Protein AF-A0A2R4XL67-F1 (afdb_monomer_lite)

Sequence (489 aa):
MNTRKYPLAGRILHWIVAILVLGLASTGLWMVSRAGADLWDDLTNSLYAWHKAMGFAVLLLMLIRVLVKLFCAQPGPVASLSPATRKIAASVHGLLYLLLLVIPLMGWAGVTAFPALGINANLSLPAMPGISTDQALAKQFFEIHSTLAFVLIGLTALHIAAALRHWLINKDEVLDRMLFCQASCSRQRHKGDIPMTATLTRLTFTPLHRSFMAEVSPVDLRTVTDEETLGTIRQAMNQYGVLVFHDQKFENQEQVEFAKRLDGKLHEKTSSRVLAKNRYGNEALTDISNVSAEGDILGTQDRRRMNGICNRIWHTDASFEEPAGRYSMLFARNIPPVRADTEFADMRAAYDALDEQTKEAIQDLHAYHSIVYSRHVMGFDFSPEEAAQLPGATHPLVRRFDDGRRALYLASHAERIIELDVPSGRLLLRDLIEHATRPEFLNSHEWAKGDLVIWDNRMTMHRARPFDDVKYKRELTRVTTLDLARNAA

pLDDT: mean 91.17, std 13.71, range [30.58, 98.88]

Organism: NCBI:txid2163011

Structure (mmCIF, N/CA/C/O backbone):
data_AF-A0A2R4XL67-F1
#
_entry.id   AF-A0A2R4XL67-F1
#
loop_
_atom_site.group_PDB
_atom_site.id
_atom_site.type_symbol
_atom_site.label_atom_id
_atom_site.label_alt_id
_atom_site.label_comp_id
_atom_site.label_asym_id
_atom_site.label_entity_id
_atom_site.label_seq_id
_atom_site.pdbx_PDB_ins_code
_atom_site.Cartn_x
_atom_site.Cartn_y
_atom_site.Cartn_z
_atom_site.occupancy
_atom_site.B_iso_or_equiv
_atom_site.auth_seq_id
_atom_site.auth_comp_id
_atom_site.auth_asym_id
_atom_site.auth_atom_id
_atom_site.pdbx_PDB_model_num
ATOM 1 N N . MET A 1 1 ? -0.738 -18.766 -7.258 1.00 30.73 1 MET A N 1
ATOM 2 C CA . MET A 1 1 ? 0.144 -17.834 -7.999 1.00 30.73 1 MET A CA 1
ATOM 3 C C . MET A 1 1 ? -0.685 -17.084 -9.040 1.00 30.73 1 MET A C 1
ATOM 5 O O . MET A 1 1 ? -0.905 -17.616 -10.115 1.00 30.73 1 MET A O 1
ATOM 9 N N . ASN A 1 2 ? -1.199 -15.891 -8.725 1.00 36.16 2 ASN A N 1
ATOM 10 C CA . ASN A 1 2 ? -1.970 -15.072 -9.674 1.00 36.16 2 ASN A CA 1
ATOM 11 C C . ASN A 1 2 ? -1.060 -13.958 -10.219 1.00 36.16 2 ASN A C 1
ATOM 13 O O . ASN A 1 2 ? -1.084 -12.818 -9.759 1.00 36.16 2 ASN A O 1
ATOM 17 N N . THR A 1 3 ? -0.157 -14.301 -11.139 1.00 46.81 3 THR A N 1
ATOM 18 C CA . THR A 1 3 ? 0.780 -13.333 -11.722 1.00 46.81 3 THR A CA 1
ATOM 19 C C . THR A 1 3 ? 0.034 -12.472 -12.739 1.00 46.81 3 THR A C 1
ATOM 21 O O . THR A 1 3 ? -0.177 -12.909 -13.864 1.00 46.81 3 THR A O 1
ATOM 24 N N . ARG A 1 4 ? -0.382 -11.252 -12.366 1.00 65.44 4 ARG A N 1
ATOM 25 C CA . ARG A 1 4 ? -0.932 -10.275 -13.332 1.00 65.44 4 ARG A CA 1
ATOM 26 C C . ARG A 1 4 ? 0.126 -9.780 -14.328 1.00 65.44 4 ARG A C 1
ATOM 28 O O . ARG A 1 4 ? -0.222 -9.398 -15.437 1.00 65.44 4 ARG A O 1
ATOM 35 N N . LYS A 1 5 ? 1.413 -9.805 -13.962 1.00 80.31 5 LYS A N 1
ATOM 36 C CA . LYS A 1 5 ? 2.530 -9.380 -14.823 1.00 80.31 5 LYS A CA 1
ATOM 37 C C . LYS A 1 5 ? 3.255 -10.564 -15.454 1.00 80.31 5 LYS A C 1
ATOM 39 O O . LYS A 1 5 ? 3.279 -11.658 -14.893 1.00 80.31 5 LYS A O 1
ATOM 44 N N . TYR A 1 6 ? 3.906 -10.307 -16.587 1.00 85.06 6 TYR A N 1
ATOM 45 C CA . TYR A 1 6 ? 4.871 -11.247 -17.152 1.00 85.06 6 TYR A CA 1
ATOM 46 C C . TYR A 1 6 ? 6.069 -11.434 -16.200 1.00 85.06 6 TYR A C 1
ATOM 48 O O . TYR A 1 6 ? 6.444 -10.478 -15.500 1.00 85.06 6 TYR A O 1
ATOM 56 N N . PRO A 1 7 ? 6.700 -12.628 -16.179 1.00 86.25 7 PRO A N 1
ATOM 57 C CA . PRO A 1 7 ? 7.927 -12.869 -15.423 1.00 86.25 7 PRO A CA 1
ATOM 58 C C . PRO A 1 7 ? 8.953 -11.756 -15.654 1.00 86.25 7 PRO A C 1
ATOM 60 O O . PRO A 1 7 ? 9.059 -11.238 -16.768 1.00 86.25 7 PRO A O 1
ATOM 63 N N . LEU A 1 8 ? 9.712 -11.378 -14.619 1.00 87.00 8 LEU A N 1
ATOM 64 C CA . LEU A 1 8 ? 10.678 -10.274 -14.710 1.00 87.00 8 LEU A CA 1
ATOM 65 C C . LEU A 1 8 ? 11.648 -10.466 -15.886 1.00 87.00 8 LEU A C 1
ATOM 67 O O . LEU A 1 8 ? 11.805 -9.552 -16.691 1.00 87.00 8 LEU A O 1
ATOM 71 N N . ALA A 1 9 ? 12.193 -11.676 -16.044 1.00 87.94 9 ALA A N 1
ATOM 72 C CA . ALA A 1 9 ? 13.041 -12.038 -17.180 1.00 87.94 9 ALA A CA 1
ATOM 73 C C . ALA A 1 9 ? 12.343 -11.799 -18.533 1.00 87.94 9 ALA A C 1
ATOM 75 O O . ALA A 1 9 ? 12.929 -11.221 -19.444 1.00 87.94 9 ALA A O 1
ATOM 76 N N . GLY A 1 10 ? 11.062 -12.166 -18.652 1.00 90.31 10 GLY A N 1
ATOM 77 C CA . GLY A 1 10 ? 10.269 -11.943 -19.863 1.00 90.31 10 GLY A CA 1
ATOM 78 C C . GLY A 1 10 ? 10.057 -10.461 -20.187 1.00 90.31 10 GLY A C 1
ATOM 79 O O . GLY A 1 10 ? 10.109 -10.084 -21.359 1.00 90.31 10 GLY A O 1
ATOM 80 N N . ARG A 1 11 ? 9.868 -9.614 -19.164 1.00 93.19 11 ARG A N 1
ATOM 81 C CA . ARG A 1 11 ? 9.741 -8.154 -19.320 1.00 93.19 11 ARG A CA 1
ATOM 82 C C . ARG A 1 11 ? 11.060 -7.505 -19.731 1.00 93.19 11 ARG A C 1
ATOM 84 O O . ARG A 1 11 ? 11.069 -6.727 -20.678 1.00 93.19 11 ARG A O 1
ATOM 91 N N . ILE A 1 12 ? 12.167 -7.857 -19.073 1.00 93.88 12 ILE A N 1
ATOM 92 C CA . ILE A 1 12 ? 13.510 -7.365 -19.428 1.00 93.88 12 ILE A CA 1
ATOM 93 C C . ILE A 1 12 ? 13.824 -7.705 -20.888 1.00 93.88 12 ILE A C 1
ATOM 95 O O . ILE A 1 12 ? 14.122 -6.813 -21.678 1.00 93.88 12 ILE A O 1
ATOM 99 N N . LEU A 1 13 ? 13.666 -8.977 -21.270 1.00 94.94 13 LEU A N 1
ATOM 100 C CA . LEU A 1 13 ? 13.908 -9.424 -22.643 1.00 94.94 13 LEU A CA 1
ATOM 101 C C . LEU A 1 13 ? 12.997 -8.720 -23.654 1.00 94.94 13 LEU A C 1
ATOM 103 O O . LEU A 1 13 ? 13.453 -8.373 -24.738 1.00 94.94 13 LEU A O 1
ATOM 107 N N . HIS A 1 14 ? 11.723 -8.492 -23.316 1.00 95.44 14 HIS A N 1
ATOM 108 C CA . HIS A 1 14 ? 10.806 -7.760 -24.189 1.00 95.44 14 HIS A CA 1
ATOM 109 C C . HIS A 1 14 ? 11.306 -6.342 -24.484 1.00 95.44 14 HIS A C 1
ATOM 111 O O . HIS A 1 14 ? 11.397 -5.978 -25.653 1.00 95.44 14 HIS A O 1
ATOM 117 N N . TRP A 1 15 ? 11.657 -5.564 -23.457 1.00 96.31 15 TRP A N 1
ATOM 118 C CA . TRP A 1 15 ? 12.072 -4.172 -23.645 1.00 96.31 15 TRP A CA 1
ATOM 119 C C . TRP A 1 15 ? 13.431 -4.041 -24.336 1.00 96.31 15 TRP A C 1
ATOM 121 O O . TRP A 1 15 ? 13.579 -3.176 -25.196 1.00 96.31 15 TRP A O 1
ATOM 131 N N . ILE A 1 16 ? 14.387 -4.931 -24.045 1.00 97.75 16 ILE A N 1
ATOM 132 C CA . ILE A 1 16 ? 15.669 -4.970 -24.767 1.00 97.75 16 ILE A CA 1
ATOM 133 C C . ILE A 1 16 ? 15.427 -5.235 -26.258 1.00 97.75 16 ILE A C 1
ATOM 135 O O . ILE A 1 16 ? 15.912 -4.486 -27.104 1.00 97.75 16 ILE A O 1
ATOM 139 N N . VAL A 1 17 ? 14.638 -6.264 -26.594 1.00 97.81 17 VAL A N 1
ATOM 140 C CA . VAL A 1 17 ? 14.325 -6.586 -27.995 1.00 97.81 17 VAL A CA 1
ATOM 141 C C . VAL A 1 17 ? 13.562 -5.443 -28.664 1.00 97.81 17 VAL A C 1
ATOM 143 O O . VAL A 1 17 ? 13.880 -5.100 -29.796 1.00 97.81 17 VAL A O 1
ATOM 146 N N . ALA A 1 18 ? 12.600 -4.815 -27.983 1.00 97.12 18 ALA A N 1
ATOM 147 C CA . ALA A 1 18 ? 11.841 -3.696 -28.539 1.00 97.12 18 ALA A CA 1
ATOM 148 C C . ALA A 1 18 ? 12.750 -2.519 -28.932 1.00 97.12 18 ALA A C 1
ATOM 150 O O . ALA A 1 18 ? 12.644 -2.012 -30.047 1.00 97.12 18 ALA A O 1
ATOM 151 N N . ILE A 1 19 ? 13.685 -2.130 -28.058 1.00 97.69 19 ILE A N 1
ATOM 152 C CA . ILE A 1 19 ? 14.658 -1.062 -28.338 1.00 97.69 19 ILE A CA 1
ATOM 153 C C . ILE A 1 19 ? 15.547 -1.440 -29.530 1.00 97.69 19 ILE A C 1
ATOM 155 O O . ILE A 1 19 ? 15.724 -0.637 -30.447 1.00 97.69 19 ILE A O 1
ATOM 159 N N . LEU A 1 20 ? 16.063 -2.673 -29.555 1.00 97.81 20 LEU A N 1
ATOM 160 C CA . LEU A 1 20 ? 16.903 -3.152 -30.655 1.00 97.81 20 LEU A CA 1
ATOM 161 C C . LEU A 1 20 ? 16.156 -3.180 -31.991 1.00 97.81 20 LEU A C 1
ATOM 163 O O . LEU A 1 20 ? 16.734 -2.805 -33.004 1.00 97.81 20 LEU A O 1
ATOM 167 N N . VAL A 1 21 ? 14.885 -3.585 -32.008 1.00 97.81 21 VAL A N 1
ATOM 168 C CA . VAL A 1 21 ? 14.060 -3.632 -33.227 1.00 97.81 21 VAL A CA 1
ATOM 169 C C . VAL A 1 21 ? 13.788 -2.229 -33.770 1.00 97.81 21 VAL A C 1
ATOM 171 O O . VAL A 1 21 ? 13.894 -2.022 -34.977 1.00 97.81 21 VAL A O 1
ATOM 174 N N . LEU A 1 22 ? 13.498 -1.251 -32.906 1.00 97.31 22 LEU A N 1
ATOM 175 C CA . LEU A 1 22 ? 13.336 0.147 -33.326 1.00 97.31 22 LEU A CA 1
ATOM 176 C C . LEU A 1 22 ? 14.642 0.725 -33.893 1.00 97.31 22 LEU A C 1
ATOM 178 O O . LEU A 1 22 ? 14.622 1.410 -34.920 1.00 97.31 22 LEU A O 1
ATOM 182 N N . GLY A 1 23 ? 15.778 0.397 -33.270 1.00 97.31 23 GLY A N 1
ATOM 183 C CA . GLY A 1 23 ? 17.101 0.735 -33.792 1.00 97.31 23 GLY A CA 1
ATOM 184 C C . GLY A 1 23 ? 17.371 0.077 -35.147 1.00 97.31 23 GLY A C 1
ATOM 185 O O . GLY A 1 23 ? 17.719 0.767 -36.098 1.00 97.31 23 GLY A O 1
ATOM 186 N N . LEU A 1 24 ? 17.117 -1.229 -35.276 1.00 97.88 24 LEU A N 1
ATOM 187 C CA . LEU A 1 24 ? 17.291 -1.991 -36.517 1.00 97.88 24 LEU A CA 1
ATOM 188 C C . LEU A 1 24 ? 16.458 -1.438 -37.669 1.00 97.88 24 LEU A C 1
ATOM 190 O O . LEU A 1 24 ? 16.985 -1.292 -38.769 1.00 97.88 24 LEU A O 1
ATOM 194 N N . ALA A 1 25 ? 15.186 -1.116 -37.426 1.00 96.44 25 ALA A N 1
ATOM 195 C CA . ALA A 1 25 ? 14.317 -0.519 -38.434 1.00 96.44 25 ALA A CA 1
ATOM 196 C C . ALA A 1 25 ? 14.873 0.830 -38.915 1.00 96.44 25 ALA A C 1
ATOM 198 O O . ALA A 1 25 ? 14.980 1.063 -40.117 1.00 96.44 25 ALA A O 1
ATOM 199 N N . SER A 1 26 ? 15.297 1.684 -37.981 1.00 96.38 26 SER A N 1
ATOM 200 C CA . SER A 1 26 ? 15.848 3.007 -38.295 1.00 96.38 26 SER A CA 1
ATOM 201 C C . SER A 1 26 ? 17.171 2.904 -39.063 1.00 96.38 26 SER A C 1
ATOM 203 O O . SER A 1 26 ? 17.316 3.489 -40.135 1.00 96.38 26 SER A O 1
ATOM 205 N N . THR A 1 27 ? 18.119 2.103 -38.566 1.00 97.44 27 THR A N 1
ATOM 206 C CA . THR A 1 27 ? 19.413 1.854 -39.218 1.00 97.44 27 THR A CA 1
ATOM 207 C C . THR A 1 27 ? 19.236 1.189 -40.582 1.00 97.44 27 THR A C 1
ATOM 209 O O . THR A 1 27 ? 19.918 1.565 -41.529 1.00 97.44 27 THR A O 1
ATOM 212 N N . GLY A 1 28 ? 18.310 0.233 -40.709 1.00 96.81 28 GLY A N 1
ATOM 213 C CA . GLY A 1 28 ? 18.029 -0.478 -41.957 1.00 96.81 28 GLY A CA 1
ATOM 214 C C . GLY A 1 28 ? 17.457 0.433 -43.044 1.00 96.81 28 GLY A C 1
ATOM 215 O O . GLY A 1 28 ? 17.930 0.416 -44.178 1.00 96.81 28 GLY A O 1
ATOM 216 N N . LEU A 1 29 ? 16.490 1.287 -42.698 1.00 96.62 29 LEU A N 1
ATOM 217 C CA . LEU A 1 29 ? 15.963 2.290 -43.628 1.00 96.62 29 LEU A CA 1
ATOM 218 C C . LEU A 1 29 ? 17.047 3.293 -44.041 1.00 96.62 29 LEU A C 1
ATOM 220 O O . LEU A 1 29 ? 17.158 3.637 -45.218 1.00 96.62 29 LEU A O 1
ATOM 224 N N . TRP A 1 30 ? 17.877 3.729 -43.091 1.00 97.62 30 TRP A N 1
ATOM 225 C CA . TRP A 1 30 ? 18.926 4.704 -43.366 1.00 97.62 30 TRP A CA 1
ATOM 226 C C . TRP A 1 30 ? 20.037 4.137 -44.255 1.00 97.62 30 TRP A C 1
ATOM 228 O O . TRP A 1 30 ? 20.418 4.779 -45.232 1.00 97.62 30 TRP A O 1
ATOM 238 N N . MET A 1 31 ? 20.522 2.923 -43.970 1.00 96.38 31 MET A N 1
ATOM 239 C CA . MET A 1 31 ? 21.582 2.296 -44.766 1.00 96.38 31 MET A CA 1
ATOM 240 C C . MET A 1 31 ? 21.121 2.036 -46.207 1.00 96.38 31 MET A C 1
ATOM 242 O O . MET A 1 31 ? 21.866 2.322 -47.139 1.00 96.38 31 MET A O 1
ATOM 246 N N . VAL A 1 32 ? 19.872 1.586 -46.401 1.00 94.69 32 VAL A N 1
ATOM 247 C CA . VAL A 1 32 ? 19.298 1.352 -47.737 1.00 94.69 32 VAL A CA 1
ATOM 248 C C . VAL A 1 32 ? 19.103 2.669 -48.483 1.00 94.69 32 VAL A C 1
ATOM 250 O O . VAL A 1 32 ? 19.432 2.754 -49.662 1.00 94.69 32 VAL A O 1
ATOM 253 N N . SER A 1 33 ? 18.629 3.719 -47.804 1.00 96.44 33 SER A N 1
ATOM 254 C CA . SER A 1 33 ? 18.501 5.049 -48.408 1.00 96.44 33 SER A CA 1
ATOM 255 C C . SER A 1 33 ? 19.847 5.607 -48.871 1.00 96.44 33 SER A C 1
ATOM 257 O O . SER A 1 33 ? 19.904 6.225 -49.930 1.00 96.44 33 SER A O 1
ATOM 259 N N . ARG A 1 34 ? 20.922 5.401 -48.099 1.00 97.44 34 ARG A N 1
ATOM 260 C CA . ARG A 1 34 ? 22.275 5.844 -48.469 1.00 97.44 34 ARG A CA 1
ATOM 261 C C . ARG A 1 34 ? 22.854 5.022 -49.615 1.00 97.44 34 ARG A C 1
ATOM 263 O O . ARG A 1 34 ? 23.380 5.608 -50.553 1.00 97.44 34 ARG A O 1
ATOM 270 N N . ALA A 1 35 ? 22.702 3.699 -49.571 1.00 92.81 35 ALA A N 1
ATOM 271 C CA . ALA A 1 35 ? 23.128 2.813 -50.652 1.00 92.81 35 ALA A CA 1
ATOM 272 C C . ALA A 1 35 ? 22.399 3.131 -51.970 1.00 92.81 35 ALA A C 1
ATOM 274 O O . ALA A 1 35 ? 23.023 3.164 -53.024 1.00 92.81 35 ALA A O 1
ATOM 275 N N . GLY A 1 36 ? 21.099 3.444 -51.915 1.00 93.94 36 GLY A N 1
ATOM 276 C CA . GLY A 1 36 ? 20.326 3.880 -53.084 1.00 93.94 36 GLY A CA 1
ATOM 277 C C . GLY A 1 36 ? 20.740 5.250 -53.637 1.00 93.94 36 GLY A C 1
ATOM 278 O O . GLY A 1 36 ? 20.498 5.527 -54.807 1.00 93.94 36 GLY A O 1
ATOM 279 N N . ALA A 1 37 ? 21.380 6.087 -52.817 1.00 95.56 37 ALA A N 1
ATOM 280 C CA . ALA A 1 37 ? 21.988 7.355 -53.218 1.00 95.56 37 ALA A CA 1
ATOM 281 C C . ALA A 1 37 ? 23.481 7.220 -53.586 1.00 95.56 37 ALA A C 1
ATOM 283 O O . ALA A 1 37 ? 24.153 8.233 -53.759 1.00 95.56 37 ALA A O 1
ATOM 284 N N . ASP A 1 38 ? 23.992 5.987 -53.671 1.00 95.75 38 ASP A N 1
ATOM 285 C CA . ASP A 1 38 ? 25.385 5.650 -53.986 1.00 95.75 38 ASP A CA 1
ATOM 286 C C . ASP A 1 38 ? 26.433 6.249 -53.022 1.00 95.75 38 ASP A C 1
ATOM 288 O O . ASP A 1 38 ? 27.562 6.571 -53.388 1.00 95.75 38 ASP A O 1
ATOM 292 N N . LEU A 1 39 ? 26.066 6.405 -51.745 1.00 95.81 39 LEU A N 1
ATOM 293 C CA . LEU A 1 39 ? 26.951 6.928 -50.700 1.00 95.81 39 LEU A CA 1
ATOM 294 C C . LEU A 1 39 ? 27.660 5.786 -49.957 1.00 95.81 39 LEU A C 1
ATOM 296 O O . LEU A 1 39 ? 27.121 5.255 -48.984 1.00 95.81 39 LEU A O 1
ATOM 300 N N . TRP A 1 40 ? 28.881 5.438 -50.369 1.00 94.75 40 TRP A N 1
ATOM 301 C CA . TRP A 1 40 ? 29.681 4.334 -49.805 1.00 94.75 40 TRP A CA 1
ATOM 302 C C . TRP A 1 40 ? 30.889 4.808 -48.982 1.00 94.75 40 TRP A C 1
ATOM 304 O O . TRP A 1 40 ? 32.037 4.494 -49.285 1.00 94.75 40 TRP A O 1
ATOM 314 N N . ASP A 1 41 ? 30.623 5.572 -47.926 1.00 94.81 41 ASP A N 1
ATOM 315 C CA . ASP A 1 41 ? 31.626 6.044 -46.965 1.00 94.81 41 ASP A CA 1
ATOM 316 C C . ASP A 1 41 ? 31.682 5.175 -45.688 1.00 94.81 41 ASP A C 1
ATOM 318 O O . ASP A 1 41 ? 30.922 4.215 -45.510 1.00 94.81 41 ASP A O 1
ATOM 322 N N . ASP A 1 42 ? 32.584 5.525 -44.765 1.00 94.19 42 ASP A N 1
ATOM 323 C CA . ASP A 1 42 ? 32.763 4.829 -43.481 1.00 94.19 42 ASP A CA 1
ATOM 324 C C . ASP A 1 42 ? 31.478 4.764 -42.652 1.00 94.19 42 ASP A C 1
ATOM 326 O O . ASP A 1 42 ? 31.237 3.784 -41.938 1.00 94.19 42 ASP A O 1
ATOM 330 N N . LEU A 1 43 ? 30.623 5.784 -42.763 1.00 95.00 43 LEU A N 1
ATOM 331 C CA . LEU A 1 43 ? 29.330 5.804 -42.095 1.00 95.00 43 LEU A CA 1
ATOM 332 C C . LEU A 1 43 ? 28.409 4.723 -42.664 1.00 95.00 43 LEU A C 1
ATOM 334 O O . LEU A 1 43 ? 27.846 3.953 -41.888 1.00 95.00 43 LEU A O 1
ATOM 338 N N . THR A 1 44 ? 28.270 4.619 -43.989 1.00 95.38 44 THR A N 1
ATOM 339 C CA . THR A 1 44 ? 27.457 3.561 -44.610 1.00 95.38 44 THR A CA 1
ATOM 340 C C . THR A 1 44 ? 27.975 2.178 -44.222 1.00 95.38 44 THR A C 1
ATOM 342 O O . THR A 1 44 ? 27.196 1.351 -43.743 1.00 95.38 44 THR A O 1
ATOM 345 N N . ASN A 1 45 ? 29.286 1.945 -44.309 1.00 92.25 45 ASN A N 1
ATOM 346 C CA . ASN A 1 45 ? 29.895 0.678 -43.888 1.00 92.25 45 ASN A CA 1
ATOM 347 C C . ASN A 1 45 ? 29.610 0.359 -42.410 1.00 92.25 45 ASN A C 1
ATOM 349 O O . ASN A 1 45 ? 29.238 -0.769 -42.071 1.00 92.25 45 ASN A O 1
ATOM 353 N N . SER A 1 46 ? 29.697 1.366 -41.538 1.00 94.25 46 SER A N 1
ATOM 354 C CA . SER A 1 46 ? 29.374 1.232 -40.115 1.00 94.25 46 SER A CA 1
ATOM 355 C C . SER A 1 46 ? 27.901 0.900 -39.885 1.00 94.25 46 SER A C 1
ATOM 357 O O . SER A 1 46 ? 27.593 0.041 -39.062 1.00 94.25 46 SER A O 1
ATOM 359 N N . LEU A 1 47 ? 26.974 1.528 -40.616 1.00 96.25 47 LEU A N 1
ATOM 360 C CA . LEU A 1 47 ? 25.541 1.241 -40.499 1.00 96.25 47 LEU A CA 1
ATOM 361 C C . LEU A 1 47 ? 25.235 -0.218 -40.861 1.00 96.25 47 LEU A C 1
ATOM 363 O O . LEU A 1 47 ? 24.528 -0.888 -40.108 1.00 96.25 47 LEU A O 1
ATOM 367 N N . TYR A 1 48 ? 25.819 -0.742 -41.944 1.00 96.00 48 TYR A N 1
ATOM 368 C CA . TYR A 1 48 ? 25.686 -2.157 -42.309 1.00 96.00 48 TYR A CA 1
ATOM 369 C C . TYR A 1 48 ? 26.301 -3.089 -41.254 1.00 96.00 48 TYR A C 1
ATOM 371 O O . TYR A 1 48 ? 25.708 -4.114 -40.911 1.00 96.00 48 TYR A O 1
ATOM 379 N N . ALA A 1 49 ? 27.470 -2.748 -40.705 1.00 94.62 49 ALA A N 1
ATOM 380 C CA . ALA A 1 49 ? 28.098 -3.516 -39.630 1.00 94.62 49 ALA A CA 1
ATOM 381 C C . ALA A 1 49 ? 27.221 -3.582 -38.367 1.00 94.62 49 ALA A C 1
ATOM 383 O O . ALA A 1 49 ? 26.946 -4.675 -37.861 1.00 94.62 49 ALA A O 1
ATOM 384 N N . TRP A 1 50 ? 26.729 -2.433 -37.896 1.00 94.12 50 TRP A N 1
ATOM 385 C CA . TRP A 1 50 ? 25.845 -2.348 -36.733 1.00 94.12 50 TRP A CA 1
ATOM 386 C C . TRP A 1 50 ? 24.515 -3.062 -36.967 1.00 94.12 50 TRP A C 1
ATOM 388 O O . TRP A 1 50 ? 24.059 -3.791 -36.086 1.00 94.12 50 TRP A O 1
ATOM 398 N N . HIS A 1 51 ? 23.927 -2.933 -38.159 1.00 97.31 51 HIS A N 1
ATOM 399 C CA . HIS A 1 51 ? 22.686 -3.621 -38.509 1.00 97.31 51 HIS A CA 1
ATOM 400 C C . HIS A 1 51 ? 22.842 -5.148 -38.431 1.00 97.31 51 HIS A C 1
ATOM 402 O O . HIS A 1 51 ? 22.014 -5.824 -37.817 1.00 97.31 51 HIS A O 1
ATOM 408 N N . LYS A 1 52 ? 23.942 -5.699 -38.967 1.00 95.56 52 LYS A N 1
ATOM 409 C CA . LYS A 1 52 ? 24.259 -7.136 -38.868 1.00 95.56 52 LYS A CA 1
ATOM 410 C C . LYS A 1 52 ? 24.434 -7.584 -37.417 1.00 95.56 52 LYS A C 1
ATOM 412 O O . LYS A 1 52 ? 23.833 -8.576 -37.004 1.00 95.56 52 LYS A O 1
ATOM 417 N N . ALA A 1 53 ? 25.224 -6.846 -36.637 1.00 94.44 53 ALA A N 1
ATOM 418 C CA . ALA A 1 53 ? 25.502 -7.177 -35.242 1.00 94.44 53 ALA A CA 1
ATOM 419 C C . ALA A 1 53 ? 24.226 -7.162 -34.380 1.00 94.44 53 ALA A C 1
ATOM 421 O O . ALA A 1 53 ? 23.940 -8.125 -33.666 1.00 94.44 53 ALA A O 1
ATOM 422 N N . MET A 1 54 ? 23.422 -6.100 -34.487 1.00 96.06 54 MET A N 1
ATOM 423 C CA . MET A 1 54 ? 22.154 -5.971 -33.764 1.00 96.06 54 MET A CA 1
ATOM 424 C C . MET A 1 54 ? 21.138 -7.029 -34.205 1.00 96.06 54 MET A C 1
ATOM 426 O O . MET A 1 54 ? 20.446 -7.596 -33.361 1.00 96.06 54 MET A O 1
ATOM 430 N N . GLY A 1 55 ? 21.064 -7.332 -35.506 1.00 97.12 55 GLY A N 1
ATOM 431 C CA . GLY A 1 55 ? 20.158 -8.346 -36.047 1.00 97.12 55 GLY A CA 1
ATOM 432 C C . GLY A 1 55 ? 20.473 -9.734 -35.496 1.00 97.12 55 GLY A C 1
ATOM 433 O O . GLY A 1 55 ? 19.576 -10.444 -35.038 1.00 97.12 55 GLY A O 1
ATOM 434 N N . PHE A 1 56 ? 21.759 -10.088 -35.447 1.00 95.19 56 PHE A N 1
ATOM 435 C CA . PHE A 1 56 ? 22.214 -11.345 -34.858 1.00 95.19 56 PHE A CA 1
ATOM 436 C C . PHE A 1 56 ? 21.972 -11.398 -33.340 1.00 95.19 56 PHE A C 1
ATOM 438 O O . PHE A 1 56 ? 21.536 -12.420 -32.814 1.00 95.19 56 PHE A O 1
ATOM 445 N N . ALA A 1 57 ? 22.167 -10.284 -32.626 1.00 96.06 57 ALA A N 1
ATOM 446 C CA . ALA A 1 57 ? 21.843 -10.200 -31.202 1.00 96.06 57 ALA A CA 1
ATOM 447 C C . ALA A 1 57 ? 20.340 -10.408 -30.935 1.00 96.06 57 ALA A C 1
ATOM 449 O O . ALA A 1 57 ? 19.976 -11.151 -30.021 1.00 96.06 57 ALA A O 1
ATOM 450 N N . VAL A 1 58 ? 19.460 -9.812 -31.750 1.00 98.06 58 VAL A N 1
ATOM 451 C CA . VAL A 1 58 ? 18.006 -10.029 -31.657 1.00 98.06 58 VAL A CA 1
ATOM 452 C C . VAL A 1 58 ? 17.653 -11.499 -31.866 1.00 98.06 58 VAL A C 1
ATOM 454 O O . VAL A 1 58 ? 16.841 -12.017 -31.102 1.00 98.06 58 VAL A O 1
ATOM 457 N N . LEU A 1 59 ? 18.286 -12.193 -32.819 1.00 97.50 59 LEU A N 1
ATOM 458 C CA . LEU A 1 59 ? 18.076 -13.631 -33.026 1.00 97.50 59 LEU A CA 1
ATOM 459 C C . LEU A 1 59 ? 18.356 -14.430 -31.743 1.00 97.50 59 LEU A C 1
ATOM 461 O O . LEU A 1 59 ? 17.490 -15.173 -31.279 1.00 97.50 59 LEU A O 1
ATOM 465 N N . LEU A 1 60 ? 19.525 -14.232 -31.125 1.00 97.19 60 LEU A N 1
ATOM 466 C CA . LEU A 1 60 ? 19.908 -14.934 -29.894 1.00 97.19 60 LEU A CA 1
ATOM 467 C C . LEU A 1 60 ? 18.975 -14.599 -28.720 1.00 97.19 60 LEU A C 1
ATOM 469 O O . LEU A 1 60 ? 18.501 -15.495 -28.018 1.00 97.19 60 LEU A O 1
ATOM 473 N N . LEU A 1 61 ? 18.654 -13.317 -28.529 1.00 98.00 61 LEU A N 1
ATOM 474 C CA . LEU A 1 61 ? 17.735 -12.872 -27.478 1.00 98.00 61 LEU A CA 1
ATOM 475 C C . LEU A 1 61 ? 16.322 -13.424 -27.679 1.00 98.00 61 LEU A C 1
ATOM 477 O O . LEU A 1 61 ? 15.647 -13.752 -26.703 1.00 98.00 61 LEU A O 1
ATOM 481 N N . MET A 1 62 ? 15.870 -13.565 -28.926 1.00 98.00 62 MET A N 1
ATOM 482 C CA . MET A 1 62 ? 14.575 -14.158 -29.238 1.00 98.00 62 MET A CA 1
ATOM 483 C C . MET A 1 62 ? 14.534 -15.652 -28.935 1.00 98.00 62 MET A C 1
ATOM 485 O O . MET A 1 62 ? 13.526 -16.108 -28.396 1.00 98.00 62 MET A O 1
ATOM 489 N N . LEU A 1 63 ? 15.616 -16.399 -29.178 1.00 97.25 63 LEU A N 1
ATOM 490 C CA . LEU A 1 63 ? 15.715 -17.802 -28.754 1.00 97.25 63 LEU A CA 1
ATOM 491 C C . LEU A 1 63 ? 15.581 -17.925 -27.229 1.00 97.25 63 LEU A C 1
ATOM 493 O O . LEU A 1 63 ? 14.743 -18.686 -26.743 1.00 97.25 63 LEU A O 1
ATOM 497 N N . ILE A 1 64 ? 16.308 -17.101 -26.467 1.00 96.94 64 ILE A N 1
ATOM 498 C CA . ILE A 1 64 ? 16.193 -17.056 -24.998 1.00 96.94 64 ILE A CA 1
ATOM 499 C C . ILE A 1 64 ? 14.766 -16.678 -24.579 1.00 96.94 64 ILE A C 1
ATOM 501 O O . ILE A 1 64 ? 14.178 -17.297 -23.692 1.00 96.94 64 ILE A O 1
ATOM 505 N N . ARG A 1 65 ? 14.165 -15.683 -25.235 1.00 95.12 65 ARG A N 1
ATOM 506 C CA . ARG A 1 65 ? 12.808 -15.217 -24.930 1.00 95.12 65 ARG A CA 1
ATOM 507 C C . ARG A 1 65 ? 11.739 -16.269 -25.237 1.00 95.12 65 ARG A C 1
ATOM 509 O O . ARG A 1 65 ? 10.728 -16.314 -24.533 1.00 95.12 65 ARG A O 1
ATOM 516 N N . VAL A 1 66 ? 11.944 -17.117 -26.246 1.00 95.44 66 VAL A N 1
ATOM 517 C CA . VAL A 1 66 ? 11.097 -18.291 -26.509 1.00 95.44 66 VAL A CA 1
ATOM 518 C C . VAL A 1 66 ? 11.239 -19.311 -25.382 1.00 95.44 66 VAL A C 1
ATOM 520 O O . VAL A 1 66 ? 10.219 -19.740 -24.851 1.00 95.44 66 VAL A O 1
ATOM 523 N N . LEU A 1 67 ? 12.461 -19.627 -24.943 1.00 93.81 67 LEU A N 1
ATOM 524 C CA . LEU A 1 67 ? 12.686 -20.540 -23.815 1.00 93.81 67 LEU A CA 1
ATOM 525 C C . LEU A 1 67 ? 12.010 -20.027 -22.533 1.00 93.81 67 LEU A C 1
ATOM 527 O O . LEU A 1 67 ? 11.243 -20.756 -21.911 1.00 93.81 67 LEU A O 1
ATOM 531 N N . VAL A 1 68 ? 12.182 -18.748 -22.184 1.00 90.44 68 VAL A N 1
ATOM 532 C CA . VAL A 1 68 ? 11.497 -18.133 -21.029 1.00 90.44 68 VAL A CA 1
ATOM 533 C C . VAL A 1 68 ? 9.975 -18.240 -21.158 1.00 90.44 68 VAL A C 1
ATOM 535 O O . VAL A 1 68 ? 9.287 -18.497 -20.175 1.00 90.44 68 VAL A O 1
ATOM 538 N N . LYS A 1 69 ? 9.424 -18.074 -22.364 1.00 89.56 69 LYS A N 1
ATOM 539 C CA . LYS A 1 69 ? 7.981 -18.216 -22.595 1.00 89.56 69 LYS A CA 1
ATOM 540 C C . LYS A 1 69 ? 7.489 -19.655 -22.402 1.00 89.56 69 LYS A C 1
ATOM 542 O O . LYS A 1 69 ? 6.368 -19.830 -21.934 1.00 89.56 69 LYS A O 1
ATOM 547 N N . LEU A 1 70 ? 8.294 -20.652 -22.774 1.00 89.38 70 LEU A N 1
ATOM 548 C CA . LEU A 1 70 ? 7.952 -22.074 -22.658 1.00 89.38 70 LEU A CA 1
ATOM 549 C C . LEU A 1 70 ? 8.091 -22.599 -21.225 1.00 89.38 70 LEU A C 1
ATOM 551 O O . LEU A 1 70 ? 7.272 -23.406 -20.796 1.00 89.38 70 LEU A O 1
ATOM 555 N N . PHE A 1 71 ? 9.103 -22.138 -20.488 1.00 88.38 71 PHE A N 1
ATOM 556 C CA . PHE A 1 71 ? 9.446 -22.685 -19.171 1.00 88.38 71 PHE A CA 1
ATOM 557 C C . PHE A 1 71 ? 8.954 -21.847 -17.989 1.00 88.38 71 PHE A C 1
ATOM 559 O O . PHE A 1 71 ? 8.879 -22.356 -16.873 1.00 88.38 71 PHE A O 1
ATOM 566 N N . CYS A 1 72 ? 8.601 -20.575 -18.189 1.00 84.75 72 CYS A N 1
ATOM 567 C CA . CYS A 1 72 ? 8.060 -19.737 -17.119 1.00 84.75 72 CYS A CA 1
ATOM 568 C C . CYS A 1 72 ? 6.545 -19.570 -17.251 1.00 84.75 72 CYS A C 1
ATOM 570 O O . CYS A 1 72 ? 6.026 -19.322 -18.341 1.00 84.75 72 CYS A O 1
ATOM 572 N N . ALA A 1 73 ? 5.843 -19.613 -16.114 1.00 77.31 73 ALA A N 1
ATOM 573 C CA . ALA A 1 73 ? 4.409 -19.354 -16.049 1.00 77.31 73 ALA A CA 1
ATOM 574 C C . ALA A 1 73 ? 4.065 -17.978 -16.646 1.00 77.31 73 ALA A C 1
ATOM 576 O O . ALA A 1 73 ? 4.658 -16.957 -16.287 1.00 77.31 73 ALA A O 1
ATOM 577 N N . GLN A 1 74 ? 3.105 -17.962 -17.570 1.00 82.25 74 GLN A N 1
ATOM 578 C CA . GLN A 1 74 ? 2.630 -16.747 -18.225 1.00 82.25 74 GLN A CA 1
ATOM 579 C C . GLN A 1 74 ? 1.328 -16.267 -17.564 1.00 82.25 74 GLN A C 1
ATOM 581 O O . GLN A 1 74 ? 0.511 -17.097 -17.160 1.00 82.25 74 GLN A O 1
ATOM 586 N N . PRO A 1 75 ? 1.102 -14.946 -17.461 1.00 78.25 75 PRO A N 1
ATOM 587 C CA . PRO A 1 75 ? -0.155 -14.405 -16.954 1.00 78.25 75 PRO A CA 1
ATOM 588 C C . PRO A 1 75 ? -1.340 -14.881 -17.811 1.00 78.25 75 PRO A C 1
ATOM 590 O O . PRO A 1 75 ? -1.255 -14.903 -19.041 1.00 78.25 75 PRO A O 1
ATOM 593 N N . GLY A 1 76 ? -2.463 -15.219 -17.169 1.00 78.94 76 GLY A N 1
ATOM 594 C CA . GLY A 1 76 ? -3.714 -15.546 -17.865 1.00 78.94 76 GLY A CA 1
ATOM 595 C C . GLY A 1 76 ? -4.274 -14.351 -18.656 1.00 78.94 76 GLY A C 1
ATOM 596 O O . GLY A 1 76 ? -3.804 -13.229 -18.474 1.00 78.94 76 GLY A O 1
ATOM 597 N N . PRO A 1 77 ? -5.273 -14.532 -19.537 1.00 77.38 77 PRO A N 1
ATOM 598 C CA . PRO A 1 77 ? -5.811 -13.449 -20.370 1.00 77.38 77 PRO A CA 1
ATOM 599 C C . PRO A 1 77 ? -6.310 -12.236 -19.563 1.00 77.38 77 PRO A C 1
ATOM 601 O O . PRO A 1 77 ? -6.776 -12.380 -18.435 1.00 77.38 77 PRO A O 1
ATOM 604 N N . VAL A 1 78 ? -6.241 -11.031 -20.139 1.00 78.06 78 VAL A N 1
ATOM 605 C CA . VAL A 1 78 ? -6.837 -9.821 -19.537 1.00 78.06 78 VAL A CA 1
ATOM 606 C C . VAL A 1 78 ? -8.364 -9.939 -19.562 1.00 78.06 78 VAL A C 1
ATOM 608 O O . VAL A 1 78 ? -8.948 -10.202 -20.618 1.00 78.06 78 VAL A O 1
ATOM 611 N N . ALA A 1 79 ? -9.008 -9.742 -18.408 1.00 72.25 79 ALA A N 1
ATOM 612 C CA . ALA A 1 79 ? -10.447 -9.948 -18.244 1.00 72.25 79 ALA A CA 1
ATOM 613 C C . ALA A 1 79 ? -11.290 -9.001 -19.116 1.00 72.25 79 ALA A C 1
ATOM 615 O O . ALA A 1 79 ? -12.281 -9.444 -19.694 1.00 72.25 79 ALA A O 1
ATOM 616 N N . SER A 1 80 ? -10.847 -7.750 -19.295 1.00 74.00 80 SER A N 1
ATOM 617 C CA . SER A 1 80 ? -11.535 -6.726 -20.099 1.00 74.00 80 SER A CA 1
ATOM 618 C C . SER A 1 80 ? -11.563 -7.014 -21.607 1.00 74.00 80 SER A C 1
ATOM 620 O O . SER A 1 80 ? -12.341 -6.402 -22.336 1.00 74.00 80 SER A O 1
ATOM 622 N N . LEU A 1 81 ? -10.731 -7.936 -22.110 1.00 80.00 81 LEU A N 1
ATOM 623 C CA . LEU A 1 81 ? -10.653 -8.219 -23.544 1.00 80.00 81 LEU A CA 1
ATOM 624 C C . LEU A 1 81 ? -11.726 -9.215 -23.982 1.00 80.00 81 LEU A C 1
ATOM 626 O O . LEU A 1 81 ? -11.842 -10.297 -23.402 1.00 80.00 81 LEU A O 1
ATOM 630 N N . SER A 1 82 ? -12.421 -8.909 -25.081 1.00 86.81 82 SER A N 1
ATOM 631 C CA . SER A 1 82 ? -13.339 -9.852 -25.732 1.00 86.81 82 SER A CA 1
ATOM 632 C C . SER A 1 82 ? -12.597 -11.095 -26.267 1.00 86.81 82 SER A C 1
ATOM 634 O O . SER A 1 82 ? -11.410 -11.004 -26.609 1.00 86.81 82 SER A O 1
ATOM 636 N N . PRO A 1 83 ? -13.263 -12.257 -26.421 1.00 85.38 83 PRO A N 1
ATOM 637 C CA . PRO A 1 83 ? -12.643 -13.455 -26.995 1.00 85.38 83 PRO A CA 1
ATOM 638 C C . PRO A 1 83 ? -12.035 -13.236 -28.390 1.00 85.38 83 PRO A C 1
ATOM 640 O O . PRO A 1 83 ? -10.967 -13.775 -28.686 1.00 85.38 83 PRO A O 1
ATOM 643 N N . ALA A 1 84 ? -12.672 -12.415 -29.232 1.00 86.81 84 ALA A N 1
ATOM 644 C CA . ALA A 1 84 ? -12.164 -12.073 -30.561 1.00 86.81 84 ALA A CA 1
ATOM 645 C C . ALA A 1 84 ? -10.869 -11.249 -30.474 1.00 86.81 84 ALA A C 1
ATOM 647 O O . ALA A 1 84 ? -9.870 -11.590 -31.106 1.00 86.81 84 ALA A O 1
ATOM 648 N N . THR A 1 85 ? -10.847 -10.223 -29.617 1.00 86.31 85 THR A N 1
ATOM 649 C CA . THR A 1 85 ? -9.656 -9.393 -29.378 1.00 86.31 85 THR A CA 1
ATOM 650 C C . THR A 1 85 ? -8.496 -10.222 -28.828 1.00 86.31 85 THR A C 1
ATOM 652 O O . THR A 1 85 ? -7.359 -10.036 -29.253 1.00 86.31 85 THR A O 1
ATOM 655 N N . ARG A 1 86 ? -8.768 -11.188 -27.938 1.00 86.25 86 ARG A N 1
ATOM 656 C CA . ARG A 1 86 ? -7.746 -12.108 -27.407 1.00 86.25 86 ARG A CA 1
ATOM 657 C C . ARG A 1 86 ? -7.113 -12.960 -28.506 1.00 86.25 86 ARG A C 1
ATOM 659 O O . ARG A 1 86 ? -5.892 -13.094 -28.527 1.00 86.25 86 ARG A O 1
ATOM 666 N N . LYS A 1 87 ? -7.920 -13.507 -29.424 1.00 88.19 87 LYS A N 1
ATOM 667 C CA . LYS A 1 87 ? -7.414 -14.285 -30.567 1.00 88.19 87 LYS A CA 1
ATOM 668 C C . LYS A 1 87 ? -6.543 -13.424 -31.479 1.00 88.19 87 LYS A C 1
ATOM 670 O O . LYS A 1 87 ? -5.421 -13.817 -31.770 1.00 88.19 87 LYS A O 1
ATOM 675 N N . ILE A 1 88 ? -7.010 -12.228 -31.842 1.00 89.69 88 ILE A N 1
ATOM 676 C CA . ILE A 1 88 ? -6.246 -11.286 -32.677 1.00 89.69 88 ILE A CA 1
ATOM 677 C C . ILE A 1 88 ? -4.915 -10.928 -32.007 1.00 89.69 88 ILE A C 1
ATOM 679 O O . ILE A 1 88 ? -3.863 -11.024 -32.636 1.00 89.69 88 ILE A O 1
ATOM 683 N N . ALA A 1 89 ? -4.939 -10.571 -30.721 1.00 88.62 89 ALA A N 1
ATOM 684 C CA . ALA A 1 89 ? -3.730 -10.244 -29.976 1.00 88.62 89 ALA A CA 1
ATOM 685 C C . ALA A 1 89 ? -2.754 -11.429 -29.938 1.00 88.62 89 ALA A C 1
ATOM 687 O O . ALA A 1 89 ? -1.561 -11.237 -30.164 1.00 88.62 89 ALA A O 1
ATOM 688 N N . ALA A 1 90 ? -3.233 -12.651 -29.693 1.00 88.75 90 ALA A N 1
ATOM 689 C CA . ALA A 1 90 ? -2.394 -13.847 -29.707 1.00 88.75 90 ALA A CA 1
ATOM 690 C C . ALA A 1 90 ? -1.767 -14.099 -31.089 1.00 88.75 90 ALA A C 1
ATOM 692 O O . ALA A 1 90 ? -0.570 -14.379 -31.164 1.00 88.75 90 ALA A O 1
ATOM 693 N N . SER A 1 91 ? -2.535 -13.934 -32.171 1.00 91.75 91 SER A N 1
ATOM 694 C CA . SER A 1 91 ? -2.049 -14.067 -33.549 1.00 91.75 91 SER A CA 1
ATOM 695 C C . SER A 1 91 ? -0.984 -13.025 -33.890 1.00 91.75 91 SER A C 1
ATOM 697 O O . SER A 1 91 ? 0.073 -13.391 -34.397 1.00 91.75 91 SER A O 1
ATOM 699 N N . VAL A 1 92 ? -1.209 -11.749 -33.554 1.00 93.56 92 VAL A N 1
ATOM 700 C CA . VAL A 1 92 ? -0.231 -10.668 -33.777 1.00 93.56 92 VAL A CA 1
ATOM 701 C C . VAL A 1 92 ? 1.062 -10.936 -33.010 1.00 93.56 92 VAL A C 1
ATOM 703 O O . VAL A 1 92 ? 2.144 -10.849 -33.584 1.00 93.56 92 VAL A O 1
ATOM 706 N N . HIS A 1 93 ? 0.977 -11.329 -31.735 1.00 92.06 93 HIS A N 1
ATOM 707 C CA . HIS A 1 93 ? 2.169 -11.690 -30.965 1.00 92.06 93 HIS A CA 1
ATOM 708 C C . HIS A 1 93 ? 2.883 -12.913 -31.552 1.00 92.06 93 HIS A C 1
ATOM 710 O O . HIS A 1 93 ? 4.109 -12.919 -31.612 1.00 92.06 93 HIS A O 1
ATOM 716 N N . GLY A 1 94 ? 2.149 -13.940 -31.989 1.00 94.00 94 GLY A N 1
ATOM 717 C CA . GLY A 1 94 ? 2.729 -15.110 -32.651 1.00 94.00 94 GLY A CA 1
ATOM 718 C C . GLY A 1 94 ? 3.486 -14.735 -33.926 1.00 94.00 94 GLY A C 1
ATOM 719 O O . GLY A 1 94 ? 4.630 -15.149 -34.104 1.00 94.00 94 GLY A O 1
ATOM 720 N N . LEU A 1 95 ? 2.886 -13.883 -34.758 1.00 96.56 95 LEU A N 1
ATOM 721 C CA . LEU A 1 95 ? 3.495 -13.400 -35.993 1.00 96.56 95 LEU A CA 1
ATOM 722 C C . LEU A 1 95 ? 4.742 -12.545 -35.725 1.00 96.56 95 LEU A C 1
ATOM 724 O O . LEU A 1 95 ? 5.761 -12.753 -36.374 1.00 96.56 95 LEU A O 1
ATOM 728 N N . LEU A 1 96 ? 4.709 -11.653 -34.729 1.00 97.19 96 LEU A N 1
ATOM 729 C CA . LEU A 1 96 ? 5.891 -10.887 -34.311 1.00 97.19 96 LEU A CA 1
ATOM 730 C C . LEU A 1 96 ? 7.037 -11.807 -33.867 1.00 97.19 96 LEU A C 1
ATOM 732 O O . LEU A 1 96 ? 8.178 -11.587 -34.258 1.00 97.19 96 LEU A O 1
ATOM 736 N N . TYR A 1 97 ? 6.753 -12.856 -33.088 1.00 96.88 97 TYR A N 1
ATOM 737 C CA . TYR A 1 97 ? 7.774 -13.833 -32.687 1.00 96.88 97 TYR A CA 1
ATOM 738 C C . TYR A 1 97 ? 8.379 -14.561 -33.891 1.00 96.88 97 TYR A C 1
ATOM 740 O O . TYR A 1 97 ? 9.597 -14.702 -33.957 1.00 96.88 97 TYR A O 1
ATOM 748 N N . LEU A 1 98 ? 7.541 -15.007 -34.831 1.00 97.62 98 LEU A N 1
ATOM 749 C CA . LEU A 1 98 ? 7.991 -15.686 -36.044 1.00 97.62 98 LEU A CA 1
ATOM 750 C C . LEU A 1 98 ? 8.884 -14.771 -36.890 1.00 97.62 98 LEU A C 1
ATOM 752 O O . LEU A 1 98 ? 9.996 -15.153 -37.247 1.00 97.62 98 LEU A O 1
ATOM 756 N N . LEU A 1 99 ? 8.426 -13.549 -37.168 1.00 98.31 99 LEU A N 1
ATOM 757 C CA . LEU A 1 99 ? 9.163 -12.581 -37.980 1.00 98.31 99 LEU A CA 1
ATOM 758 C C . LEU A 1 99 ? 10.506 -12.205 -37.344 1.00 98.31 99 LEU A C 1
ATOM 760 O O . LEU A 1 99 ? 11.516 -12.167 -38.041 1.00 98.31 99 LEU A O 1
ATOM 764 N N . LEU A 1 100 ? 10.547 -12.006 -36.023 1.00 98.19 100 LEU A N 1
ATOM 765 C CA . LEU A 1 100 ? 11.778 -11.677 -35.292 1.00 98.19 100 LEU A CA 1
ATOM 766 C C . LEU A 1 100 ? 12.798 -12.828 -35.223 1.00 98.19 100 LEU A C 1
ATOM 768 O O . LEU A 1 100 ? 13.929 -12.598 -34.803 1.00 98.19 100 LEU A O 1
ATOM 772 N N . LEU A 1 101 ? 12.431 -14.040 -35.644 1.00 98.06 101 LEU A N 1
ATOM 773 C CA . LEU A 1 101 ? 13.364 -15.152 -35.853 1.00 98.06 101 LEU A CA 1
ATOM 774 C C . LEU A 1 101 ? 13.737 -15.289 -37.333 1.00 98.06 101 LEU A C 1
ATOM 776 O O . LEU A 1 101 ? 14.915 -15.374 -37.670 1.00 98.06 101 LEU A O 1
ATOM 780 N N . VAL A 1 102 ? 12.744 -15.273 -38.225 1.00 98.31 102 VAL A N 1
ATOM 781 C CA . VAL A 1 102 ? 12.946 -15.510 -39.662 1.00 98.31 102 VAL A CA 1
ATOM 782 C C . VAL A 1 102 ? 13.736 -14.380 -40.321 1.00 98.31 102 VAL A C 1
ATOM 784 O O . VAL A 1 102 ? 14.645 -14.654 -41.097 1.00 98.31 102 VAL A O 1
ATOM 787 N N . ILE A 1 103 ? 13.447 -13.114 -40.006 1.00 98.44 103 ILE A N 1
ATOM 788 C CA . ILE A 1 103 ? 14.105 -11.968 -40.653 1.00 98.44 103 ILE A CA 1
ATOM 789 C C . ILE A 1 103 ? 15.620 -11.966 -40.389 1.00 98.44 103 ILE A C 1
ATOM 791 O O . ILE A 1 103 ? 16.376 -11.915 -41.365 1.00 98.44 103 ILE A O 1
ATOM 795 N N . PRO A 1 104 ? 16.109 -12.076 -39.133 1.00 97.81 104 PRO A N 1
ATOM 796 C CA . PRO A 1 104 ? 17.543 -12.196 -38.881 1.00 97.81 104 PRO A CA 1
ATOM 797 C C . PRO A 1 104 ? 18.183 -13.424 -39.529 1.00 97.81 104 PRO A C 1
ATOM 799 O O . PRO A 1 104 ? 19.313 -13.324 -39.995 1.00 97.81 104 PRO A O 1
ATOM 802 N N . LEU A 1 105 ? 17.474 -14.558 -39.609 1.00 98.12 105 LEU A N 1
ATOM 803 C CA . LEU A 1 105 ? 17.972 -15.749 -40.306 1.00 98.12 105 LEU A CA 1
ATOM 804 C C . LEU A 1 105 ? 18.165 -15.486 -41.804 1.00 98.12 105 LEU A C 1
ATOM 806 O O . LEU A 1 105 ? 19.210 -15.837 -42.342 1.00 98.12 105 LEU A O 1
ATOM 810 N N . MET A 1 106 ? 17.214 -14.819 -42.465 1.00 98.31 106 MET A N 1
ATOM 811 C CA . MET A 1 106 ? 17.357 -14.433 -43.877 1.00 98.31 106 MET A CA 1
ATOM 812 C C . MET A 1 106 ? 18.493 -13.427 -44.076 1.00 98.31 106 MET A C 1
ATOM 814 O O . MET A 1 106 ? 19.268 -13.552 -45.019 1.00 98.31 106 MET A O 1
ATOM 818 N N . GLY A 1 107 ? 18.650 -12.470 -43.156 1.00 97.31 107 GLY A N 1
ATOM 819 C CA . GLY A 1 107 ? 19.770 -11.527 -43.185 1.00 97.31 107 GLY A CA 1
ATOM 820 C C . GLY A 1 107 ? 21.119 -12.232 -43.023 1.00 97.31 107 GLY A C 1
ATOM 821 O O . GLY A 1 107 ? 22.050 -11.960 -43.778 1.00 97.31 107 GLY A O 1
ATOM 822 N N . TRP A 1 108 ? 21.208 -13.181 -42.086 1.00 97.88 108 TRP A N 1
ATOM 823 C CA . TRP A 1 108 ? 22.403 -13.985 -41.834 1.00 97.88 108 TRP A CA 1
ATOM 824 C C . TRP A 1 108 ? 22.756 -14.899 -43.019 1.00 97.88 108 TRP A C 1
ATOM 826 O O . TRP A 1 108 ? 23.919 -14.959 -43.426 1.00 97.88 108 TRP A O 1
ATOM 836 N N . ALA A 1 109 ? 21.758 -15.546 -43.625 1.00 97.94 109 ALA A N 1
ATOM 837 C CA . ALA A 1 109 ? 21.925 -16.326 -44.849 1.00 97.94 109 ALA A CA 1
ATOM 838 C C . ALA A 1 109 ? 22.418 -15.449 -46.012 1.00 97.94 109 ALA A C 1
ATOM 840 O O . ALA A 1 109 ? 23.379 -15.810 -46.688 1.00 97.94 109 ALA A O 1
ATOM 841 N N . GLY A 1 110 ? 21.836 -14.257 -46.189 1.00 97.75 110 GLY A N 1
ATOM 842 C CA . GLY A 1 110 ? 22.238 -13.301 -47.222 1.00 97.75 110 GLY A CA 1
ATOM 843 C C . GLY A 1 110 ? 23.693 -12.851 -47.086 1.00 97.75 110 GLY A C 1
ATOM 844 O O . GLY A 1 110 ? 24.451 -12.925 -48.051 1.00 97.75 110 GLY A O 1
ATOM 845 N N . VAL A 1 111 ? 24.132 -12.455 -45.884 1.00 96.94 111 VAL A N 1
ATOM 846 C CA . VAL A 1 111 ? 25.536 -12.047 -45.666 1.00 96.94 111 VAL A CA 1
ATOM 847 C C . VAL A 1 111 ? 26.514 -13.220 -45.715 1.00 96.94 111 VAL A C 1
ATOM 849 O O . VAL A 1 111 ? 27.689 -12.999 -45.991 1.00 96.94 111 VAL A O 1
ATOM 852 N N . THR A 1 112 ? 26.047 -14.452 -45.488 1.00 97.44 112 THR A N 1
ATOM 853 C CA . THR A 1 112 ? 26.847 -15.668 -45.699 1.00 97.44 112 THR A CA 1
ATOM 854 C C . THR A 1 112 ? 27.049 -15.932 -47.191 1.00 97.44 112 THR A C 1
ATOM 856 O O . THR A 1 112 ? 28.174 -16.166 -47.618 1.00 97.44 112 THR A O 1
ATOM 859 N N . ALA A 1 113 ? 25.981 -15.840 -47.988 1.00 97.75 113 ALA A N 1
ATOM 860 C CA . ALA A 1 113 ? 26.033 -16.041 -49.434 1.00 97.75 113 ALA A CA 1
ATOM 861 C C . ALA A 1 113 ? 26.757 -14.898 -50.181 1.00 97.75 113 ALA A C 1
ATOM 863 O O . ALA A 1 113 ? 27.343 -15.149 -51.234 1.00 97.75 113 ALA A O 1
ATOM 864 N N . PHE A 1 114 ? 26.750 -13.670 -49.634 1.00 95.56 114 PHE A N 1
ATOM 865 C CA . PHE A 1 114 ? 27.476 -12.477 -50.124 1.00 95.56 114 PHE A CA 1
ATOM 866 C C . PHE A 1 114 ? 28.874 -12.269 -49.482 1.00 95.56 114 PHE A C 1
ATOM 868 O O . PHE A 1 114 ? 29.455 -11.192 -49.553 1.00 95.56 114 PHE A O 1
ATOM 875 N N . PRO A 1 115 ? 29.476 -13.325 -48.926 1.00 93.31 115 PRO A N 1
ATOM 876 C CA . PRO A 1 115 ? 30.563 -13.318 -47.919 1.00 93.31 115 PRO A CA 1
ATOM 877 C C . PRO A 1 115 ? 30.852 -12.022 -47.119 1.00 93.31 115 PRO A C 1
ATOM 879 O O . PRO A 1 115 ? 32.005 -11.682 -46.861 1.00 93.31 115 PRO A O 1
ATOM 882 N N . ALA A 1 116 ? 29.832 -11.306 -46.641 1.00 92.25 116 ALA A N 1
ATOM 883 C CA . ALA A 1 116 ? 29.973 -10.035 -45.920 1.00 92.25 116 ALA A CA 1
ATOM 884 C C . ALA A 1 116 ? 29.820 -10.195 -44.398 1.00 92.25 116 ALA A C 1
ATOM 886 O O . ALA A 1 116 ? 29.013 -9.518 -43.752 1.00 92.25 116 ALA A O 1
ATOM 887 N N . LEU A 1 117 ? 30.605 -11.093 -43.803 1.00 93.25 117 LEU A N 1
ATOM 888 C CA . LEU A 1 117 ? 30.469 -11.490 -42.394 1.00 93.25 117 LEU A CA 1
ATOM 889 C C . LEU A 1 117 ? 31.152 -10.546 -41.389 1.00 93.25 117 LEU A C 1
ATOM 891 O O . LEU A 1 117 ? 30.802 -10.564 -40.209 1.00 93.25 117 LEU A O 1
ATOM 895 N N . GLY A 1 118 ? 32.085 -9.700 -41.831 1.00 92.06 118 GLY A N 1
ATOM 896 C CA . GLY A 1 118 ? 32.821 -8.783 -40.951 1.00 92.06 118 GLY A CA 1
ATOM 897 C C . GLY A 1 118 ? 31.928 -7.727 -40.293 1.00 92.06 118 GLY A C 1
ATOM 898 O O . GLY A 1 118 ? 31.130 -7.077 -40.972 1.00 92.06 118 GLY A O 1
ATOM 899 N N . ILE A 1 119 ? 32.059 -7.547 -38.977 1.00 89.88 119 ILE A N 1
ATOM 900 C CA . ILE A 1 119 ? 31.434 -6.455 -38.209 1.00 89.88 119 ILE A CA 1
ATOM 901 C C . ILE A 1 119 ? 32.460 -5.342 -37.980 1.00 89.88 119 ILE A C 1
ATOM 903 O O . ILE A 1 119 ? 32.179 -4.176 -38.223 1.00 89.88 119 ILE A O 1
ATOM 907 N N . ASN A 1 120 ? 33.658 -5.694 -37.521 1.00 87.00 120 ASN A N 1
ATOM 908 C CA . ASN A 1 120 ? 34.788 -4.776 -37.391 1.00 87.00 120 ASN A CA 1
ATOM 909 C C . ASN A 1 120 ? 36.101 -5.544 -37.606 1.00 87.00 120 ASN A C 1
ATOM 911 O O . ASN A 1 120 ? 36.075 -6.734 -37.917 1.00 87.00 120 ASN A O 1
ATOM 915 N N . ALA A 1 121 ? 37.244 -4.880 -37.418 1.00 83.25 121 ALA A N 1
ATOM 916 C CA . ALA A 1 121 ? 38.565 -5.473 -37.641 1.00 83.25 121 ALA A CA 1
ATOM 917 C C . ALA A 1 121 ? 38.821 -6.781 -36.863 1.00 83.25 121 ALA A C 1
ATOM 919 O O . ALA A 1 121 ? 39.599 -7.612 -37.317 1.00 83.25 121 ALA A O 1
ATOM 920 N N . ASN A 1 122 ? 38.156 -6.981 -35.720 1.00 87.81 122 ASN A N 1
ATOM 921 C CA . ASN A 1 122 ? 38.412 -8.095 -34.802 1.00 87.81 122 ASN A CA 1
ATOM 922 C C . ASN A 1 122 ? 37.213 -9.039 -34.632 1.00 87.81 122 ASN A C 1
ATOM 924 O O . ASN A 1 122 ? 37.314 -10.037 -33.921 1.00 87.81 122 ASN A O 1
ATOM 928 N N . LEU A 1 123 ? 36.064 -8.725 -35.236 1.00 89.25 123 LEU A N 1
ATOM 929 C CA . LEU A 1 123 ? 34.817 -9.449 -35.020 1.00 89.25 123 LEU A CA 1
ATOM 930 C C . LEU A 1 123 ? 34.100 -9.694 -36.345 1.00 89.25 123 LEU A C 1
ATOM 932 O O . LEU A 1 123 ? 33.776 -8.758 -37.076 1.00 89.25 123 LEU A O 1
ATOM 936 N N . SER A 1 124 ? 33.795 -10.960 -36.611 1.00 93.19 124 SER A N 1
ATOM 937 C CA . SER A 1 124 ? 32.979 -11.402 -37.742 1.00 93.19 124 SER A CA 1
ATOM 938 C C . SER A 1 124 ? 31.874 -12.328 -37.253 1.00 93.19 124 SER A C 1
ATOM 940 O O . SER A 1 124 ? 32.039 -13.038 -36.260 1.00 93.19 124 SER A O 1
ATOM 942 N N . LEU A 1 125 ? 30.745 -12.326 -37.955 1.00 93.25 125 LEU A N 1
ATOM 943 C CA . LEU A 1 125 ? 29.703 -13.324 -37.750 1.00 93.25 125 LEU A CA 1
ATOM 944 C C . LEU A 1 125 ? 30.182 -14.698 -38.244 1.00 93.25 125 LEU A C 1
ATOM 946 O O . LEU A 1 125 ? 30.916 -14.766 -39.234 1.00 93.25 125 LEU A O 1
ATOM 950 N N . PRO A 1 126 ? 29.756 -15.803 -37.610 1.00 94.56 126 PRO A N 1
ATOM 951 C CA . PRO A 1 126 ? 29.966 -17.128 -38.182 1.00 94.56 126 PRO A CA 1
ATOM 952 C C . PRO A 1 126 ? 29.216 -17.246 -39.513 1.00 94.56 126 PRO A C 1
ATOM 954 O O . PRO A 1 126 ? 28.162 -16.639 -39.679 1.00 94.56 126 PRO A O 1
ATOM 957 N N . ALA A 1 127 ? 29.718 -18.042 -40.456 1.00 95.38 127 ALA A N 1
ATOM 958 C CA . ALA A 1 127 ? 28.949 -18.394 -41.648 1.00 95.38 127 ALA A CA 1
ATOM 959 C C . ALA A 1 127 ? 27.750 -19.275 -41.260 1.00 95.38 127 ALA A C 1
ATOM 961 O O . ALA A 1 127 ? 27.879 -20.151 -40.399 1.00 95.38 127 ALA A O 1
ATOM 962 N N . MET A 1 128 ? 26.590 -19.063 -41.886 1.00 96.31 128 MET A N 1
ATOM 963 C CA . MET A 1 128 ? 25.442 -19.949 -41.694 1.00 96.31 128 MET A CA 1
ATOM 964 C C . MET A 1 128 ? 25.747 -21.340 -42.280 1.00 96.31 128 MET A C 1
ATOM 966 O O . MET A 1 128 ? 26.067 -21.441 -43.468 1.00 96.31 128 MET A O 1
ATOM 970 N N . PRO A 1 129 ? 25.627 -22.425 -41.492 1.00 95.62 129 PRO A N 1
ATOM 971 C CA . PRO A 1 129 ? 25.851 -23.774 -41.996 1.00 95.62 129 PRO A CA 1
ATOM 972 C C . PRO A 1 129 ? 24.911 -24.117 -43.157 1.00 95.62 129 PRO A C 1
ATOM 974 O O . PRO A 1 129 ? 23.709 -23.869 -43.083 1.00 95.62 129 PRO A O 1
ATOM 977 N N . GLY A 1 130 ? 25.458 -24.721 -44.213 1.00 94.00 130 GLY A N 1
ATOM 978 C CA . GLY A 1 130 ? 24.681 -25.188 -45.366 1.00 94.00 130 GLY A CA 1
ATOM 979 C C . GLY A 1 130 ? 24.355 -24.124 -46.419 1.00 94.00 130 GLY A C 1
ATOM 980 O O . GLY A 1 130 ? 23.681 -24.449 -47.391 1.00 94.00 130 GLY A O 1
ATOM 981 N N . ILE A 1 131 ? 24.842 -22.888 -46.269 1.00 96.62 131 ILE A N 1
ATOM 982 C CA . ILE A 1 131 ? 24.697 -21.833 -47.280 1.00 96.62 131 ILE A CA 1
ATOM 983 C C . ILE A 1 131 ? 26.016 -21.656 -48.035 1.00 96.62 131 ILE A C 1
ATOM 985 O O . ILE A 1 131 ? 27.050 -21.364 -47.435 1.00 96.62 131 ILE A O 1
ATOM 989 N N . SER A 1 132 ? 25.979 -21.831 -49.356 1.00 93.38 132 SER A N 1
ATOM 990 C CA . SER A 1 132 ? 27.118 -21.586 -50.242 1.00 93.38 132 SER A CA 1
ATOM 991 C C . SER A 1 132 ? 27.241 -20.110 -50.621 1.00 93.38 132 SER A C 1
ATOM 993 O O . SER A 1 132 ? 26.247 -19.387 -50.694 1.00 93.38 132 SER A O 1
ATOM 995 N N . THR A 1 133 ? 28.464 -19.682 -50.931 1.00 96.56 133 THR A N 1
ATOM 996 C CA . THR A 1 133 ? 28.735 -18.379 -51.547 1.00 96.56 133 THR A CA 1
ATOM 997 C C . THR A 1 133 ? 28.130 -18.326 -52.949 1.00 96.56 133 THR A C 1
ATOM 999 O O . THR A 1 133 ? 28.600 -19.019 -53.848 1.00 96.56 133 THR A O 1
ATOM 1002 N N . ASP A 1 134 ? 27.096 -17.506 -53.132 1.00 96.50 134 ASP A N 1
ATOM 1003 C CA . ASP A 1 134 ? 26.371 -17.333 -54.393 1.00 96.50 134 ASP A CA 1
ATOM 1004 C C . ASP A 1 134 ? 25.647 -15.974 -54.379 1.00 96.50 134 ASP A C 1
ATOM 1006 O O . ASP A 1 134 ? 24.804 -15.702 -53.521 1.00 96.50 134 ASP A O 1
ATOM 1010 N N . GLN A 1 135 ? 25.972 -15.106 -55.341 1.00 94.50 135 GLN A N 1
ATOM 1011 C CA . GLN A 1 135 ? 25.400 -13.759 -55.428 1.00 94.50 135 GLN A CA 1
ATOM 1012 C C . GLN A 1 135 ? 23.907 -13.755 -55.781 1.00 94.50 135 GLN A C 1
ATOM 1014 O O . GLN A 1 135 ? 23.166 -12.905 -55.283 1.00 94.50 135 GLN A O 1
ATOM 1019 N N . ALA A 1 136 ? 23.451 -14.684 -56.625 1.00 95.56 136 ALA A N 1
ATOM 1020 C CA . ALA A 1 136 ? 22.041 -14.788 -56.986 1.00 95.56 136 ALA A CA 1
ATOM 1021 C C . ALA A 1 136 ? 21.221 -15.252 -55.777 1.00 95.56 136 ALA A C 1
ATOM 1023 O O . ALA A 1 136 ? 20.160 -14.692 -55.494 1.00 95.56 136 ALA A O 1
ATOM 1024 N N . LEU A 1 137 ? 21.756 -16.212 -55.021 1.00 94.62 137 LEU A N 1
ATOM 1025 C CA . LEU A 1 137 ? 21.156 -16.678 -53.776 1.00 94.62 137 LEU A CA 1
ATOM 1026 C C . LEU A 1 137 ? 21.142 -15.578 -52.702 1.00 94.62 137 LEU A C 1
ATOM 1028 O O . LEU A 1 137 ? 20.123 -15.359 -52.047 1.00 94.62 137 LEU A O 1
ATOM 1032 N N . ALA A 1 138 ? 22.240 -14.831 -52.558 1.00 97.38 138 ALA A N 1
ATOM 1033 C CA . ALA A 1 138 ? 22.315 -13.699 -51.639 1.00 97.38 138 ALA A CA 1
ATOM 1034 C C . ALA A 1 138 ? 21.251 -12.637 -51.944 1.00 97.38 138 ALA A C 1
ATOM 1036 O O . ALA A 1 138 ? 20.573 -12.162 -51.032 1.00 97.38 138 ALA A O 1
ATOM 1037 N N . LYS A 1 139 ? 21.070 -12.299 -53.228 1.00 96.44 139 LYS A N 1
ATOM 1038 C CA . LYS A 1 139 ? 20.044 -11.350 -53.671 1.00 96.44 139 LYS A CA 1
ATOM 1039 C C . LYS A 1 139 ? 18.645 -11.803 -53.245 1.00 96.44 139 LYS A C 1
ATOM 1041 O O . LYS A 1 139 ? 17.916 -11.007 -52.661 1.00 96.44 139 LYS A O 1
ATOM 1046 N N . GLN A 1 140 ? 18.307 -13.078 -53.452 1.00 97.81 140 GLN A N 1
ATOM 1047 C CA . GLN A 1 140 ? 17.016 -13.634 -53.028 1.00 97.81 140 GLN A CA 1
ATOM 1048 C C . GLN A 1 140 ? 16.815 -13.523 -51.510 1.00 97.81 140 GLN A C 1
ATOM 1050 O O . GLN A 1 140 ? 15.763 -13.074 -51.053 1.00 97.81 140 GLN A O 1
ATOM 1055 N N . PHE A 1 141 ? 17.827 -13.872 -50.708 1.00 98.31 141 PHE A N 1
ATOM 1056 C CA . PHE A 1 141 ? 17.736 -13.745 -49.252 1.00 98.31 141 PHE A CA 1
ATOM 1057 C C . PHE A 1 141 ? 17.539 -12.298 -48.795 1.00 98.31 141 PHE A C 1
ATOM 1059 O O . PHE A 1 141 ? 16.717 -12.049 -47.911 1.00 98.31 141 PHE A O 1
ATOM 1066 N N . PHE A 1 142 ? 18.243 -11.336 -49.398 1.00 97.44 142 PHE A N 1
ATOM 1067 C CA . PHE A 1 142 ? 18.077 -9.921 -49.064 1.00 97.44 142 PHE A CA 1
ATOM 1068 C C . PHE A 1 142 ? 16.722 -9.355 -49.510 1.00 97.44 142 PHE A C 1
ATOM 1070 O O . PHE A 1 142 ? 16.140 -8.557 -48.774 1.00 97.44 142 PHE A O 1
ATOM 1077 N N . GLU A 1 143 ? 16.178 -9.797 -50.646 1.00 97.62 143 GLU A N 1
ATOM 1078 C CA . GLU A 1 143 ? 14.824 -9.431 -51.091 1.00 97.62 143 GLU A CA 1
ATOM 1079 C C . GLU A 1 143 ? 13.754 -9.934 -50.112 1.00 97.62 143 GLU A C 1
ATOM 1081 O O . GLU A 1 143 ? 12.887 -9.164 -49.683 1.00 97.62 143 GLU A O 1
ATOM 1086 N N . ILE A 1 144 ? 13.848 -11.199 -49.686 1.00 98.06 144 ILE A N 1
ATOM 1087 C CA . ILE A 1 144 ? 12.950 -11.775 -48.674 1.00 98.06 144 ILE A CA 1
ATOM 1088 C C . ILE A 1 144 ? 13.109 -11.031 -47.344 1.00 98.06 144 ILE A C 1
ATOM 1090 O O . ILE A 1 144 ? 12.115 -10.623 -46.741 1.00 98.06 144 ILE A O 1
ATOM 1094 N N . HIS A 1 145 ? 14.348 -10.819 -46.893 1.00 98.25 145 HIS A N 1
ATOM 1095 C CA . HIS A 1 145 ? 14.650 -10.097 -45.658 1.00 98.25 145 HIS A CA 1
ATOM 1096 C C . HIS A 1 145 ? 14.032 -8.694 -45.661 1.00 98.25 145 HIS A C 1
ATOM 1098 O O . HIS A 1 145 ? 13.329 -8.339 -44.716 1.00 98.25 145 HIS A O 1
ATOM 1104 N N . SER A 1 146 ? 14.249 -7.918 -46.727 1.00 96.56 146 SER A N 1
ATOM 1105 C CA . SER A 1 146 ? 13.727 -6.555 -46.856 1.00 96.56 146 SER A CA 1
ATOM 1106 C C . SER A 1 146 ? 12.198 -6.536 -46.869 1.00 96.56 146 SER A C 1
ATOM 1108 O O . SER A 1 146 ? 11.579 -5.792 -46.107 1.00 96.56 146 SER A O 1
ATOM 1110 N N . THR A 1 147 ? 11.576 -7.424 -47.649 1.00 97.69 147 THR A N 1
ATOM 1111 C CA . THR A 1 147 ? 10.112 -7.539 -47.727 1.00 97.69 147 THR A CA 1
ATOM 1112 C C . THR A 1 147 ? 9.505 -7.840 -46.356 1.00 97.69 147 THR A C 1
ATOM 1114 O O . THR A 1 147 ? 8.589 -7.150 -45.902 1.00 97.69 147 THR A O 1
ATOM 1117 N N . LEU A 1 148 ? 10.044 -8.838 -45.653 1.00 98.25 148 LEU A N 1
ATOM 1118 C CA . LEU A 1 148 ? 9.580 -9.201 -44.317 1.00 98.25 148 LEU A CA 1
ATOM 1119 C C . LEU A 1 148 ? 9.877 -8.107 -43.279 1.00 98.25 148 LEU A C 1
ATOM 1121 O O . LEU A 1 148 ? 9.080 -7.918 -42.359 1.00 98.25 148 LEU A O 1
ATOM 1125 N N . ALA A 1 149 ? 10.970 -7.352 -43.427 1.00 97.62 149 ALA A N 1
ATOM 1126 C CA . ALA A 1 149 ? 11.285 -6.222 -42.557 1.00 97.62 149 ALA A CA 1
ATOM 1127 C C . ALA A 1 149 ? 10.223 -5.114 -42.648 1.00 97.62 149 ALA A C 1
ATOM 1129 O O . ALA A 1 149 ? 9.780 -4.622 -41.611 1.00 97.62 149 ALA A O 1
ATOM 1130 N N . PHE A 1 150 ? 9.731 -4.775 -43.845 1.00 97.38 150 PHE A N 1
ATOM 1131 C CA . PHE A 1 150 ? 8.623 -3.820 -43.988 1.00 97.38 150 PHE A CA 1
ATOM 1132 C C . PHE A 1 150 ? 7.326 -4.324 -43.339 1.00 97.38 150 PHE A C 1
ATOM 1134 O O . PHE A 1 150 ? 6.642 -3.558 -42.655 1.00 97.38 150 PHE A O 1
ATOM 1141 N N . VAL A 1 151 ? 7.019 -5.621 -43.473 1.00 97.88 151 VAL A N 1
ATOM 1142 C CA . VAL A 1 151 ? 5.881 -6.246 -42.772 1.00 97.88 151 VAL A CA 1
ATOM 1143 C C . VAL A 1 151 ? 6.049 -6.136 -41.253 1.00 97.88 151 VAL A C 1
ATOM 1145 O O . VAL A 1 151 ? 5.109 -5.753 -40.554 1.00 97.88 151 VAL A O 1
ATOM 1148 N N . LEU A 1 152 ? 7.247 -6.420 -40.730 1.00 97.94 152 LEU A N 1
ATOM 1149 C CA . LEU A 1 152 ? 7.555 -6.296 -39.306 1.00 97.94 152 LEU A CA 1
ATOM 1150 C C . LEU A 1 152 ? 7.411 -4.851 -38.811 1.00 97.94 152 LEU A C 1
ATOM 1152 O O . LEU A 1 152 ? 6.849 -4.648 -37.735 1.00 97.94 152 LEU A O 1
ATOM 1156 N N . ILE A 1 153 ? 7.878 -3.856 -39.572 1.00 97.62 153 ILE A N 1
ATOM 1157 C CA . ILE A 1 153 ? 7.742 -2.433 -39.222 1.00 97.62 153 ILE A CA 1
ATOM 1158 C C . ILE A 1 153 ? 6.262 -2.062 -39.095 1.00 97.62 153 ILE A C 1
ATOM 1160 O O . ILE A 1 153 ? 5.854 -1.527 -38.062 1.00 97.62 153 ILE A O 1
ATOM 1164 N N . GLY A 1 154 ? 5.441 -2.409 -40.093 1.00 97.12 154 GLY A N 1
ATOM 1165 C CA . GLY A 1 154 ? 4.001 -2.147 -40.060 1.00 97.12 154 GLY A CA 1
ATOM 1166 C C . GLY A 1 154 ? 3.304 -2.828 -38.878 1.00 97.12 154 GLY A C 1
ATOM 1167 O O . GLY A 1 154 ? 2.532 -2.199 -38.152 1.00 97.12 154 GLY A O 1
ATOM 1168 N N . LEU A 1 155 ? 3.624 -4.101 -38.625 1.00 96.81 155 LEU A N 1
ATOM 1169 C CA . LEU A 1 155 ? 3.042 -4.861 -37.519 1.00 96.81 155 LEU A CA 1
ATOM 1170 C C . LEU A 1 155 ? 3.483 -4.331 -36.147 1.00 96.81 155 LEU A C 1
ATOM 1172 O O . LEU A 1 155 ? 2.681 -4.294 -35.213 1.00 96.81 155 LEU A O 1
ATOM 1176 N N . THR A 1 156 ? 4.735 -3.889 -36.025 1.00 96.81 156 THR A N 1
ATOM 1177 C CA . THR A 1 156 ? 5.275 -3.283 -34.800 1.00 96.81 156 THR A CA 1
ATOM 1178 C C . THR A 1 156 ? 4.603 -1.942 -34.521 1.00 96.81 156 THR A C 1
ATOM 1180 O O . THR A 1 156 ? 4.183 -1.698 -33.391 1.00 96.81 156 THR A O 1
ATOM 1183 N N . ALA A 1 157 ? 4.415 -1.105 -35.545 1.00 95.69 157 ALA A N 1
ATOM 1184 C CA . ALA A 1 157 ? 3.679 0.149 -35.415 1.00 95.69 157 ALA A CA 1
ATOM 1185 C C . ALA A 1 157 ? 2.231 -0.093 -34.958 1.00 95.69 157 ALA A C 1
ATOM 1187 O O . ALA A 1 157 ? 1.767 0.553 -34.018 1.00 95.69 157 ALA A O 1
ATOM 1188 N N . LEU A 1 158 ? 1.541 -1.078 -35.547 1.00 94.00 158 LEU A N 1
ATOM 1189 C CA . LEU A 1 158 ? 0.189 -1.460 -35.131 1.00 94.00 158 LEU A CA 1
ATOM 1190 C C . LEU A 1 158 ? 0.154 -1.987 -33.689 1.00 94.00 158 LEU A C 1
ATOM 1192 O O . LEU A 1 158 ? -0.752 -1.648 -32.931 1.00 94.00 158 LEU A O 1
ATOM 1196 N N . HIS A 1 159 ? 1.137 -2.796 -33.295 1.00 94.69 159 HIS A N 1
ATOM 1197 C CA . HIS A 1 159 ? 1.263 -3.309 -31.933 1.00 94.69 159 HIS A CA 1
ATOM 1198 C C . HIS A 1 159 ? 1.445 -2.179 -30.909 1.00 94.69 159 HIS A C 1
ATOM 1200 O O . HIS A 1 159 ? 0.743 -2.155 -29.896 1.00 94.69 159 HIS A O 1
ATOM 1206 N N . ILE A 1 160 ? 2.324 -1.213 -31.197 1.00 94.25 160 ILE A N 1
ATOM 1207 C CA . ILE A 1 160 ? 2.537 -0.028 -30.354 1.00 94.25 160 ILE A CA 1
ATOM 1208 C C . ILE A 1 160 ? 1.259 0.814 -30.290 1.00 94.25 160 ILE A C 1
ATOM 1210 O O . ILE A 1 160 ? 0.824 1.179 -29.201 1.00 94.25 160 ILE A O 1
ATOM 1214 N N . ALA A 1 161 ? 0.614 1.079 -31.430 1.00 93.06 161 ALA A N 1
ATOM 1215 C CA . ALA A 1 161 ? -0.633 1.839 -31.480 1.00 93.06 161 ALA A CA 1
ATOM 1216 C C . ALA A 1 161 ? -1.752 1.161 -30.675 1.00 93.06 161 ALA A C 1
ATOM 1218 O O . ALA A 1 161 ? -2.485 1.831 -29.948 1.00 93.06 161 ALA A O 1
ATOM 1219 N N . ALA A 1 162 ? -1.862 -0.168 -30.750 1.00 90.25 162 ALA A N 1
ATOM 1220 C CA . ALA A 1 162 ? -2.803 -0.932 -29.941 1.00 90.25 162 ALA A CA 1
ATOM 1221 C C . ALA A 1 162 ? -2.482 -0.806 -28.444 1.00 90.25 162 ALA A C 1
ATOM 1223 O O . ALA A 1 162 ? -3.377 -0.494 -27.663 1.00 90.25 162 ALA A O 1
ATOM 1224 N N . ALA A 1 163 ? -1.219 -0.975 -28.040 1.00 89.81 163 ALA A N 1
ATOM 1225 C CA . ALA A 1 163 ? -0.802 -0.819 -26.647 1.00 89.81 163 ALA A CA 1
ATOM 1226 C C . ALA A 1 163 ? -1.081 0.599 -26.110 1.00 89.81 163 ALA A C 1
ATOM 1228 O O . ALA A 1 163 ? -1.616 0.751 -25.012 1.00 89.81 163 ALA A O 1
ATOM 1229 N N . LEU A 1 164 ? -0.801 1.635 -26.908 1.00 90.75 164 LEU A N 1
ATOM 1230 C CA . LEU A 1 164 ? -1.097 3.028 -26.570 1.00 90.75 164 LEU A CA 1
ATOM 1231 C C . LEU A 1 164 ? -2.597 3.301 -26.494 1.00 90.75 164 LEU A C 1
ATOM 1233 O O . LEU A 1 164 ? -3.036 3.979 -25.574 1.00 90.75 164 LEU A O 1
ATOM 1237 N N . ARG A 1 165 ? -3.405 2.756 -27.411 1.00 89.25 165 ARG A N 1
ATOM 1238 C CA . ARG A 1 165 ? -4.870 2.840 -27.329 1.00 89.25 165 ARG A CA 1
ATOM 1239 C C . ARG A 1 165 ? -5.377 2.200 -26.039 1.00 89.25 165 ARG A C 1
ATOM 1241 O O . ARG A 1 165 ? -6.212 2.793 -25.360 1.00 89.25 165 ARG A O 1
ATOM 1248 N N . HIS A 1 166 ? -4.862 1.023 -25.695 1.00 85.75 166 HIS A N 1
ATOM 1249 C CA . HIS A 1 166 ? -5.228 0.334 -24.463 1.00 85.75 166 HIS A CA 1
ATOM 1250 C C . HIS A 1 166 ? -4.887 1.160 -23.217 1.00 85.75 166 HIS A C 1
ATOM 1252 O O . HIS A 1 166 ? -5.698 1.256 -22.302 1.00 85.75 166 HIS A O 1
ATOM 1258 N N . TRP A 1 167 ? -3.748 1.849 -23.227 1.00 83.75 167 TRP A N 1
ATOM 1259 C CA . TRP A 1 167 ? -3.321 2.710 -22.128 1.00 83.75 167 TRP A CA 1
ATOM 1260 C C . TRP A 1 167 ? -4.074 4.053 -22.056 1.00 83.75 167 TRP A C 1
ATOM 1262 O O . TRP A 1 167 ? -4.583 4.425 -21.002 1.00 83.75 167 TRP A O 1
ATOM 1272 N N . LEU A 1 168 ? -4.190 4.778 -23.173 1.00 84.50 168 LEU A N 1
ATOM 1273 C CA . LEU A 1 168 ? -4.737 6.140 -23.222 1.00 84.50 168 LEU A CA 1
ATOM 1274 C C . LEU A 1 168 ? -6.267 6.177 -23.267 1.00 84.50 168 LEU A C 1
ATOM 1276 O O . LEU A 1 168 ? -6.889 7.029 -22.629 1.00 84.50 168 LEU A O 1
ATOM 1280 N N . ILE A 1 169 ? -6.871 5.282 -24.053 1.00 84.12 169 ILE A N 1
ATOM 1281 C CA . ILE A 1 169 ? -8.308 5.293 -24.346 1.00 84.12 169 ILE A CA 1
ATOM 1282 C C . ILE A 1 169 ? -9.015 4.265 -23.477 1.00 84.12 169 ILE A C 1
ATOM 1284 O O . ILE A 1 169 ? -9.925 4.621 -22.729 1.00 84.12 169 ILE A O 1
ATOM 1288 N N . ASN A 1 170 ? -8.600 2.999 -23.561 1.00 79.12 170 ASN A N 1
ATOM 1289 C CA . ASN A 1 170 ? -9.278 1.940 -22.823 1.00 79.12 170 ASN A CA 1
ATOM 1290 C C . ASN A 1 170 ? -8.943 2.002 -21.331 1.00 79.12 170 ASN A C 1
ATOM 1292 O O . ASN A 1 170 ? -9.807 1.666 -20.539 1.00 79.12 170 ASN A O 1
ATOM 1296 N N . LYS A 1 171 ? -7.757 2.483 -20.939 1.00 76.88 171 LYS A N 1
ATOM 1297 C CA . LYS A 1 171 ? -7.294 2.534 -19.541 1.00 76.88 171 LYS A CA 1
ATOM 1298 C C . LYS A 1 171 ? -7.388 1.172 -18.849 1.00 76.88 171 LYS A C 1
ATOM 1300 O O . LYS A 1 171 ? -7.858 1.076 -17.718 1.00 76.88 171 LYS A O 1
ATOM 1305 N N . ASP A 1 172 ? -6.997 0.118 -19.561 1.00 78.56 172 ASP A N 1
ATOM 1306 C CA . ASP A 1 172 ? -6.954 -1.238 -19.022 1.00 78.56 172 ASP A CA 1
ATOM 1307 C C . ASP A 1 172 ? -5.522 -1.687 -18.702 1.00 78.56 172 ASP A C 1
ATOM 1309 O O . ASP A 1 172 ? -4.532 -1.044 -19.046 1.00 78.56 172 ASP A O 1
ATOM 1313 N N . GLU A 1 173 ? -5.418 -2.828 -18.025 1.00 78.56 173 GLU A N 1
ATOM 1314 C CA . GLU A 1 173 ? -4.156 -3.342 -17.494 1.00 78.56 173 GLU A CA 1
ATOM 1315 C C . GLU A 1 173 ? -3.223 -3.942 -18.568 1.00 78.56 173 GLU A C 1
ATOM 1317 O O . GLU A 1 173 ? -2.210 -4.530 -18.207 1.00 78.56 173 GLU A O 1
ATOM 1322 N N . VAL A 1 174 ? -3.510 -3.830 -19.877 1.00 84.75 174 VAL A N 1
ATOM 1323 C CA . VAL A 1 174 ? -2.715 -4.474 -20.950 1.00 84.75 174 VAL A CA 1
ATOM 1324 C C . VAL A 1 174 ? -1.249 -4.026 -20.932 1.00 84.75 174 VAL A C 1
ATOM 1326 O O . VAL A 1 174 ? -0.354 -4.875 -20.963 1.00 84.75 174 VAL A O 1
ATOM 1329 N N . LEU A 1 175 ? -0.989 -2.715 -20.855 1.00 85.25 175 LEU A N 1
ATOM 1330 C CA . LEU A 1 175 ? 0.377 -2.175 -20.844 1.00 85.25 175 LEU A CA 1
ATOM 1331 C C . LEU A 1 175 ? 1.076 -2.416 -19.494 1.00 85.25 175 LEU A C 1
ATOM 1333 O O . LEU A 1 175 ? 2.270 -2.730 -19.455 1.00 85.25 175 LEU A O 1
ATOM 1337 N N . ASP A 1 176 ? 0.326 -2.372 -18.390 1.00 81.25 176 ASP A N 1
ATOM 1338 C CA . ASP A 1 176 ? 0.844 -2.535 -17.024 1.00 81.25 176 ASP A CA 1
ATOM 1339 C C . ASP A 1 176 ? 1.521 -3.890 -16.791 1.00 81.25 176 ASP A C 1
ATOM 1341 O O . ASP A 1 176 ? 2.416 -4.021 -15.945 1.00 81.25 176 ASP A O 1
ATOM 1345 N N . ARG A 1 177 ? 1.148 -4.907 -17.578 1.00 85.19 177 ARG A N 1
ATOM 1346 C CA . ARG A 1 177 ? 1.765 -6.241 -17.522 1.00 85.19 177 ARG A CA 1
ATOM 1347 C C . ARG A 1 177 ? 3.207 -6.268 -18.010 1.00 85.19 177 ARG A C 1
ATOM 1349 O O . ARG A 1 177 ? 3.924 -7.200 -17.641 1.00 85.19 177 ARG A O 1
ATOM 1356 N N . MET A 1 178 ? 3.623 -5.281 -18.807 1.00 89.00 178 MET A N 1
ATOM 1357 C CA . MET A 1 178 ? 4.986 -5.151 -19.332 1.00 89.00 178 MET A CA 1
ATOM 1358 C C . MET A 1 178 ? 5.833 -4.129 -18.564 1.00 89.00 178 MET A C 1
ATOM 1360 O O . MET A 1 178 ? 7.059 -4.212 -18.615 1.00 89.00 178 MET A O 1
ATOM 1364 N N . LEU A 1 179 ? 5.228 -3.210 -17.806 1.00 85.25 179 LEU A N 1
ATOM 1365 C CA . LEU A 1 179 ? 5.956 -2.176 -17.063 1.00 85.25 179 LEU A CA 1
ATOM 1366 C C . LEU A 1 179 ? 6.680 -2.728 -15.823 1.00 85.25 179 LEU A C 1
ATOM 1368 O O . LEU A 1 179 ? 6.181 -3.616 -15.116 1.00 85.25 179 LEU A O 1
ATOM 1372 N N . PHE A 1 180 ? 7.866 -2.179 -15.538 1.00 77.75 180 PHE A N 1
ATOM 1373 C CA . PHE A 1 180 ? 8.678 -2.536 -14.368 1.00 77.75 180 PHE A CA 1
ATOM 1374 C C . PHE A 1 180 ? 8.071 -2.002 -13.070 1.00 77.75 180 PHE A C 1
ATOM 1376 O O . PHE A 1 180 ? 7.903 -2.771 -12.125 1.00 77.75 180 PHE A O 1
ATOM 1383 N N . CYS A 1 181 ? 7.630 -0.743 -13.077 1.00 53.44 181 CYS A N 1
ATOM 1384 C CA . CYS A 1 181 ? 6.907 -0.120 -11.973 1.00 53.44 181 CYS A CA 1
ATOM 1385 C C . CYS A 1 181 ? 5.400 -0.430 -12.054 1.00 53.44 181 CYS A C 1
ATOM 1387 O O . CYS A 1 181 ? 4.880 -0.767 -13.123 1.00 53.44 181 CYS A O 1
ATOM 1389 N N . GLN A 1 182 ? 4.676 -0.373 -10.937 1.00 47.44 182 GLN A N 1
ATOM 1390 C CA . GLN A 1 182 ? 3.219 -0.236 -10.997 1.00 47.44 182 GLN A CA 1
ATOM 1391 C C . GLN A 1 182 ? 2.931 1.214 -11.392 1.00 47.44 182 GLN A C 1
ATOM 1393 O O . GLN A 1 182 ? 3.192 2.124 -10.612 1.00 47.44 182 GLN A O 1
ATOM 1398 N N . ALA A 1 183 ? 2.418 1.443 -12.603 1.00 40.81 183 ALA A N 1
ATOM 1399 C CA . ALA A 1 183 ? 1.652 2.655 -12.833 1.00 40.81 183 ALA A CA 1
ATOM 1400 C C . ALA A 1 183 ? 0.363 2.474 -12.026 1.00 40.81 183 ALA A C 1
ATOM 1402 O O . ALA A 1 183 ? -0.533 1.731 -12.411 1.00 40.81 183 ALA A O 1
ATOM 1403 N N . SER A 1 184 ? 0.314 3.060 -10.836 1.00 36.25 184 SER A N 1
ATOM 1404 C CA . SER A 1 184 ? -0.904 3.173 -10.045 1.00 36.25 184 SER A CA 1
ATOM 1405 C C . SER A 1 184 ? -1.881 4.065 -10.815 1.00 36.25 184 SER A C 1
ATOM 1407 O O . SER A 1 184 ? -1.880 5.283 -10.663 1.00 36.25 184 SER A O 1
ATOM 1409 N N . CYS A 1 185 ? -2.661 3.475 -11.720 1.00 33.91 185 CYS A N 1
ATOM 1410 C CA . CYS A 1 185 ? -3.753 4.150 -12.410 1.00 33.91 185 CYS A CA 1
ATOM 1411 C C . CYS A 1 185 ? -4.992 3.249 -12.383 1.00 33.91 185 CYS A C 1
ATOM 1413 O O . CYS A 1 185 ? -5.424 2.697 -13.390 1.00 33.91 185 CYS A O 1
ATOM 1415 N N . SER A 1 186 ? -5.563 3.078 -11.190 1.00 34.75 186 SER A N 1
ATOM 1416 C CA . SER A 1 186 ? -6.924 2.566 -11.043 1.00 34.75 186 SER A CA 1
ATOM 1417 C C . SER A 1 186 ? -7.889 3.672 -11.464 1.00 34.75 186 SER A C 1
ATOM 1419 O O . SER A 1 186 ? -8.048 4.661 -10.752 1.00 34.75 186 SER A O 1
ATOM 1421 N N . ARG A 1 187 ? -8.490 3.555 -12.654 1.00 46.34 187 ARG A N 1
ATOM 1422 C CA . ARG A 1 187 ? -9.700 4.305 -13.033 1.00 46.34 187 ARG A CA 1
ATOM 1423 C C . ARG A 1 187 ? -10.356 3.682 -14.266 1.00 46.34 187 ARG A C 1
ATOM 1425 O O . ARG A 1 187 ? -10.129 4.123 -15.391 1.00 46.34 187 ARG A O 1
ATOM 1432 N N . GLN A 1 188 ? -11.274 2.747 -14.044 1.00 37.62 188 GLN A N 1
ATOM 1433 C CA . GLN A 1 188 ? -12.381 2.528 -14.973 1.00 37.62 188 GLN A CA 1
ATOM 1434 C C . GLN A 1 188 ? -13.712 2.587 -14.225 1.00 37.62 188 GLN A C 1
ATOM 1436 O O . GLN A 1 188 ? -14.094 1.691 -13.485 1.00 37.62 188 GLN A O 1
ATOM 1441 N N . ARG A 1 189 ? -14.406 3.706 -14.457 1.00 37.47 189 ARG A N 1
ATOM 1442 C CA . ARG A 1 189 ? -15.830 3.903 -14.196 1.00 37.47 189 ARG A CA 1
ATOM 1443 C C . ARG A 1 189 ? -16.618 3.031 -15.172 1.00 37.47 189 ARG A C 1
ATOM 1445 O O . ARG A 1 189 ? -16.402 3.166 -16.375 1.00 37.47 189 ARG A O 1
ATOM 1452 N N . HIS A 1 190 ? -17.582 2.257 -14.686 1.00 33.84 190 HIS A N 1
ATOM 1453 C CA . HIS A 1 190 ? -18.677 1.767 -15.522 1.00 33.84 190 HIS A CA 1
ATOM 1454 C C . HIS A 1 190 ? -19.958 2.530 -15.163 1.00 33.84 190 HIS A C 1
ATOM 1456 O O . HIS A 1 190 ? -20.354 2.597 -14.003 1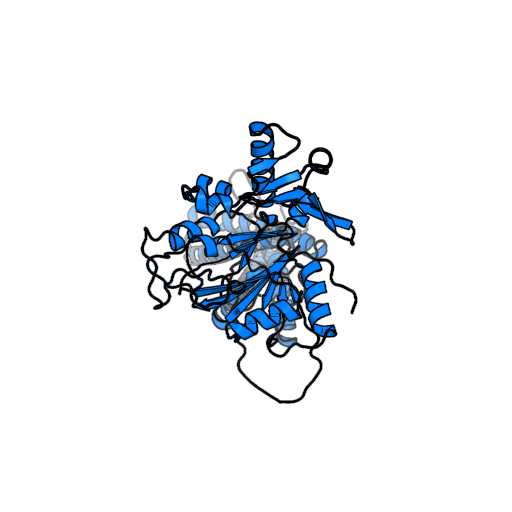.00 33.84 190 HIS A O 1
ATOM 1462 N N . LYS A 1 191 ? -20.557 3.170 -16.171 1.00 31.98 191 LYS A N 1
ATOM 1463 C CA . LYS A 1 191 ? -21.900 3.769 -16.141 1.00 31.98 191 LYS A CA 1
ATOM 1464 C C . LYS A 1 191 ? -22.928 2.722 -16.603 1.00 31.98 191 LYS A C 1
ATOM 1466 O O . LYS A 1 191 ? -22.643 2.057 -17.597 1.00 31.98 191 LYS A O 1
ATOM 1471 N N . GLY A 1 192 ? -24.097 2.718 -15.947 1.00 31.30 192 GLY A N 1
ATOM 1472 C CA . GLY A 1 192 ? -25.380 2.094 -16.352 1.00 31.30 192 GLY A CA 1
ATOM 1473 C C . GLY A 1 192 ? -25.450 0.575 -16.138 1.00 31.30 192 GLY A C 1
ATOM 1474 O O . GLY A 1 192 ? -24.476 -0.104 -16.430 1.00 31.30 192 GLY A O 1
ATOM 1475 N N . ASP A 1 193 ? -26.510 -0.051 -15.617 1.00 30.58 193 ASP A N 1
ATOM 1476 C CA . ASP A 1 193 ? -27.892 0.360 -15.321 1.00 30.58 193 ASP A CA 1
ATOM 1477 C C . ASP A 1 193 ? -28.453 -0.476 -14.146 1.00 30.58 193 ASP A C 1
ATOM 1479 O O . ASP A 1 193 ? -27.967 -1.571 -13.861 1.00 30.58 193 ASP A O 1
ATOM 1483 N N . ILE A 1 194 ? -29.481 0.043 -13.463 1.00 44.41 194 ILE A N 1
ATOM 1484 C CA . ILE A 1 194 ? -30.212 -0.640 -12.378 1.00 44.41 194 ILE A CA 1
ATOM 1485 C C . ILE A 1 194 ? -31.193 -1.660 -12.978 1.00 44.41 194 ILE A C 1
ATOM 1487 O O . ILE A 1 194 ? -31.955 -1.309 -13.881 1.00 44.41 194 ILE A O 1
ATOM 1491 N N . PRO A 1 195 ? -31.295 -2.859 -12.379 1.00 36.56 195 PRO A N 1
ATOM 1492 C CA . PRO A 1 195 ? -32.617 -3.351 -12.006 1.00 36.56 195 PRO A CA 1
ATOM 1493 C C . PRO A 1 195 ? -32.686 -3.829 -10.548 1.00 36.56 195 PRO A C 1
ATOM 1495 O O . PRO A 1 195 ? -31.787 -4.482 -10.021 1.00 36.56 195 PRO A O 1
ATOM 1498 N N . MET A 1 196 ? -33.816 -3.511 -9.912 1.00 41.66 196 MET A N 1
ATOM 1499 C CA . MET A 1 196 ? -34.273 -4.109 -8.660 1.00 41.66 196 MET A CA 1
ATOM 1500 C C . MET A 1 196 ? -34.546 -5.603 -8.853 1.00 41.66 196 MET A C 1
ATOM 1502 O O . MET A 1 196 ? -35.460 -5.951 -9.595 1.00 41.66 196 MET A O 1
ATOM 1506 N N . THR A 1 197 ? -33.847 -6.473 -8.124 1.00 30.98 197 THR A N 1
ATOM 1507 C CA . THR A 1 197 ? -34.444 -7.566 -7.325 1.00 30.98 197 THR A CA 1
ATOM 1508 C C . THR A 1 197 ? -33.362 -8.237 -6.480 1.00 30.98 197 THR A C 1
ATOM 1510 O O . THR A 1 197 ? -32.260 -8.510 -6.951 1.00 30.98 197 THR A O 1
ATOM 1513 N N . ALA A 1 198 ? -33.677 -8.454 -5.202 1.00 41.34 198 ALA A N 1
ATOM 1514 C CA . ALA A 1 198 ? -32.788 -9.017 -4.196 1.00 41.34 198 ALA A CA 1
ATOM 1515 C C . ALA A 1 198 ? -32.245 -10.386 -4.630 1.00 41.34 198 ALA A C 1
ATOM 1517 O O . ALA A 1 198 ? -32.969 -11.377 -4.669 1.00 41.34 198 ALA A O 1
ATOM 1518 N N . THR A 1 199 ? -30.951 -10.427 -4.932 1.00 35.34 199 THR A N 1
ATOM 1519 C CA . THR A 1 199 ? -30.164 -11.658 -4.984 1.00 35.34 199 THR A CA 1
ATOM 1520 C C . THR A 1 199 ? -29.135 -11.519 -3.871 1.00 35.34 199 THR A C 1
ATOM 1522 O O . THR A 1 199 ? -28.519 -10.463 -3.766 1.00 35.34 199 THR A O 1
ATOM 1525 N N . LEU A 1 200 ? -28.985 -12.530 -3.013 1.00 42.41 200 LEU A N 1
ATOM 1526 C CA . LEU A 1 200 ? -27.928 -12.599 -1.999 1.00 42.41 200 LEU A CA 1
ATOM 1527 C C . LEU A 1 200 ? -26.565 -12.469 -2.698 1.00 42.41 200 LEU A C 1
ATOM 1529 O O . LEU A 1 200 ? -26.024 -13.443 -3.225 1.00 42.41 200 LEU A O 1
ATOM 1533 N N . THR A 1 201 ? -26.042 -11.247 -2.791 1.00 51.62 201 THR A N 1
ATOM 1534 C CA . THR A 1 201 ? -24.777 -10.977 -3.469 1.00 51.62 201 THR A CA 1
ATOM 1535 C C . THR A 1 201 ? -23.654 -11.447 -2.560 1.00 51.62 201 THR A C 1
ATOM 1537 O O . THR A 1 201 ? -23.297 -10.780 -1.593 1.00 51.62 201 THR A O 1
ATOM 1540 N N . ARG A 1 202 ? -23.088 -12.617 -2.861 1.00 79.06 202 ARG A N 1
ATOM 1541 C CA . ARG A 1 202 ? -21.878 -13.104 -2.195 1.00 79.06 202 ARG A CA 1
ATOM 1542 C C . ARG A 1 202 ? -20.773 -12.056 -2.361 1.00 79.06 202 ARG A C 1
ATOM 1544 O O . ARG A 1 202 ? -20.391 -11.756 -3.492 1.00 79.06 202 ARG A O 1
ATOM 1551 N N . LEU A 1 203 ? -20.275 -11.501 -1.253 1.00 92.81 203 LEU A N 1
ATOM 1552 C CA . LEU A 1 203 ? -19.159 -10.553 -1.284 1.00 92.81 203 LEU A CA 1
ATOM 1553 C C . LEU A 1 203 ? -17.945 -11.197 -1.964 1.00 92.81 203 LEU A C 1
ATOM 1555 O O . LEU A 1 203 ? -17.590 -12.343 -1.676 1.00 92.81 203 LEU A O 1
ATOM 1559 N N . THR A 1 204 ? -17.291 -10.451 -2.852 1.00 94.12 204 THR A N 1
ATOM 1560 C CA . THR A 1 204 ? -16.013 -10.850 -3.453 1.00 94.12 204 THR A CA 1
ATOM 1561 C C . THR A 1 204 ? -14.908 -9.903 -3.013 1.00 94.12 204 THR A C 1
ATOM 1563 O O . THR A 1 204 ? -15.150 -8.710 -2.840 1.00 94.12 204 THR A O 1
ATOM 1566 N N . PHE A 1 205 ? -13.694 -10.430 -2.875 1.00 95.38 205 PHE A N 1
ATOM 1567 C CA . PHE A 1 205 ? -12.532 -9.696 -2.384 1.00 95.38 205 PHE A CA 1
ATOM 1568 C C . PHE A 1 205 ? -11.447 -9.692 -3.458 1.00 95.38 205 PHE A C 1
ATOM 1570 O O . PHE A 1 205 ? -10.940 -10.750 -3.836 1.00 95.38 205 PHE A O 1
ATOM 1577 N N . THR A 1 206 ? -11.088 -8.512 -3.957 1.00 96.56 206 THR A N 1
ATOM 1578 C CA . THR A 1 206 ? -9.996 -8.332 -4.916 1.00 96.56 206 THR A CA 1
ATOM 1579 C C . THR A 1 206 ? -8.721 -7.983 -4.150 1.00 96.56 206 THR A C 1
ATOM 1581 O O . THR A 1 206 ? -8.637 -6.884 -3.605 1.00 96.56 206 THR A O 1
ATOM 1584 N N . PRO A 1 207 ? -7.709 -8.870 -4.087 1.00 94.00 207 PRO A N 1
ATOM 1585 C CA . PRO A 1 207 ? -6.480 -8.580 -3.354 1.00 94.00 207 PRO A CA 1
ATOM 1586 C C . PRO A 1 207 ? -5.749 -7.368 -3.938 1.00 94.00 207 PRO A C 1
ATOM 1588 O O . PRO A 1 207 ? -5.519 -7.302 -5.150 1.00 94.00 207 PRO A O 1
ATOM 1591 N N . LEU A 1 208 ? -5.353 -6.445 -3.064 1.00 91.44 208 LEU A N 1
ATOM 1592 C CA . LEU A 1 208 ? -4.577 -5.246 -3.383 1.00 91.44 208 LEU A CA 1
ATOM 1593 C C . LEU A 1 208 ? -3.087 -5.426 -3.065 1.00 91.44 208 LEU A C 1
ATOM 1595 O O . LEU A 1 208 ? -2.250 -4.756 -3.666 1.00 91.44 208 LEU A O 1
ATOM 1599 N N . HIS A 1 209 ? -2.740 -6.366 -2.182 1.00 92.06 209 HIS A N 1
ATOM 1600 C CA . HIS A 1 209 ? -1.364 -6.787 -1.931 1.00 92.06 209 HIS A CA 1
ATOM 1601 C C . HIS A 1 209 ? -1.248 -8.324 -1.889 1.00 92.06 209 HIS A C 1
ATOM 1603 O O . HIS A 1 209 ? -2.236 -9.054 -1.820 1.00 92.06 209 HIS A O 1
ATOM 1609 N N . ARG A 1 210 ? -0.017 -8.846 -1.998 1.00 87.06 210 ARG A N 1
ATOM 1610 C CA . ARG A 1 210 ? 0.260 -10.295 -2.097 1.00 87.06 210 ARG A CA 1
ATOM 1611 C C . ARG A 1 210 ? -0.131 -11.090 -0.845 1.00 87.06 210 ARG A C 1
ATOM 1613 O O . ARG A 1 210 ? -0.421 -12.275 -0.963 1.00 87.06 210 ARG A O 1
ATOM 1620 N N . SER A 1 211 ? -0.084 -10.457 0.327 1.00 86.12 211 SER A N 1
ATOM 1621 C CA . SER A 1 211 ? -0.272 -11.100 1.638 1.00 86.12 211 SER A CA 1
ATOM 1622 C C . SER A 1 211 ? -1.434 -10.529 2.456 1.00 86.12 211 SER A C 1
ATOM 1624 O O . SER A 1 211 ? -1.925 -11.190 3.367 1.00 86.12 211 SER A O 1
ATOM 1626 N N . PHE A 1 212 ? -1.877 -9.313 2.142 1.00 97.12 212 PHE A N 1
ATOM 1627 C CA . PHE A 1 212 ? -2.866 -8.561 2.910 1.00 97.12 212 PHE A CA 1
ATOM 1628 C C . PHE A 1 212 ? -3.593 -7.583 1.980 1.00 97.12 212 PHE A C 1
ATOM 1630 O O . PHE A 1 212 ? -3.272 -7.519 0.797 1.00 97.12 212 PHE A O 1
ATOM 1637 N N . MET A 1 213 ? -4.546 -6.833 2.521 1.00 98.19 213 MET A N 1
ATOM 1638 C CA . MET A 1 213 ? -5.339 -5.794 1.877 1.00 98.19 213 MET A CA 1
ATOM 1639 C C . MET A 1 213 ? -6.183 -6.267 0.685 1.00 98.19 213 MET A C 1
ATOM 1641 O O . MET A 1 213 ? -5.664 -6.769 -0.311 1.00 98.19 213 MET A O 1
ATOM 1645 N N . ALA A 1 214 ? -7.494 -6.053 0.742 1.00 97.62 214 ALA A N 1
ATOM 1646 C CA . ALA A 1 214 ? -8.383 -6.328 -0.383 1.00 97.62 214 ALA A CA 1
ATOM 1647 C C . ALA A 1 214 ? -9.451 -5.249 -0.558 1.00 97.62 214 ALA A C 1
ATOM 1649 O O . ALA A 1 214 ? -9.918 -4.647 0.404 1.00 97.62 214 ALA A O 1
ATOM 1650 N N . GLU A 1 215 ? -9.847 -5.035 -1.806 1.00 98.25 215 GLU A N 1
ATOM 1651 C CA . GLU A 1 215 ? -11.031 -4.267 -2.170 1.00 98.25 215 GLU A CA 1
ATOM 1652 C C . GLU A 1 215 ? -12.252 -5.186 -2.134 1.00 98.25 215 GLU A C 1
ATOM 1654 O O . GLU A 1 215 ? -12.220 -6.294 -2.680 1.00 98.25 215 GLU A O 1
ATOM 1659 N N . VAL A 1 216 ? -13.319 -4.741 -1.479 1.00 97.88 216 VAL A N 1
ATOM 1660 C CA . VAL A 1 216 ? -14.575 -5.487 -1.380 1.00 97.88 216 VAL A CA 1
ATOM 1661 C C . VAL A 1 216 ? -15.504 -5.066 -2.514 1.00 97.88 216 VAL A C 1
ATOM 1663 O O . VAL A 1 216 ? -15.609 -3.882 -2.831 1.00 97.88 216 VAL A O 1
ATOM 1666 N N . SER A 1 217 ? -16.198 -6.031 -3.125 1.00 94.75 217 SER A N 1
ATOM 1667 C CA . SER A 1 217 ? -17.242 -5.753 -4.120 1.00 94.75 217 SER A CA 1
ATOM 1668 C C . SER A 1 217 ? -18.278 -4.747 -3.604 1.00 94.75 217 SER A C 1
ATOM 1670 O O . SER A 1 217 ? -18.534 -4.733 -2.397 1.00 94.75 217 SER A O 1
ATOM 1672 N N . PRO A 1 218 ? -18.938 -3.979 -4.494 1.00 95.44 218 PRO A N 1
ATOM 1673 C CA . PRO A 1 218 ? -19.928 -2.981 -4.097 1.00 95.44 218 PRO A CA 1
ATOM 1674 C C . PRO A 1 218 ? -20.972 -3.523 -3.111 1.00 95.44 218 PRO A C 1
ATOM 1676 O O . PRO A 1 218 ? -21.657 -4.507 -3.394 1.00 95.44 218 PRO A O 1
ATOM 1679 N N . VAL A 1 219 ? -21.087 -2.864 -1.958 1.00 95.00 219 VAL A N 1
ATOM 1680 C CA . VAL A 1 219 ? -22.034 -3.182 -0.881 1.00 95.00 219 VAL A CA 1
ATOM 1681 C C . VAL A 1 219 ? -22.366 -1.906 -0.109 1.00 95.00 219 VAL A C 1
ATOM 1683 O O . VAL A 1 219 ? -21.491 -1.069 0.095 1.00 95.00 219 VAL A O 1
ATOM 1686 N N . ASP A 1 220 ? -23.615 -1.744 0.327 1.00 96.19 220 ASP A N 1
ATOM 1687 C CA . ASP A 1 220 ? -24.004 -0.663 1.239 1.00 96.19 220 ASP A CA 1
ATOM 1688 C C . ASP A 1 220 ? -23.999 -1.176 2.683 1.00 96.19 220 ASP A C 1
ATOM 1690 O O . ASP A 1 220 ? -24.948 -1.827 3.133 1.00 96.19 220 ASP A O 1
ATOM 1694 N N . LEU A 1 221 ? -22.931 -0.871 3.423 1.00 97.00 221 LEU A N 1
ATOM 1695 C CA . LEU A 1 221 ? -22.718 -1.360 4.789 1.00 97.00 221 LEU A CA 1
ATOM 1696 C C . LEU A 1 221 ? -23.765 -0.856 5.796 1.00 97.00 221 LEU A C 1
ATOM 1698 O O . LEU A 1 221 ? -23.933 -1.444 6.869 1.00 97.00 221 LEU A O 1
ATOM 1702 N N . ARG A 1 222 ? -24.520 0.195 5.452 1.00 95.69 222 ARG A N 1
ATOM 1703 C CA . ARG A 1 222 ? -25.644 0.675 6.271 1.00 95.69 222 ARG A CA 1
ATOM 1704 C C . ARG A 1 222 ? -26.773 -0.350 6.328 1.00 95.69 222 ARG A C 1
ATOM 1706 O O . ARG A 1 222 ? -27.444 -0.452 7.349 1.00 95.69 222 ARG A O 1
ATOM 1713 N N . THR A 1 223 ? -26.934 -1.124 5.256 1.00 94.38 223 THR A N 1
ATOM 1714 C CA . THR A 1 223 ? -28.009 -2.113 5.088 1.00 94.38 223 THR A CA 1
ATOM 1715 C C . THR A 1 223 ? -27.611 -3.531 5.499 1.00 94.38 223 THR A C 1
ATOM 1717 O O . THR A 1 223 ? -28.476 -4.390 5.626 1.00 94.38 223 THR A O 1
ATOM 1720 N N . VAL A 1 224 ? -26.320 -3.783 5.740 1.00 94.62 224 VAL A N 1
ATOM 1721 C CA . VAL A 1 224 ? -25.827 -5.097 6.169 1.00 94.62 224 VAL A CA 1
ATOM 1722 C C . VAL A 1 224 ? -26.174 -5.325 7.641 1.00 94.62 224 VAL A C 1
ATOM 1724 O O . VAL A 1 224 ? -25.606 -4.690 8.541 1.00 94.62 224 VAL A O 1
ATOM 1727 N N . THR A 1 225 ? -27.113 -6.240 7.877 1.00 94.12 225 THR A N 1
ATOM 1728 C CA . THR A 1 225 ? -27.594 -6.621 9.215 1.00 94.12 225 THR A CA 1
ATOM 1729 C C . THR A 1 225 ? -27.565 -8.125 9.471 1.00 94.12 225 THR A C 1
ATOM 1731 O O . THR A 1 225 ? -27.728 -8.535 10.615 1.00 94.12 225 THR A O 1
ATOM 1734 N N . ASP A 1 226 ? -27.385 -8.954 8.443 1.00 93.06 226 ASP A N 1
ATOM 1735 C CA . ASP A 1 226 ? -27.327 -10.408 8.577 1.00 93.06 226 ASP A CA 1
ATOM 1736 C C . ASP A 1 226 ? -25.936 -10.890 9.030 1.00 93.06 226 ASP A C 1
ATOM 1738 O O . ASP A 1 226 ? -24.893 -10.406 8.579 1.00 93.06 226 ASP A O 1
ATOM 1742 N N . GLU A 1 227 ? -25.907 -11.877 9.929 1.00 92.75 227 GLU A N 1
ATOM 1743 C CA . GLU A 1 227 ? -24.654 -12.423 10.470 1.00 92.75 227 GLU A CA 1
ATOM 1744 C C . GLU A 1 227 ? -23.831 -13.202 9.436 1.00 92.75 227 GLU A C 1
ATOM 1746 O O . GLU A 1 227 ? -22.619 -13.328 9.608 1.00 92.75 227 GLU A O 1
ATOM 1751 N N . GLU A 1 228 ? -24.442 -13.693 8.355 1.00 92.38 228 GLU A N 1
ATOM 1752 C CA . GLU A 1 228 ? -23.727 -14.385 7.277 1.00 92.38 228 GLU A CA 1
ATOM 1753 C C . GLU A 1 228 ? -22.765 -13.425 6.558 1.00 92.38 228 GLU A C 1
ATOM 1755 O O . GLU A 1 228 ? -21.562 -13.693 6.437 1.00 92.38 228 GLU A O 1
ATOM 1760 N N . THR A 1 229 ? -23.262 -12.257 6.149 1.00 94.25 229 THR A N 1
ATOM 1761 C CA . THR A 1 229 ? -22.463 -11.223 5.486 1.00 94.25 229 THR A CA 1
ATOM 1762 C C . THR A 1 229 ? -21.449 -10.611 6.448 1.00 94.25 229 THR A C 1
ATOM 1764 O O . THR A 1 229 ? -20.270 -10.488 6.103 1.00 94.25 229 THR A O 1
ATOM 1767 N N . LEU A 1 230 ? -21.848 -10.287 7.685 1.00 96.06 230 LEU A N 1
ATOM 1768 C CA . LEU A 1 230 ? -20.916 -9.786 8.706 1.00 96.06 230 LEU A CA 1
ATOM 1769 C C . LEU A 1 230 ? -19.826 -10.821 9.037 1.00 96.06 230 LEU A C 1
ATOM 1771 O O . LEU A 1 230 ? -18.655 -10.472 9.203 1.00 96.06 230 LEU A O 1
ATOM 1775 N N . GLY A 1 231 ? -20.186 -12.106 9.086 1.00 94.94 231 GLY A N 1
ATOM 1776 C CA . GLY A 1 231 ? -19.265 -13.228 9.255 1.00 94.94 231 GLY A CA 1
ATOM 1777 C C . GLY A 1 231 ? -18.263 -13.325 8.113 1.00 94.94 231 GLY A C 1
ATOM 1778 O O . GLY A 1 231 ? -17.066 -13.459 8.365 1.00 94.94 231 GLY A O 1
ATOM 1779 N N . THR A 1 232 ? -18.733 -13.151 6.878 1.00 95.88 232 THR A N 1
ATOM 1780 C CA . THR A 1 232 ? -17.885 -13.104 5.680 1.00 95.88 232 THR A CA 1
ATOM 1781 C C . THR A 1 232 ? -16.889 -11.942 5.741 1.00 95.88 232 THR A C 1
ATOM 1783 O O . THR A 1 232 ? -15.707 -12.136 5.455 1.00 95.88 232 THR A O 1
ATOM 1786 N N . ILE A 1 233 ? -17.317 -10.749 6.179 1.00 97.31 233 ILE A N 1
ATOM 1787 C CA . ILE A 1 233 ? -16.417 -9.597 6.367 1.00 97.31 233 ILE A CA 1
ATOM 1788 C C . ILE A 1 233 ? -15.361 -9.906 7.435 1.00 97.31 233 ILE A C 1
ATOM 1790 O O . ILE A 1 233 ? -14.180 -9.671 7.197 1.00 97.31 233 ILE A O 1
ATOM 1794 N N . ARG A 1 234 ? -15.739 -10.476 8.586 1.00 95.88 234 ARG A N 1
ATOM 1795 C CA . ARG A 1 234 ? -14.780 -10.843 9.648 1.00 95.88 234 ARG A CA 1
ATOM 1796 C C . ARG A 1 234 ? -13.781 -11.908 9.198 1.00 95.88 234 ARG A C 1
ATOM 1798 O O . ARG A 1 234 ? -12.589 -11.785 9.470 1.00 95.88 234 ARG A O 1
ATOM 1805 N N . GLN A 1 235 ? -14.235 -12.928 8.471 1.00 94.12 235 GLN A N 1
ATOM 1806 C CA . GLN A 1 235 ? -13.343 -13.938 7.901 1.00 94.12 235 GLN A CA 1
ATOM 1807 C C . GLN A 1 235 ? -12.346 -13.301 6.925 1.00 94.12 235 GLN A C 1
ATOM 1809 O O . GLN A 1 235 ? -11.148 -13.584 6.979 1.00 94.12 235 GLN A O 1
ATOM 1814 N N . ALA A 1 236 ? -12.823 -12.389 6.077 1.00 95.94 236 ALA A N 1
ATOM 1815 C CA . ALA A 1 236 ? -11.967 -11.631 5.180 1.00 95.94 236 ALA A CA 1
ATOM 1816 C C . ALA A 1 236 ? -11.008 -10.696 5.937 1.00 95.94 236 ALA A C 1
ATOM 1818 O O . ALA A 1 236 ? -9.857 -10.579 5.531 1.00 95.94 236 ALA A O 1
ATOM 1819 N N . MET A 1 237 ? -11.408 -10.095 7.062 1.00 97.19 237 MET A N 1
ATOM 1820 C CA . MET A 1 237 ? -10.496 -9.334 7.927 1.00 97.19 237 MET A CA 1
ATOM 1821 C C . MET A 1 237 ? -9.374 -10.213 8.488 1.00 97.19 237 MET A C 1
ATOM 1823 O O . MET A 1 237 ? -8.220 -9.798 8.450 1.00 97.19 237 MET A O 1
ATOM 1827 N N . ASN A 1 238 ? -9.664 -11.442 8.928 1.00 92.56 238 ASN A N 1
ATOM 1828 C CA . ASN A 1 238 ? -8.623 -12.373 9.387 1.00 92.56 238 ASN A CA 1
ATOM 1829 C C . ASN A 1 238 ? -7.629 -12.719 8.262 1.00 92.56 238 ASN A C 1
ATOM 1831 O O . ASN A 1 238 ? -6.419 -12.796 8.481 1.00 92.56 238 ASN A O 1
ATOM 1835 N N . GLN A 1 239 ? -8.128 -12.883 7.034 1.00 93.75 239 GLN A N 1
ATOM 1836 C CA . GLN A 1 239 ? -7.300 -13.203 5.873 1.00 93.75 239 GLN A CA 1
ATOM 1837 C C . GLN A 1 239 ? -6.479 -12.003 5.384 1.00 93.75 239 GLN A C 1
ATOM 1839 O O . GLN A 1 239 ? -5.264 -12.109 5.193 1.00 93.75 239 GLN A O 1
ATOM 1844 N N . TYR A 1 240 ? -7.127 -10.864 5.158 1.00 97.44 240 TYR A N 1
ATOM 1845 C CA . TYR A 1 240 ? -6.541 -9.718 4.470 1.00 97.44 240 TYR A CA 1
ATOM 1846 C C . TYR A 1 240 ? -6.013 -8.645 5.419 1.00 97.44 240 TYR A C 1
ATOM 1848 O O . TYR A 1 240 ? -5.224 -7.823 4.976 1.00 97.44 240 TYR A O 1
ATOM 1856 N N . GLY A 1 241 ? -6.414 -8.600 6.687 1.00 97.88 241 GLY A N 1
ATOM 1857 C CA . GLY A 1 241 ? -5.993 -7.587 7.666 1.00 97.88 241 GLY A CA 1
ATOM 1858 C C . GLY A 1 241 ? -6.479 -6.159 7.381 1.00 97.88 241 GLY A C 1
ATOM 1859 O O . GLY A 1 241 ? -6.675 -5.397 8.317 1.00 97.88 241 GLY A O 1
ATOM 1860 N N . VAL A 1 242 ? -6.709 -5.793 6.116 1.00 98.88 242 VAL A N 1
ATOM 1861 C CA . VAL A 1 242 ? -7.242 -4.504 5.661 1.00 98.88 242 VAL A CA 1
ATOM 1862 C C . VAL A 1 242 ? -8.289 -4.752 4.575 1.00 98.88 242 VAL A C 1
ATOM 1864 O O . VAL A 1 242 ? -8.035 -5.499 3.630 1.00 98.88 242 VAL A O 1
ATOM 1867 N N . LEU A 1 243 ? -9.449 -4.111 4.674 1.00 98.88 243 LEU A N 1
ATOM 1868 C CA . LEU A 1 243 ? -10.503 -4.142 3.664 1.00 98.88 243 LEU A CA 1
ATOM 1869 C C . LEU A 1 243 ? -10.892 -2.723 3.254 1.00 98.88 243 LEU A C 1
ATOM 1871 O O . LEU A 1 243 ? -11.059 -1.848 4.102 1.00 98.88 243 LEU A O 1
ATOM 1875 N N . VAL A 1 244 ? -11.046 -2.512 1.949 1.00 98.88 244 VAL A N 1
ATOM 1876 C CA . VAL A 1 244 ? -11.438 -1.235 1.344 1.00 98.88 244 VAL A CA 1
ATOM 1877 C C . VAL A 1 244 ? -12.846 -1.363 0.774 1.00 98.88 244 VAL A C 1
ATOM 1879 O O . VAL A 1 244 ? -13.104 -2.239 -0.052 1.00 98.88 244 VAL A O 1
ATOM 1882 N N . PHE A 1 245 ? -13.741 -0.479 1.205 1.00 98.69 245 PHE A N 1
ATOM 1883 C CA . PHE A 1 245 ? -15.114 -0.372 0.724 1.00 98.69 245 PHE A CA 1
ATOM 1884 C C . PHE A 1 245 ? -15.306 1.000 0.087 1.00 98.69 245 PHE A C 1
ATOM 1886 O O . PHE A 1 245 ? -15.169 2.022 0.757 1.00 98.69 245 PHE A O 1
ATOM 1893 N N . HIS A 1 246 ? -15.643 1.024 -1.196 1.00 97.88 246 HIS A N 1
ATOM 1894 C CA . HIS A 1 246 ? -15.872 2.263 -1.933 1.00 97.88 246 HIS A CA 1
ATOM 1895 C C . HIS A 1 246 ? -17.326 2.740 -1.820 1.00 97.88 246 HIS A C 1
ATOM 1897 O O . HIS A 1 246 ? -18.224 1.965 -1.481 1.00 97.88 246 HIS A O 1
ATOM 1903 N N . ASP A 1 247 ? -17.548 4.023 -2.118 1.00 96.94 247 ASP A N 1
ATOM 1904 C CA . ASP A 1 247 ? -18.870 4.645 -2.288 1.00 96.94 247 ASP A CA 1
ATOM 1905 C C . ASP A 1 247 ? -19.840 4.496 -1.092 1.00 96.94 247 ASP A C 1
ATOM 1907 O O . ASP A 1 247 ? -21.066 4.497 -1.258 1.00 96.94 247 ASP A O 1
ATOM 1911 N N . GLN A 1 248 ? -19.312 4.420 0.134 1.00 98.06 248 GLN A N 1
ATOM 1912 C CA . GLN A 1 248 ? -20.114 4.417 1.356 1.00 98.06 248 GLN A CA 1
ATOM 1913 C C . GLN A 1 248 ? -20.703 5.806 1.637 1.00 98.06 248 GLN A C 1
ATOM 1915 O O . GLN A 1 248 ? -20.103 6.848 1.357 1.00 98.06 248 GLN A O 1
ATOM 1920 N N . LYS A 1 249 ? -21.904 5.829 2.219 1.00 95.56 249 LYS A N 1
ATOM 1921 C CA . LYS A 1 249 ? -22.698 7.051 2.440 1.00 95.56 249 LYS A CA 1
ATOM 1922 C C . LYS A 1 249 ? -23.094 7.206 3.905 1.00 95.56 249 LYS A C 1
ATOM 1924 O O . LYS A 1 249 ? -24.257 7.440 4.204 1.00 95.56 249 LYS A O 1
ATOM 1929 N N . PHE A 1 250 ? -22.125 7.031 4.800 1.00 94.62 250 PHE A N 1
ATOM 1930 C CA . PHE A 1 250 ? -22.356 7.074 6.239 1.00 94.62 250 PHE A CA 1
ATOM 1931 C C . PHE A 1 250 ? -22.636 8.487 6.762 1.00 94.62 250 PHE A C 1
ATOM 1933 O O . PHE A 1 250 ? -21.802 9.401 6.681 1.00 94.62 250 PHE A O 1
ATOM 1940 N N . GLU A 1 251 ? -23.756 8.625 7.456 1.00 94.94 251 GLU A N 1
ATOM 1941 C CA . GLU A 1 251 ? -23.877 9.597 8.532 1.00 94.94 251 GLU A CA 1
ATOM 1942 C C . GLU A 1 251 ? -23.026 9.183 9.744 1.00 94.94 251 GLU A C 1
ATOM 1944 O O . GLU A 1 251 ? -22.546 8.053 9.855 1.00 94.94 251 GLU A O 1
ATOM 1949 N N . ASN A 1 252 ? -22.798 10.121 10.666 1.00 93.62 252 ASN A N 1
ATOM 1950 C CA . ASN A 1 252 ? -21.976 9.892 11.858 1.00 93.62 252 ASN A CA 1
ATOM 1951 C C . ASN A 1 252 ? -22.463 8.688 12.677 1.00 93.62 252 ASN A C 1
ATOM 1953 O O . ASN A 1 252 ? -21.667 7.820 13.031 1.00 93.62 252 ASN A O 1
ATOM 1957 N N . GLN A 1 253 ? -23.771 8.614 12.940 1.00 95.06 253 GLN A N 1
ATOM 1958 C CA . GLN A 1 253 ? -24.341 7.532 13.740 1.00 95.06 253 GLN A CA 1
ATOM 1959 C C . GLN A 1 253 ? -24.320 6.195 12.994 1.00 95.06 253 GLN A C 1
ATOM 1961 O O . GLN A 1 253 ? -24.055 5.160 13.596 1.00 95.06 253 GLN A O 1
ATOM 1966 N N . GLU A 1 254 ? -24.539 6.197 11.681 1.00 96.62 254 GLU A N 1
ATOM 1967 C CA . GLU A 1 254 ? -24.545 4.968 10.885 1.00 96.62 254 GLU A CA 1
ATOM 1968 C C . GLU A 1 254 ? -23.171 4.279 10.870 1.00 96.62 254 GLU A C 1
ATOM 1970 O O . GLU A 1 254 ? -23.111 3.050 10.922 1.00 96.62 254 GLU A O 1
ATOM 1975 N N . GLN A 1 255 ? -22.071 5.048 10.858 1.00 97.56 255 GLN A N 1
ATOM 1976 C CA . GLN A 1 255 ? -20.712 4.499 10.973 1.00 97.56 255 GLN A CA 1
ATOM 1977 C C . GLN A 1 255 ? -20.504 3.803 12.328 1.00 97.56 255 GLN A C 1
ATOM 1979 O O . GLN A 1 255 ? -19.945 2.707 12.392 1.00 97.56 255 GLN A O 1
ATOM 1984 N N . VAL A 1 256 ? -20.977 4.431 13.409 1.00 96.94 256 VAL A N 1
ATOM 1985 C CA . VAL A 1 256 ? -20.911 3.897 14.779 1.00 96.94 256 VAL A CA 1
ATOM 1986 C C . VAL A 1 256 ? -21.727 2.610 14.897 1.00 96.94 256 VAL A C 1
ATOM 1988 O O . VAL A 1 256 ? -21.235 1.614 15.426 1.00 96.94 256 VAL A O 1
ATOM 1991 N N . GLU A 1 257 ? -22.952 2.599 14.373 1.00 96.69 257 GLU A N 1
ATOM 1992 C CA . GLU A 1 257 ? -23.818 1.421 14.422 1.00 96.69 257 GLU A CA 1
ATOM 1993 C C . GLU A 1 257 ? -23.285 0.271 13.565 1.00 96.69 257 GLU A C 1
ATOM 1995 O O . GLU A 1 257 ? -23.332 -0.878 13.999 1.00 96.69 257 GLU A O 1
ATOM 2000 N N . PHE A 1 258 ? -22.711 0.547 12.389 1.00 97.75 258 PHE A N 1
ATOM 2001 C CA . PHE A 1 258 ? -22.046 -0.491 11.600 1.00 97.75 258 PHE A CA 1
ATOM 2002 C C . PHE A 1 258 ? -20.873 -1.123 12.362 1.00 97.75 258 PHE A C 1
ATOM 2004 O O . PHE A 1 258 ? -20.775 -2.348 12.414 1.00 97.75 258 PHE A O 1
ATOM 2011 N N . ALA A 1 259 ? -20.026 -0.315 13.007 1.00 97.25 259 ALA A N 1
ATOM 2012 C CA . ALA A 1 259 ? -18.902 -0.833 13.782 1.00 97.25 259 ALA A CA 1
ATOM 2013 C C . ALA A 1 259 ? -19.355 -1.747 14.933 1.00 97.25 259 ALA A C 1
ATOM 2015 O O . ALA A 1 259 ? -18.790 -2.828 15.124 1.00 97.25 259 ALA A O 1
ATOM 2016 N N . LYS A 1 260 ? -20.425 -1.355 15.645 1.00 95.94 260 LYS A N 1
ATOM 2017 C CA . LYS A 1 260 ? -21.044 -2.187 16.690 1.00 95.94 260 LYS A CA 1
ATOM 2018 C C . LYS A 1 260 ? -21.576 -3.502 16.136 1.00 95.94 260 LYS A C 1
ATOM 2020 O O . LYS A 1 260 ? -21.314 -4.547 16.724 1.00 95.94 260 LYS A O 1
ATOM 2025 N N . ARG A 1 261 ? -22.293 -3.463 15.006 1.00 96.06 261 ARG A N 1
ATOM 2026 C CA . ARG A 1 261 ? -22.817 -4.672 14.347 1.00 96.06 261 ARG A CA 1
ATOM 2027 C C . ARG A 1 261 ? -21.695 -5.608 13.903 1.00 96.06 261 ARG A C 1
ATOM 2029 O O . ARG A 1 261 ? -21.802 -6.816 14.085 1.00 96.06 261 ARG A O 1
ATOM 2036 N N . LEU A 1 262 ? -20.616 -5.066 13.335 1.00 96.31 262 LEU A N 1
ATOM 2037 C CA . LEU A 1 262 ? -19.528 -5.878 12.801 1.00 96.31 262 LEU A CA 1
ATOM 2038 C C . LEU A 1 262 ? -18.738 -6.599 13.901 1.00 96.31 262 LEU A C 1
ATOM 2040 O O . LEU A 1 262 ? -18.464 -7.791 13.748 1.00 96.31 262 LEU A O 1
ATOM 2044 N N . ASP A 1 263 ? -18.362 -5.903 14.978 1.00 95.06 263 ASP A N 1
ATOM 2045 C CA . ASP A 1 263 ? -17.354 -6.417 15.924 1.00 95.06 263 ASP A CA 1
ATOM 2046 C C . ASP A 1 263 ? -17.611 -6.078 17.408 1.00 95.06 263 ASP A C 1
ATOM 2048 O O . ASP A 1 263 ? -16.895 -6.550 18.287 1.00 95.06 263 ASP A O 1
ATOM 2052 N N . GLY A 1 264 ? -18.690 -5.359 17.729 1.00 93.38 264 GLY A N 1
ATOM 2053 C CA . GLY A 1 264 ? -19.180 -5.220 19.102 1.00 93.38 264 GLY A CA 1
ATOM 2054 C C . GLY A 1 264 ? -18.725 -3.948 19.820 1.00 93.38 264 GLY A C 1
ATOM 2055 O O . GLY A 1 264 ? -19.077 -2.838 19.424 1.00 93.38 264 GLY A O 1
ATOM 2056 N N . LYS A 1 265 ? -18.044 -4.096 20.964 1.00 95.19 265 LYS A N 1
ATOM 2057 C CA . LYS A 1 265 ? -17.800 -2.981 21.896 1.00 95.19 265 LYS A CA 1
ATOM 2058 C C . LYS A 1 265 ? -16.831 -1.958 21.302 1.00 95.19 265 LYS A C 1
ATOM 2060 O O . LYS A 1 265 ? -15.733 -2.309 20.875 1.00 95.19 265 LYS A O 1
ATOM 2065 N N . LEU A 1 266 ? -17.223 -0.688 21.337 1.00 94.56 266 LEU A N 1
ATOM 2066 C CA . LEU A 1 266 ? -16.422 0.418 20.821 1.00 94.56 266 LEU A CA 1
ATOM 2067 C C . LEU A 1 266 ? -15.427 0.940 21.863 1.00 94.56 266 LEU A C 1
ATOM 2069 O O . LEU A 1 266 ? -15.663 0.871 23.071 1.00 94.56 266 LEU A O 1
ATOM 2073 N N . HIS A 1 267 ? -14.320 1.487 21.377 1.00 90.62 267 HIS A N 1
ATOM 2074 C CA . HIS A 1 267 ? -13.366 2.247 22.166 1.00 90.62 267 HIS A CA 1
ATOM 2075 C C . HIS A 1 267 ? -13.812 3.716 22.253 1.00 90.62 267 HIS A C 1
ATOM 2077 O O . HIS A 1 267 ? -13.888 4.411 21.244 1.00 90.62 267 HIS A O 1
ATOM 2083 N N . GLU A 1 268 ? -14.081 4.190 23.470 1.00 86.44 268 GLU A N 1
ATOM 2084 C CA . GLU A 1 268 ? -14.580 5.552 23.742 1.00 86.44 268 GLU A CA 1
ATOM 2085 C C . GLU A 1 268 ? -13.546 6.435 24.467 1.00 86.44 268 GLU A C 1
ATOM 2087 O O . GLU A 1 268 ? -13.757 7.628 24.664 1.00 86.44 268 GLU A O 1
ATOM 2092 N N . LYS A 1 269 ? -12.406 5.868 24.884 1.00 79.94 269 LYS A N 1
ATOM 2093 C CA . LYS A 1 269 ? -11.410 6.542 25.734 1.00 79.94 269 LYS A CA 1
ATOM 2094 C C . LYS A 1 269 ? -10.215 7.083 24.943 1.00 79.94 269 LYS A C 1
ATOM 2096 O O . LYS A 1 269 ? -9.079 6.914 25.356 1.00 79.94 269 LYS A O 1
ATOM 2101 N N . THR A 1 270 ? -10.457 7.794 23.846 1.00 77.19 270 THR A N 1
ATOM 2102 C CA . THR A 1 270 ? -9.363 8.262 22.974 1.00 77.19 270 THR A CA 1
ATOM 2103 C C . THR A 1 270 ? -8.433 9.279 23.644 1.00 77.19 270 THR A C 1
ATOM 2105 O O . THR A 1 270 ? -8.835 9.983 24.566 1.00 77.19 270 THR A O 1
ATOM 2108 N N . SER A 1 271 ? -7.203 9.433 23.145 1.00 77.56 271 SER A N 1
ATOM 2109 C CA . SER A 1 271 ? -6.309 10.514 23.590 1.00 77.56 271 SER A CA 1
ATOM 2110 C C . SER A 1 271 ? -6.764 11.899 23.128 1.00 77.56 271 SER A C 1
ATOM 2112 O O . SER A 1 271 ? -6.507 12.891 23.799 1.00 77.56 271 SER A O 1
ATOM 2114 N N . SER A 1 272 ? -7.493 12.001 22.015 1.00 78.44 272 SER A N 1
ATOM 2115 C CA . SER A 1 272 ? -8.022 13.287 21.549 1.00 78.44 272 SER A CA 1
ATOM 2116 C C . SER A 1 272 ? -8.991 13.913 22.557 1.00 78.44 272 SER A C 1
ATOM 2118 O O . SER A 1 272 ? -9.020 15.138 22.673 1.00 78.44 272 SER A O 1
ATOM 2120 N N . ARG A 1 273 ? -9.711 13.093 23.341 1.00 83.75 273 ARG A N 1
ATOM 2121 C CA . ARG A 1 273 ? -10.665 13.567 24.358 1.00 83.75 273 ARG A CA 1
ATOM 2122 C C . ARG A 1 273 ? -10.008 14.358 25.490 1.00 83.75 273 ARG A C 1
ATOM 2124 O O . ARG A 1 273 ? -10.678 15.172 26.116 1.00 83.75 273 ARG A O 1
ATOM 2131 N N . VAL A 1 274 ? -8.720 14.112 25.777 1.00 83.75 274 VAL A N 1
ATOM 2132 C CA . VAL A 1 274 ? -8.004 14.862 26.826 1.00 83.75 274 VAL A CA 1
ATOM 2133 C C . VAL A 1 274 ? -7.583 16.249 26.341 1.00 83.75 274 VAL A C 1
ATOM 2135 O O . VAL A 1 274 ? -7.361 17.131 27.158 1.00 83.75 274 VAL A O 1
ATOM 2138 N N . LEU A 1 275 ? -7.510 16.451 25.019 1.00 82.19 275 LEU A N 1
ATOM 2139 C CA . LEU A 1 275 ? -7.128 17.726 24.410 1.00 82.19 275 LEU A CA 1
ATOM 2140 C C . LEU A 1 275 ? -8.333 18.628 24.141 1.00 82.19 275 LEU A C 1
ATOM 2142 O O . LEU A 1 275 ? -8.243 19.844 24.295 1.00 82.19 275 LEU A O 1
ATOM 2146 N N . ALA A 1 276 ? -9.443 18.055 23.675 1.00 84.50 276 ALA A N 1
ATOM 2147 C CA . ALA A 1 276 ? -10.650 18.801 23.352 1.00 84.50 276 ALA A CA 1
ATOM 2148 C C . ALA A 1 276 ? -11.886 17.897 23.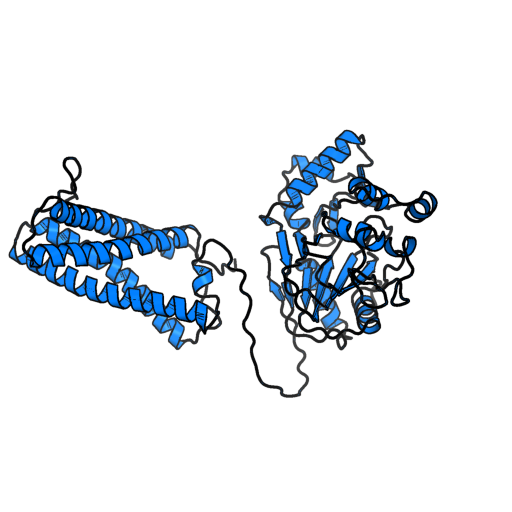348 1.00 84.50 276 ALA A C 1
ATOM 2150 O O . ALA A 1 276 ? -11.805 16.702 23.069 1.00 84.50 276 ALA A O 1
ATOM 2151 N N . LYS A 1 277 ? -13.056 18.503 23.575 1.00 84.94 277 LYS A N 1
ATOM 2152 C CA . LYS A 1 277 ? -14.347 17.832 23.405 1.00 84.94 277 LYS A CA 1
ATOM 2153 C C . LYS A 1 277 ? -14.550 17.442 21.939 1.00 84.94 277 LYS A C 1
ATOM 2155 O O . LYS A 1 277 ? -14.316 18.256 21.043 1.00 84.94 277 LYS A O 1
ATOM 2160 N N . ASN A 1 278 ? -15.040 16.230 21.698 1.00 86.31 278 ASN A N 1
ATOM 2161 C CA . ASN A 1 278 ? -15.370 15.779 20.354 1.00 86.31 278 ASN A CA 1
ATOM 2162 C C . ASN A 1 278 ? -16.453 16.666 19.710 1.00 86.31 278 ASN A C 1
ATOM 2164 O O . ASN A 1 278 ? -17.533 16.855 20.279 1.00 86.31 278 ASN A O 1
ATOM 2168 N N . ARG A 1 279 ? -16.188 17.184 18.500 1.00 89.12 279 ARG A N 1
ATOM 2169 C CA . ARG A 1 279 ? -17.112 18.097 17.801 1.00 89.12 279 ARG A CA 1
ATOM 2170 C C . ARG A 1 279 ? -18.441 17.455 17.391 1.00 89.12 279 ARG A C 1
ATOM 2172 O O . ARG A 1 279 ? -19.404 18.170 17.151 1.00 89.12 279 ARG A O 1
ATOM 2179 N N . TYR A 1 280 ? -18.513 16.126 17.346 1.00 88.50 280 TYR A N 1
ATOM 2180 C CA . TYR A 1 280 ? -19.734 15.376 17.048 1.00 88.50 280 TYR A CA 1
ATOM 2181 C C . TYR A 1 280 ? -20.513 14.964 18.303 1.00 88.50 280 TYR A C 1
ATOM 2183 O O . TYR A 1 280 ? -21.566 14.343 18.185 1.00 88.50 280 TYR A O 1
ATOM 2191 N N . GLY A 1 281 ? -20.001 15.263 19.503 1.00 86.88 281 GLY A N 1
ATOM 2192 C CA . GLY A 1 281 ? -20.640 14.881 20.766 1.00 86.88 281 GLY A CA 1
ATOM 2193 C C . GLY A 1 281 ? -20.631 13.376 21.059 1.00 86.88 281 GLY A C 1
ATOM 2194 O O . GLY A 1 281 ? -21.328 12.942 21.971 1.00 86.88 281 GLY A O 1
ATOM 2195 N N . ASN A 1 282 ? -19.855 12.588 20.308 1.00 90.19 282 ASN A N 1
ATOM 2196 C CA . ASN A 1 282 ? -19.735 11.142 20.474 1.00 90.19 282 ASN A CA 1
ATOM 2197 C C . ASN A 1 282 ? -18.258 10.728 20.452 1.00 90.19 282 ASN A C 1
ATOM 2199 O O . ASN A 1 282 ? -17.622 10.743 19.400 1.00 90.19 282 ASN A O 1
ATOM 2203 N N . GLU A 1 283 ? -17.723 10.329 21.605 1.00 88.56 283 GLU A N 1
ATOM 2204 C CA . GLU A 1 283 ? -16.308 9.964 21.752 1.00 88.56 283 GLU A CA 1
ATOM 2205 C C . GLU A 1 283 ? -15.924 8.662 21.028 1.00 88.56 283 GLU A C 1
ATOM 2207 O O . GLU A 1 283 ? -14.758 8.484 20.676 1.00 88.56 283 GLU A O 1
ATOM 2212 N N . ALA A 1 284 ? -16.890 7.787 20.719 1.00 90.62 284 ALA A N 1
ATOM 2213 C CA . ALA A 1 284 ? -16.649 6.602 19.892 1.00 90.62 284 ALA A CA 1
ATOM 2214 C C . ALA A 1 284 ? -16.352 6.954 18.421 1.00 90.62 284 ALA A C 1
ATOM 2216 O O . ALA A 1 284 ? -15.774 6.146 17.693 1.00 90.62 284 ALA A O 1
ATOM 2217 N N . LEU A 1 285 ? -16.757 8.150 17.972 1.00 94.06 285 LEU A N 1
ATOM 2218 C CA . LEU A 1 285 ? -16.516 8.660 16.625 1.00 94.06 285 LEU A CA 1
ATOM 2219 C C . LEU A 1 285 ? -15.346 9.646 16.652 1.00 94.06 285 LEU A C 1
ATOM 2221 O O . LEU A 1 285 ? -15.526 10.860 16.731 1.00 94.06 285 LEU A O 1
ATOM 2225 N N . THR A 1 286 ? -14.127 9.124 16.592 1.00 93.56 286 THR A N 1
ATOM 2226 C CA . THR A 1 286 ? -12.912 9.940 16.630 1.00 93.56 286 THR A CA 1
ATOM 2227 C C . THR A 1 286 ? -12.809 10.823 15.389 1.00 93.56 286 THR A C 1
ATOM 2229 O O . THR A 1 286 ? -12.890 10.342 14.256 1.00 93.56 286 THR A O 1
ATOM 2232 N N . ASP A 1 287 ? -12.572 12.115 15.601 1.00 93.31 287 ASP A N 1
ATOM 2233 C CA . ASP A 1 287 ? -12.315 13.063 14.525 1.00 93.31 287 ASP A CA 1
ATOM 2234 C C . ASP A 1 287 ? -10.826 13.068 14.148 1.00 93.31 287 ASP A C 1
ATOM 2236 O O . ASP A 1 287 ? -9.977 13.485 14.934 1.00 93.31 287 ASP A O 1
ATOM 2240 N N . ILE A 1 288 ? -10.508 12.581 12.946 1.00 93.88 288 ILE A N 1
ATOM 2241 C CA . ILE A 1 288 ? -9.143 12.516 12.387 1.00 93.88 288 ILE A CA 1
ATOM 2242 C C . ILE A 1 288 ? -8.946 13.630 11.337 1.00 93.88 288 ILE A C 1
ATOM 2244 O O . ILE A 1 288 ? -8.087 13.560 10.455 1.00 93.88 288 ILE A O 1
ATOM 2248 N N . SER A 1 289 ? -9.779 14.667 11.402 1.00 94.19 289 SER A N 1
ATOM 2249 C CA . SER A 1 289 ? -9.772 15.782 10.460 1.00 94.19 289 SER A CA 1
ATOM 2250 C C . SER A 1 289 ? -8.734 16.847 10.820 1.00 94.19 289 SER A C 1
ATOM 2252 O O . SER A 1 289 ? -8.305 16.964 11.966 1.00 94.19 289 SER A O 1
ATOM 2254 N N . ASN A 1 290 ? -8.369 17.682 9.845 1.00 95.94 290 ASN A N 1
ATOM 2255 C CA . ASN A 1 290 ? -7.572 18.894 10.076 1.00 95.94 290 ASN A CA 1
ATOM 2256 C C . ASN A 1 290 ? -8.433 20.169 10.144 1.00 95.94 290 ASN A C 1
ATOM 2258 O O . ASN A 1 290 ? -7.940 21.253 9.829 1.00 95.94 290 ASN A O 1
ATOM 2262 N N . VAL A 1 291 ? -9.709 20.044 10.525 1.00 95.25 291 VAL A N 1
ATOM 2263 C CA . VAL A 1 291 ? -10.667 21.159 10.568 1.00 95.25 291 VAL A CA 1
ATOM 2264 C C . VAL A 1 291 ? -11.289 21.350 11.954 1.00 95.25 291 VAL A C 1
ATOM 2266 O O . VAL A 1 291 ? -11.323 20.420 12.758 1.00 95.25 291 VAL A O 1
ATOM 2269 N N . SER A 1 292 ? -11.779 22.558 12.236 1.00 92.94 292 SER A N 1
ATOM 2270 C CA . SER A 1 292 ? -12.530 22.907 13.445 1.00 92.94 292 SER A CA 1
ATOM 2271 C C . SER A 1 292 ? -13.999 22.454 13.376 1.00 92.94 292 SER A C 1
ATOM 2273 O O . SER A 1 292 ? -14.439 21.844 12.399 1.00 92.94 292 SER A O 1
ATOM 2275 N N . ALA A 1 293 ? -14.787 22.762 14.413 1.00 89.62 293 ALA A N 1
ATOM 2276 C CA . ALA A 1 293 ? -16.228 22.496 14.415 1.00 89.62 293 ALA A CA 1
ATOM 2277 C C . ALA A 1 293 ? -16.971 23.308 13.338 1.00 89.62 293 ALA A C 1
ATOM 2279 O O . ALA A 1 293 ? -17.929 22.818 12.747 1.00 89.62 293 ALA A O 1
ATOM 2280 N N . GLU A 1 294 ? -16.466 24.501 13.033 1.00 90.38 294 GLU A N 1
ATOM 2281 C CA . GLU A 1 294 ? -16.939 25.415 11.991 1.00 90.38 294 GLU A CA 1
ATOM 2282 C C . GLU A 1 294 ? -16.472 24.985 10.587 1.00 90.38 294 GLU A C 1
ATOM 2284 O O . GLU A 1 294 ? -16.927 25.520 9.578 1.00 90.38 294 GLU A O 1
ATOM 2289 N N . GLY A 1 295 ? -15.584 23.986 10.508 1.00 90.81 295 GLY A N 1
ATOM 2290 C CA . GLY A 1 295 ? -15.054 23.443 9.261 1.00 90.81 295 GLY A CA 1
ATOM 2291 C C . GLY A 1 295 ? -13.839 24.192 8.711 1.00 90.81 295 GLY A C 1
ATOM 2292 O O . GLY A 1 295 ? -13.434 23.920 7.576 1.00 90.81 295 GLY A O 1
ATOM 2293 N N . ASP A 1 296 ? -13.242 25.109 9.471 1.00 94.88 296 ASP A N 1
ATOM 2294 C CA . ASP A 1 296 ? -12.034 25.843 9.080 1.00 94.88 296 ASP A CA 1
ATOM 2295 C C . ASP A 1 296 ? -10.765 25.047 9.373 1.00 94.88 296 ASP A C 1
ATOM 2297 O O . ASP A 1 296 ? -10.722 24.264 10.317 1.00 94.88 296 ASP A O 1
ATOM 2301 N N . ILE A 1 297 ? -9.717 25.227 8.562 1.00 96.56 297 ILE A N 1
ATOM 2302 C CA . ILE A 1 297 ? -8.444 24.520 8.761 1.00 96.56 297 ILE A CA 1
ATOM 2303 C C . ILE A 1 297 ? -7.830 24.942 10.098 1.00 96.56 297 ILE A C 1
ATOM 2305 O O . ILE A 1 297 ? -7.706 26.132 10.391 1.00 96.56 297 ILE A O 1
ATOM 2309 N N . LEU A 1 298 ? -7.423 23.956 10.897 1.00 95.69 298 LEU A N 1
ATOM 2310 C CA . LEU A 1 298 ? -6.773 24.196 12.180 1.00 95.69 298 LEU A CA 1
ATOM 2311 C C . LEU A 1 298 ? -5.443 24.936 11.991 1.00 95.69 298 LEU A C 1
ATOM 2313 O O . LEU A 1 298 ? -4.621 24.569 11.149 1.00 95.69 298 LEU A O 1
ATOM 2317 N N . GLY A 1 299 ? -5.216 25.959 12.816 1.00 95.38 299 GLY A N 1
ATOM 2318 C CA . GLY A 1 299 ? -3.984 26.744 12.793 1.00 95.38 299 GLY A CA 1
ATOM 2319 C C . GLY A 1 299 ? -2.736 25.900 13.073 1.00 95.38 299 GLY A C 1
ATOM 2320 O O . GLY A 1 299 ? -2.792 24.846 13.707 1.00 95.38 299 GLY A O 1
ATOM 2321 N N . THR A 1 300 ? -1.572 26.377 12.631 1.00 93.25 300 THR A N 1
ATOM 2322 C CA . THR A 1 300 ? -0.307 25.626 12.729 1.00 93.25 300 THR A CA 1
ATOM 2323 C C . THR A 1 300 ? 0.102 25.280 14.159 1.00 93.25 300 THR A C 1
ATOM 2325 O O . THR A 1 300 ? 0.687 24.218 14.361 1.00 93.25 300 THR A O 1
ATOM 2328 N N . GLN A 1 301 ? -0.241 26.144 15.117 1.00 93.25 301 GLN A N 1
ATOM 2329 C CA . GLN A 1 301 ? 0.031 25.997 16.552 1.00 93.25 301 GLN A CA 1
ATOM 2330 C C . GLN A 1 301 ? -1.148 25.392 17.337 1.00 93.25 301 GLN A C 1
ATOM 2332 O O . GLN A 1 301 ? -1.116 25.340 18.563 1.00 93.25 301 GLN A O 1
ATOM 2337 N N . ASP A 1 302 ? -2.220 24.957 16.663 1.00 94.50 302 ASP A N 1
ATOM 2338 C CA . ASP A 1 302 ? -3.337 24.295 17.337 1.00 94.50 302 ASP A CA 1
ATOM 2339 C C . ASP A 1 302 ? -2.892 22.911 17.840 1.00 94.50 302 ASP A C 1
ATOM 2341 O O . ASP A 1 302 ? -2.454 22.059 17.057 1.00 94.50 302 ASP A O 1
ATOM 2345 N N . ARG A 1 303 ? -3.027 22.662 19.150 1.00 93.94 303 ARG A N 1
ATOM 2346 C CA . ARG A 1 303 ? -2.596 21.402 19.782 1.00 93.94 303 ARG A CA 1
ATOM 2347 C C . ARG A 1 303 ? -3.274 20.171 19.170 1.00 93.94 303 ARG A C 1
ATOM 2349 O O . ARG A 1 303 ? -2.639 19.122 19.084 1.00 93.94 303 ARG A O 1
ATOM 2356 N N . ARG A 1 304 ? -4.519 20.282 18.687 1.00 92.50 304 ARG A N 1
ATOM 2357 C CA . ARG A 1 304 ? -5.223 19.174 18.013 1.00 92.50 304 ARG A CA 1
ATOM 2358 C C . ARG A 1 304 ? -4.523 18.809 16.709 1.00 92.50 304 ARG A C 1
ATOM 2360 O O . ARG A 1 304 ? -4.286 17.630 16.455 1.00 92.50 304 ARG A O 1
ATOM 2367 N N . ARG A 1 305 ? -4.128 19.816 15.919 1.00 93.81 305 ARG A N 1
ATOM 2368 C CA . ARG A 1 305 ? -3.353 19.615 14.688 1.00 93.81 305 ARG A CA 1
ATOM 2369 C C . ARG A 1 305 ? -1.982 19.021 14.998 1.00 93.81 305 ARG A C 1
ATOM 2371 O O . ARG A 1 305 ? -1.595 18.049 14.357 1.00 93.81 305 ARG A O 1
ATOM 2378 N N . MET A 1 306 ? -1.264 19.568 15.981 1.00 93.88 306 MET A N 1
ATOM 2379 C CA . MET A 1 306 ? 0.061 19.065 16.368 1.00 93.88 306 MET A CA 1
ATOM 2380 C C . MET A 1 306 ? 0.010 17.588 16.795 1.00 93.88 306 MET A C 1
ATOM 2382 O O . MET A 1 306 ? 0.795 16.779 16.298 1.00 93.88 306 MET A O 1
ATOM 2386 N N . ASN A 1 307 ? -0.970 17.204 17.623 1.00 93.50 307 ASN A N 1
ATOM 2387 C CA . ASN A 1 307 ? -1.205 15.802 17.974 1.00 93.50 307 ASN A CA 1
ATOM 2388 C C . ASN A 1 307 ? -1.587 14.955 16.742 1.00 93.50 307 ASN A C 1
ATOM 2390 O O . ASN A 1 307 ? -1.078 13.850 16.573 1.00 93.50 307 ASN A O 1
ATOM 2394 N N . GLY A 1 308 ? -2.429 15.474 15.841 1.00 92.50 308 GLY A N 1
ATOM 2395 C CA . GLY A 1 308 ? -2.846 14.779 14.617 1.00 92.50 308 GLY A CA 1
ATOM 2396 C C . GLY A 1 308 ? -1.706 14.504 13.625 1.00 92.50 308 GLY A C 1
ATOM 2397 O O . GLY A 1 308 ? -1.673 13.440 13.006 1.00 92.50 308 GLY A O 1
ATOM 2398 N N . ILE A 1 309 ? -0.725 15.406 13.505 1.00 93.31 309 ILE A N 1
ATOM 2399 C CA . ILE A 1 309 ? 0.472 15.207 12.662 1.00 93.31 309 ILE A CA 1
ATOM 2400 C C . ILE A 1 309 ? 1.293 14.003 13.128 1.00 93.31 309 ILE A C 1
ATOM 2402 O O . ILE A 1 309 ? 1.926 13.342 12.300 1.00 93.31 309 ILE A O 1
ATOM 2406 N N . CYS A 1 310 ? 1.243 13.663 14.419 1.00 94.56 310 CYS A N 1
ATOM 2407 C CA . CYS A 1 310 ? 1.938 12.495 14.948 1.00 94.56 310 CYS A CA 1
ATOM 2408 C C . CYS A 1 310 ? 1.424 11.183 14.337 1.00 94.56 310 CYS A C 1
ATOM 2410 O O . CYS A 1 310 ? 2.168 10.215 14.324 1.00 94.56 310 CYS A O 1
ATOM 2412 N N . ASN A 1 311 ? 0.237 11.137 13.717 1.00 95.62 311 ASN A N 1
ATOM 2413 C CA . ASN A 1 311 ? -0.245 9.947 12.995 1.00 95.62 311 ASN A CA 1
ATOM 2414 C C . ASN A 1 311 ? 0.571 9.622 11.718 1.00 95.62 311 ASN A C 1
ATOM 2416 O O . ASN A 1 311 ? 0.257 8.668 11.004 1.00 95.62 311 ASN A O 1
ATOM 2420 N N . ARG A 1 312 ? 1.607 10.411 11.393 1.00 96.19 312 ARG A N 1
ATOM 2421 C CA . ARG A 1 312 ? 2.555 10.157 10.291 1.00 96.19 312 ARG A CA 1
ATOM 2422 C C . ARG A 1 312 ? 3.661 9.155 10.642 1.00 96.19 312 ARG A C 1
ATOM 2424 O O . ARG A 1 312 ? 4.365 8.702 9.740 1.00 96.19 312 ARG A O 1
ATOM 2431 N N . ILE A 1 313 ? 3.831 8.804 11.915 1.00 97.00 313 ILE A N 1
ATOM 2432 C CA . ILE A 1 313 ? 4.735 7.722 12.330 1.00 97.00 313 ILE A CA 1
ATOM 2433 C C . ILE A 1 313 ? 3.988 6.383 12.322 1.00 97.00 313 ILE A C 1
ATOM 2435 O O . ILE A 1 313 ? 2.766 6.350 12.465 1.00 97.00 313 ILE A O 1
ATOM 2439 N N . TRP A 1 314 ? 4.708 5.279 12.124 1.00 98.56 314 TRP A N 1
ATOM 2440 C CA . TRP A 1 314 ? 4.112 3.941 12.094 1.00 98.56 314 TRP A CA 1
ATOM 2441 C C . TRP A 1 314 ? 3.542 3.557 13.457 1.00 98.56 314 TRP A C 1
ATOM 2443 O O . TRP A 1 314 ? 4.260 3.551 14.457 1.00 98.56 314 TRP A O 1
ATOM 2453 N N . HIS A 1 315 ? 2.254 3.236 13.497 1.00 98.56 315 HIS A N 1
ATOM 2454 C CA . HIS A 1 315 ? 1.563 2.871 14.726 1.00 98.56 315 HIS A CA 1
ATOM 2455 C C . HIS A 1 315 ? 0.437 1.870 14.473 1.00 98.56 315 HIS A C 1
ATOM 2457 O O . HIS A 1 315 ? 0.025 1.636 13.337 1.00 98.56 315 HIS A O 1
ATOM 2463 N N . THR A 1 316 ? -0.062 1.296 15.561 1.00 97.56 316 THR A N 1
ATOM 2464 C CA . THR A 1 316 ? -1.329 0.573 15.601 1.00 97.56 316 THR A CA 1
ATOM 2465 C C . THR A 1 316 ? -2.248 1.267 16.602 1.00 97.56 316 THR A C 1
ATOM 2467 O O . THR A 1 316 ? -1.776 1.778 17.625 1.00 97.56 316 THR A O 1
ATOM 2470 N N . ASP A 1 317 ? -3.534 1.391 16.275 1.00 96.69 317 ASP A N 1
ATOM 2471 C CA . ASP A 1 317 ? -4.451 2.204 17.073 1.00 96.69 317 ASP A CA 1
ATOM 2472 C C . ASP A 1 317 ? -4.753 1.564 18.420 1.00 96.69 317 ASP A C 1
ATOM 2474 O O . ASP A 1 317 ? -4.935 0.353 18.518 1.00 96.69 317 ASP A O 1
ATOM 2478 N N . ALA A 1 318 ? -4.879 2.409 19.448 1.00 95.06 318 ALA A N 1
ATOM 2479 C CA . ALA A 1 318 ? -5.254 1.992 20.798 1.00 95.06 318 ALA A CA 1
ATOM 2480 C C . ALA A 1 318 ? -4.387 0.834 21.332 1.00 95.06 318 ALA A C 1
ATOM 2482 O O . ALA A 1 318 ? -4.850 0.003 22.106 1.00 95.06 318 ALA A O 1
ATOM 2483 N N . SER A 1 319 ? -3.110 0.787 20.936 1.00 97.25 319 SER A N 1
ATOM 2484 C CA . SER A 1 319 ? -2.148 -0.176 21.480 1.00 97.25 319 SER A CA 1
ATOM 2485 C C . SER A 1 319 ? -1.744 0.136 22.920 1.00 97.25 319 SER A C 1
ATOM 2487 O O . SER A 1 319 ? -1.006 -0.624 23.517 1.00 97.25 319 SER A O 1
ATOM 2489 N N . PHE A 1 320 ? -2.105 1.316 23.419 1.00 95.75 320 PHE A N 1
ATOM 2490 C CA . PHE A 1 320 ? -1.834 1.821 24.765 1.00 95.75 320 PHE A CA 1
ATOM 2491 C C . PHE A 1 320 ? -3.068 1.677 25.675 1.00 95.75 320 PHE A C 1
ATOM 2493 O O . PHE A 1 320 ? -3.137 2.319 26.718 1.00 95.75 320 PHE A O 1
ATOM 2500 N N . GLU A 1 321 ? -4.049 0.875 25.258 1.00 95.56 321 GLU A N 1
ATOM 2501 C CA . GLU A 1 321 ? -5.303 0.614 25.965 1.00 95.56 321 GLU A CA 1
ATOM 2502 C C . GLU A 1 321 ? -5.405 -0.871 26.324 1.00 95.56 321 GLU A C 1
ATOM 2504 O O . GLU A 1 321 ? -4.948 -1.729 25.574 1.00 95.56 321 GLU A O 1
ATOM 2509 N N . GLU A 1 322 ? -6.053 -1.176 27.448 1.00 93.06 322 GLU A N 1
ATOM 2510 C CA . GLU A 1 322 ? -6.341 -2.544 27.886 1.00 93.06 322 GLU A CA 1
ATOM 2511 C C . GLU A 1 322 ? -7.858 -2.684 28.123 1.00 93.06 322 GLU A C 1
ATOM 2513 O O . GLU A 1 322 ? -8.392 -2.057 29.048 1.00 93.06 322 GLU A O 1
ATOM 2518 N N . PRO A 1 323 ? -8.594 -3.454 27.298 1.00 94.31 323 PRO A N 1
ATOM 2519 C CA . PRO A 1 323 ? -8.137 -4.213 26.125 1.00 94.31 323 PRO A CA 1
ATOM 2520 C C . PRO A 1 323 ? -7.715 -3.317 24.947 1.00 94.31 323 PRO A C 1
ATOM 2522 O O . PRO A 1 323 ? -8.247 -2.220 24.764 1.00 94.31 323 PRO A O 1
ATOM 2525 N N . ALA A 1 324 ? -6.802 -3.827 24.116 1.00 95.25 324 ALA A N 1
ATOM 2526 C CA . ALA A 1 324 ? -6.312 -3.138 22.921 1.00 95.25 324 ALA A CA 1
ATOM 2527 C C . ALA A 1 324 ? -7.406 -2.919 21.859 1.00 95.25 324 ALA A C 1
ATOM 2529 O O . ALA A 1 324 ? -8.457 -3.561 21.876 1.00 95.25 324 ALA A O 1
ATOM 2530 N N . GLY A 1 325 ? -7.142 -2.054 20.876 1.00 95.94 325 GLY A N 1
ATOM 2531 C CA . GLY A 1 325 ? -7.995 -1.927 19.690 1.00 95.94 325 GLY A CA 1
ATOM 2532 C C . GLY A 1 325 ? -7.944 -3.166 18.782 1.00 95.94 325 GLY A C 1
ATOM 2533 O O . GLY A 1 325 ? -6.871 -3.715 18.535 1.00 95.94 325 GLY A O 1
ATOM 2534 N N . ARG A 1 326 ? -9.095 -3.581 18.231 1.00 96.62 326 ARG A N 1
ATOM 2535 C CA . ARG A 1 326 ? -9.184 -4.590 17.163 1.00 96.62 326 ARG A CA 1
ATOM 2536 C C . ARG A 1 326 ? -9.323 -3.936 15.800 1.00 96.62 326 ARG A C 1
ATOM 2538 O O . ARG A 1 326 ? -8.325 -3.797 15.103 1.00 96.62 326 ARG A O 1
ATOM 2545 N N . TYR A 1 327 ? -10.521 -3.510 15.407 1.00 98.44 327 TYR A N 1
ATOM 2546 C CA . TYR A 1 327 ? -10.729 -2.896 14.099 1.00 98.44 327 TYR A CA 1
ATOM 2547 C C . TYR A 1 327 ? -10.778 -1.388 14.209 1.00 98.44 327 TYR A C 1
ATOM 2549 O O . TYR A 1 327 ? -11.490 -0.848 15.048 1.00 98.44 327 TYR A O 1
ATOM 2557 N N . SER A 1 328 ? -10.070 -0.712 13.316 1.00 98.56 328 SER A N 1
ATOM 2558 C CA . SER A 1 328 ? -10.253 0.712 13.063 1.00 98.56 328 SER A CA 1
ATOM 2559 C C . SER A 1 328 ? -10.941 0.887 11.718 1.00 98.56 328 SER A C 1
ATOM 2561 O O . SER A 1 328 ? -10.496 0.340 10.713 1.00 98.56 328 SER A O 1
ATOM 2563 N N . MET A 1 329 ? -12.041 1.636 11.716 1.00 98.62 329 MET A N 1
ATOM 2564 C CA . MET A 1 329 ? -12.911 1.864 10.564 1.00 98.62 329 MET A CA 1
ATOM 2565 C C . MET A 1 329 ? -12.902 3.353 10.240 1.00 98.62 329 MET A C 1
ATOM 2567 O O . MET A 1 329 ? -13.574 4.140 10.912 1.00 98.62 329 MET A O 1
ATOM 2571 N N . LEU A 1 330 ? -12.109 3.751 9.248 1.00 98.56 330 LEU A N 1
ATOM 2572 C CA . LEU A 1 330 ? -11.890 5.149 8.879 1.00 98.56 330 LEU A CA 1
ATOM 2573 C C . LEU A 1 330 ? -12.680 5.490 7.620 1.00 98.56 330 LEU A C 1
ATOM 2575 O O . LEU A 1 330 ? -12.492 4.863 6.579 1.00 98.56 330 LEU A O 1
ATOM 2579 N N . PHE A 1 331 ? -13.553 6.486 7.730 1.00 98.62 331 PHE A N 1
ATOM 2580 C CA . PHE A 1 331 ? -14.459 6.913 6.673 1.00 98.62 331 PHE A CA 1
ATOM 2581 C C . PHE A 1 331 ? -14.065 8.280 6.112 1.00 98.62 331 PHE A C 1
ATOM 2583 O O . PHE A 1 331 ? -13.855 9.238 6.863 1.00 98.62 331 PHE A O 1
ATOM 2590 N N . ALA A 1 332 ? -14.008 8.373 4.784 1.00 97.88 332 ALA A N 1
ATOM 2591 C CA . ALA A 1 332 ? -13.625 9.564 4.047 1.00 97.88 332 ALA A CA 1
ATOM 2592 C C . ALA A 1 332 ? -14.807 10.485 3.725 1.00 97.88 332 ALA A C 1
ATOM 2594 O O . ALA A 1 332 ? -15.508 10.303 2.726 1.00 97.88 332 ALA A O 1
ATOM 2595 N N . ARG A 1 333 ? -14.983 11.541 4.529 1.00 95.25 333 ARG A N 1
ATOM 2596 C CA . ARG A 1 333 ? -16.028 12.560 4.314 1.00 95.25 333 ARG A CA 1
ATOM 2597 C C . ARG A 1 333 ? -15.612 13.593 3.274 1.00 95.25 333 ARG A C 1
ATOM 2599 O O . ARG A 1 333 ? -16.380 13.914 2.363 1.00 95.25 333 ARG A O 1
ATOM 2606 N N . ASN A 1 334 ? -14.386 14.090 3.401 1.00 94.94 334 ASN A N 1
ATOM 2607 C CA . ASN A 1 334 ? -13.785 15.046 2.481 1.00 94.94 334 ASN A CA 1
ATOM 2608 C C . ASN A 1 334 ? -12.293 14.736 2.311 1.00 94.94 334 ASN A C 1
ATOM 2610 O O . ASN A 1 334 ? -11.574 14.587 3.297 1.00 94.94 334 ASN A O 1
ATOM 2614 N N . ILE A 1 335 ? -11.826 14.657 1.067 1.00 96.12 335 ILE A N 1
ATOM 2615 C CA . ILE A 1 335 ? -10.442 14.312 0.727 1.00 96.12 335 ILE A CA 1
ATOM 2616 C C . ILE A 1 335 ? -9.846 15.449 -0.106 1.00 96.12 335 ILE A C 1
ATOM 2618 O O . ILE A 1 335 ? -10.522 15.954 -1.008 1.00 96.12 335 ILE A O 1
ATOM 2622 N N . PRO A 1 336 ? -8.603 15.873 0.180 1.00 94.19 336 PRO A N 1
ATOM 2623 C CA . PRO A 1 336 ? -7.960 16.939 -0.572 1.00 94.19 336 PRO A CA 1
ATOM 2624 C C . PRO A 1 336 ? -7.739 16.537 -2.044 1.00 94.19 336 PRO A C 1
ATOM 2626 O O . PRO A 1 336 ? -7.582 15.356 -2.345 1.00 94.19 336 PRO A O 1
ATOM 2629 N N . PRO A 1 337 ? -7.648 17.494 -2.987 1.00 92.12 337 PRO A N 1
ATOM 2630 C CA . PRO A 1 337 ? -7.385 17.213 -4.405 1.00 92.12 337 PRO A CA 1
ATOM 2631 C C . PRO A 1 337 ? -5.911 16.841 -4.685 1.00 92.12 337 PRO A C 1
ATOM 2633 O O . PRO A 1 337 ? -5.412 17.042 -5.790 1.00 92.12 337 PRO A O 1
ATOM 2636 N N . VAL A 1 338 ? -5.198 16.340 -3.673 1.00 92.06 338 VAL A N 1
ATOM 2637 C CA . VAL A 1 338 ? -3.797 15.906 -3.704 1.00 92.06 338 VAL A CA 1
ATOM 2638 C C . VAL A 1 338 ? -3.670 14.587 -2.942 1.00 92.06 338 VAL A C 1
ATOM 2640 O O . VAL A 1 33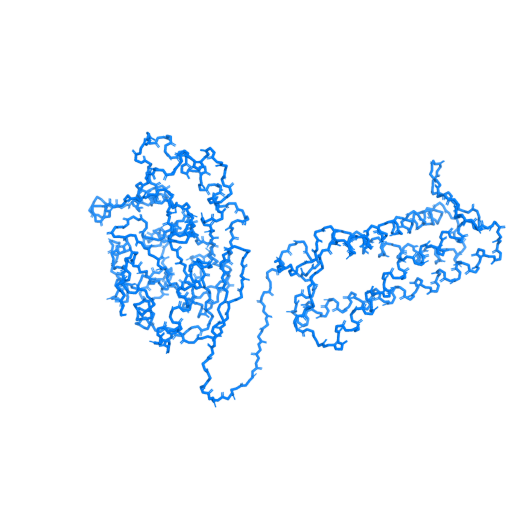8 ? -4.518 14.274 -2.108 1.00 92.06 338 VAL A O 1
ATOM 2643 N N . ARG A 1 339 ? -2.600 13.824 -3.191 1.00 90.00 339 ARG A N 1
ATOM 2644 C CA . ARG A 1 339 ? -2.355 12.569 -2.466 1.00 90.00 339 ARG A CA 1
ATOM 2645 C C . ARG A 1 339 ? -2.205 12.831 -0.967 1.00 90.00 339 ARG A C 1
ATOM 2647 O O . ARG A 1 339 ? -1.410 13.670 -0.551 1.00 90.00 339 ARG A O 1
ATOM 2654 N N . ALA A 1 340 ? -2.985 12.099 -0.181 1.00 92.56 340 ALA A N 1
ATOM 2655 C CA . ALA A 1 340 ? -3.041 12.158 1.280 1.00 92.56 340 ALA A CA 1
ATOM 2656 C C . ALA A 1 340 ? -3.281 10.743 1.827 1.00 92.56 340 ALA A C 1
ATOM 2658 O O . ALA A 1 340 ? -4.192 10.489 2.621 1.00 92.56 340 ALA A O 1
ATOM 2659 N N . ASP A 1 341 ? -2.497 9.819 1.285 1.00 96.75 341 ASP A N 1
ATOM 2660 C CA . ASP A 1 341 ? -2.660 8.378 1.403 1.00 96.75 341 ASP A CA 1
ATOM 2661 C C . ASP A 1 341 ? -2.464 7.893 2.841 1.00 96.75 341 ASP A C 1
ATOM 2663 O O . ASP A 1 341 ? -1.821 8.549 3.669 1.00 96.75 341 ASP A O 1
ATOM 2667 N N . THR A 1 342 ? -2.969 6.696 3.117 1.00 98.62 342 THR A N 1
ATOM 2668 C CA . THR A 1 342 ? -2.595 5.934 4.313 1.00 98.62 342 THR A CA 1
ATOM 2669 C C . THR A 1 342 ? -1.771 4.730 3.878 1.00 98.62 342 THR A C 1
ATOM 2671 O O . THR A 1 342 ? -2.196 3.970 3.010 1.00 98.62 342 THR A O 1
ATOM 2674 N N . GLU A 1 343 ? -0.584 4.562 4.452 1.00 98.69 343 GLU A N 1
ATOM 2675 C CA . GLU A 1 343 ? 0.216 3.351 4.271 1.00 98.69 343 GLU A CA 1
ATOM 2676 C C . GLU A 1 343 ? -0.105 2.349 5.370 1.00 98.69 343 GLU A C 1
ATOM 2678 O O . GLU A 1 343 ? -0.322 2.733 6.518 1.00 98.69 343 GLU A O 1
ATOM 2683 N N . PHE A 1 344 ? -0.087 1.073 5.007 1.00 98.88 344 PHE A N 1
ATOM 2684 C CA . PHE A 1 344 ? -0.299 -0.063 5.888 1.00 98.88 344 PHE A CA 1
ATOM 2685 C C . PHE A 1 344 ? 0.855 -1.049 5.736 1.00 98.88 344 PHE A C 1
ATOM 2687 O O . PHE A 1 344 ? 1.415 -1.176 4.646 1.00 98.88 344 PHE A O 1
ATOM 2694 N N . ALA A 1 345 ? 1.177 -1.757 6.812 1.00 98.75 345 ALA A N 1
ATOM 2695 C CA . ALA A 1 345 ? 2.194 -2.795 6.852 1.00 98.75 345 ALA A CA 1
ATOM 2696 C C . ALA A 1 345 ? 1.601 -4.098 7.411 1.00 98.75 345 ALA A C 1
ATOM 2698 O O . ALA A 1 345 ? 0.914 -4.069 8.435 1.00 98.75 345 ALA A O 1
ATOM 2699 N N . ASP A 1 346 ? 1.883 -5.234 6.770 1.00 98.62 346 ASP A N 1
ATOM 2700 C CA . ASP A 1 346 ? 1.446 -6.565 7.220 1.00 98.62 346 ASP A CA 1
ATOM 2701 C C . ASP A 1 346 ? 2.409 -7.153 8.255 1.00 98.62 346 ASP A C 1
ATOM 2703 O O . ASP A 1 346 ? 3.487 -7.652 7.921 1.00 98.62 346 ASP A O 1
ATOM 2707 N N . MET A 1 347 ? 2.005 -7.132 9.525 1.00 98.75 347 MET A N 1
ATOM 2708 C CA . MET A 1 347 ? 2.860 -7.573 10.630 1.00 98.75 347 MET A CA 1
ATOM 2709 C C . MET A 1 347 ? 2.981 -9.088 10.746 1.00 98.75 347 MET A C 1
ATOM 2711 O O . MET A 1 347 ? 3.870 -9.578 11.444 1.00 98.75 347 MET A O 1
ATOM 2715 N N . ARG A 1 348 ? 2.131 -9.835 10.034 1.00 98.56 348 ARG A N 1
ATOM 2716 C CA . ARG A 1 348 ? 2.257 -11.291 9.913 1.00 98.56 348 ARG A CA 1
ATOM 2717 C C . ARG A 1 348 ? 3.370 -11.631 8.936 1.00 98.56 348 ARG A C 1
ATOM 2719 O O . ARG A 1 348 ? 4.269 -12.389 9.269 1.00 98.56 348 ARG A O 1
ATOM 2726 N N . ALA A 1 349 ? 3.347 -11.006 7.757 1.00 97.69 349 ALA A N 1
ATOM 2727 C CA . ALA A 1 349 ? 4.392 -11.191 6.753 1.00 97.69 349 ALA A CA 1
ATOM 2728 C C . ALA A 1 349 ? 5.769 -10.729 7.261 1.00 97.69 349 ALA A C 1
ATOM 2730 O O . ALA A 1 349 ? 6.762 -11.396 6.983 1.00 97.69 349 ALA A O 1
ATOM 2731 N N . ALA A 1 350 ? 5.817 -9.636 8.032 1.00 98.38 350 ALA A N 1
ATOM 2732 C CA . ALA A 1 350 ? 7.038 -9.199 8.705 1.00 98.38 350 ALA A CA 1
ATOM 2733 C C . ALA A 1 350 ? 7.543 -10.249 9.712 1.00 98.38 350 ALA A C 1
ATOM 2735 O O . ALA A 1 350 ? 8.709 -10.617 9.676 1.00 98.38 350 ALA A O 1
ATOM 2736 N N . TYR A 1 351 ? 6.667 -10.802 10.560 1.00 98.75 351 TYR A N 1
ATOM 2737 C CA . TYR A 1 351 ? 7.053 -11.874 11.484 1.00 98.75 351 TYR A CA 1
ATOM 2738 C C . TYR A 1 351 ? 7.579 -13.118 10.751 1.00 98.75 351 TYR A C 1
ATOM 2740 O O . TYR A 1 351 ? 8.621 -13.664 11.112 1.00 98.75 351 TYR A O 1
ATOM 2748 N N . ASP A 1 352 ? 6.870 -13.559 9.707 1.00 97.94 352 ASP A N 1
ATOM 2749 C CA . ASP A 1 352 ? 7.212 -14.754 8.931 1.00 97.94 352 ASP A CA 1
ATOM 2750 C C . ASP A 1 352 ? 8.618 -14.641 8.301 1.00 97.94 352 ASP A C 1
ATOM 2752 O O . ASP A 1 352 ? 9.321 -15.648 8.181 1.00 97.94 352 ASP A O 1
ATOM 2756 N N . ALA A 1 353 ? 9.041 -13.419 7.952 1.00 97.56 353 ALA A N 1
ATOM 2757 C CA . ALA A 1 353 ? 10.317 -13.108 7.308 1.00 97.56 353 ALA A CA 1
ATOM 2758 C C . ALA A 1 353 ? 11.514 -12.940 8.264 1.00 97.56 353 ALA A C 1
ATOM 2760 O O . ALA A 1 353 ? 12.640 -12.779 7.783 1.00 97.56 353 ALA A O 1
ATOM 2761 N N . LEU A 1 354 ? 11.301 -12.963 9.583 1.00 97.56 354 LEU A N 1
ATOM 2762 C CA . LEU A 1 354 ? 12.393 -12.986 10.559 1.00 97.56 354 LEU A CA 1
ATOM 2763 C C . LEU A 1 354 ? 13.145 -14.323 10.503 1.00 97.56 354 LEU A C 1
ATOM 2765 O O . LEU A 1 354 ? 12.562 -15.368 10.198 1.00 97.56 354 LEU A O 1
ATOM 2769 N N . ASP A 1 355 ? 14.433 -14.301 10.832 1.00 95.62 355 ASP A N 1
ATOM 2770 C CA . ASP A 1 355 ? 15.195 -15.522 11.076 1.00 95.62 355 ASP A CA 1
ATOM 2771 C C . ASP A 1 355 ? 14.758 -16.191 12.393 1.00 95.62 355 ASP A C 1
ATOM 2773 O O . ASP A 1 355 ? 14.158 -15.564 13.272 1.00 95.62 355 ASP A O 1
ATOM 2777 N N . GLU A 1 356 ? 15.038 -17.488 12.527 1.00 97.19 356 GLU A N 1
ATOM 2778 C CA . GLU A 1 356 ? 14.577 -18.271 13.678 1.00 97.19 356 GLU A CA 1
ATOM 2779 C C . GLU A 1 356 ? 15.212 -17.823 15.001 1.00 97.19 356 GLU A C 1
ATOM 2781 O O . GLU A 1 356 ? 14.528 -17.846 16.022 1.00 97.19 356 GLU A O 1
ATOM 2786 N N . GLN A 1 357 ? 16.461 -17.340 14.988 1.00 97.06 357 GLN A N 1
ATOM 2787 C CA . GLN A 1 357 ? 17.119 -16.825 16.192 1.00 97.06 357 GLN A CA 1
ATOM 2788 C C . GLN A 1 357 ? 16.391 -15.578 16.705 1.00 97.06 357 GLN A C 1
ATOM 2790 O O . GLN A 1 357 ? 16.086 -15.480 17.894 1.00 97.06 357 GLN A O 1
ATOM 2795 N N . THR A 1 358 ? 16.054 -14.645 15.812 1.00 96.94 358 THR A N 1
ATOM 2796 C CA . THR A 1 358 ? 15.263 -13.466 16.172 1.00 96.94 358 THR A CA 1
ATOM 2797 C C . THR A 1 358 ? 13.875 -13.868 16.665 1.00 96.94 358 THR A C 1
ATOM 2799 O O . THR A 1 358 ? 13.429 -13.353 17.688 1.00 96.94 358 THR A O 1
ATOM 2802 N N . LYS A 1 359 ? 13.190 -14.810 15.996 1.00 98.06 359 LYS A N 1
ATOM 2803 C CA . LYS A 1 359 ? 11.868 -15.295 16.437 1.00 98.06 359 LYS A CA 1
ATOM 2804 C C . LYS A 1 359 ? 11.912 -15.891 17.841 1.00 98.06 359 LYS A C 1
ATOM 2806 O O . LYS A 1 359 ? 11.014 -15.598 18.625 1.00 98.06 359 LYS A O 1
ATOM 2811 N N . GLU A 1 360 ? 12.925 -16.697 18.149 1.00 97.62 360 GLU A N 1
ATOM 2812 C CA . GLU A 1 360 ? 13.123 -17.292 19.472 1.00 97.62 360 GLU A CA 1
ATOM 2813 C C . GLU A 1 360 ? 13.390 -16.222 20.535 1.00 97.62 360 GLU A C 1
ATOM 2815 O O . GLU A 1 360 ? 12.787 -16.263 21.606 1.00 97.62 360 GLU A O 1
ATOM 2820 N N . ALA A 1 361 ? 14.219 -15.223 20.214 1.00 97.06 361 ALA A N 1
ATOM 2821 C CA . ALA A 1 361 ? 14.577 -14.149 21.135 1.00 97.06 361 ALA A CA 1
ATOM 2822 C C . ALA A 1 361 ? 13.393 -13.245 21.524 1.00 97.06 361 ALA A C 1
ATOM 2824 O O . ALA A 1 361 ? 13.377 -12.709 22.630 1.00 97.06 361 ALA A O 1
ATOM 2825 N N . ILE A 1 362 ? 12.410 -13.055 20.634 1.00 98.44 362 ILE A N 1
ATOM 2826 C CA . ILE A 1 362 ? 11.308 -12.102 20.854 1.00 98.44 362 ILE A CA 1
ATOM 2827 C C . ILE A 1 362 ? 9.987 -12.736 21.308 1.00 98.44 362 ILE A C 1
ATOM 2829 O O . ILE A 1 362 ? 9.050 -12.005 21.630 1.00 98.44 362 ILE A O 1
ATOM 2833 N N . GLN A 1 363 ? 9.867 -14.067 21.288 1.00 97.38 363 GLN A N 1
ATOM 2834 C CA . GLN A 1 363 ? 8.566 -14.750 21.369 1.00 97.38 363 GLN A CA 1
ATOM 2835 C C . GLN A 1 363 ? 7.805 -14.568 22.690 1.00 97.38 363 GLN A C 1
ATOM 2837 O O . GLN A 1 363 ? 6.577 -14.677 22.674 1.00 97.38 363 GLN A O 1
ATOM 2842 N N . ASP A 1 364 ? 8.523 -14.291 23.781 1.00 97.88 364 ASP A N 1
ATOM 2843 C CA . ASP A 1 364 ? 7.979 -14.141 25.138 1.00 97.88 364 ASP A CA 1
ATOM 2844 C C . ASP A 1 364 ? 8.141 -12.710 25.686 1.00 97.88 364 ASP A C 1
ATOM 2846 O O . ASP A 1 364 ? 7.857 -12.452 26.855 1.00 97.88 364 ASP A O 1
ATOM 2850 N N . LEU A 1 365 ? 8.603 -11.771 24.852 1.00 98.75 365 LEU A N 1
ATOM 2851 C CA . LEU A 1 365 ? 8.794 -10.376 25.247 1.00 98.75 365 LEU A CA 1
ATOM 2852 C C . LEU A 1 365 ? 7.471 -9.609 25.249 1.00 98.75 365 LEU A C 1
ATOM 2854 O O . LEU A 1 365 ? 6.595 -9.841 24.409 1.00 98.75 365 LEU A O 1
ATOM 2858 N N . HIS A 1 366 ? 7.370 -8.617 26.129 1.00 98.81 366 HIS A N 1
ATOM 2859 C CA . HIS A 1 366 ? 6.238 -7.703 26.217 1.00 98.81 366 HIS A CA 1
ATOM 2860 C C . HIS A 1 366 ? 6.692 -6.262 26.012 1.00 98.81 366 HIS A C 1
ATOM 2862 O O . HIS A 1 366 ? 7.704 -5.820 26.553 1.00 98.81 366 HIS A O 1
ATOM 2868 N N . ALA A 1 367 ? 5.913 -5.495 25.256 1.00 98.75 367 ALA A N 1
ATOM 2869 C CA . ALA A 1 367 ? 6.126 -4.067 25.080 1.00 98.75 367 ALA A CA 1
ATOM 2870 C C . ALA A 1 367 ? 5.122 -3.277 25.925 1.00 98.75 367 ALA A C 1
ATOM 2872 O O . ALA A 1 367 ? 3.926 -3.572 25.925 1.00 98.75 367 ALA A O 1
ATOM 2873 N N . TYR A 1 368 ? 5.604 -2.252 26.629 1.00 98.75 368 TYR A N 1
ATOM 2874 C CA . TYR A 1 368 ? 4.750 -1.232 27.232 1.00 98.75 368 TYR A CA 1
ATOM 2875 C C . TYR A 1 368 ? 4.513 -0.113 26.220 1.00 98.75 368 TYR A C 1
ATOM 2877 O O . TYR A 1 368 ? 5.464 0.483 25.708 1.00 98.75 368 TYR A O 1
ATOM 2885 N N . HIS A 1 369 ? 3.248 0.168 25.933 1.00 98.62 369 HIS A N 1
ATOM 2886 C CA . HIS A 1 369 ? 2.807 1.154 24.963 1.00 98.62 369 HIS A CA 1
ATOM 2887 C C . HIS A 1 369 ? 2.231 2.387 25.663 1.00 98.62 369 HIS A C 1
ATOM 2889 O O . HIS A 1 369 ? 1.276 2.292 26.433 1.00 98.62 369 HIS A O 1
ATOM 2895 N N . SER A 1 370 ? 2.762 3.559 25.321 1.00 98.00 370 SER A N 1
ATOM 2896 C CA . SER A 1 370 ? 2.337 4.856 25.838 1.00 98.00 370 SER A CA 1
ATOM 2897 C C . SER A 1 370 ? 2.146 5.849 24.693 1.00 98.00 370 SER A C 1
ATOM 2899 O O . SER A 1 370 ? 3.060 6.146 23.913 1.00 98.00 370 SER A O 1
ATOM 2901 N N . ILE A 1 371 ? 0.936 6.404 24.578 1.00 96.88 371 ILE A N 1
ATOM 2902 C CA . ILE A 1 371 ? 0.707 7.497 23.632 1.00 96.88 371 ILE A CA 1
ATOM 2903 C C . ILE A 1 371 ? 1.485 8.745 24.049 1.00 96.88 371 ILE A C 1
ATOM 2905 O O . ILE A 1 371 ? 2.065 9.388 23.176 1.00 96.88 371 ILE A O 1
ATOM 2909 N N . VAL A 1 372 ? 1.590 9.018 25.356 1.00 97.69 372 VAL A N 1
ATOM 2910 C CA . VAL A 1 372 ? 2.375 10.131 25.910 1.00 97.69 372 VAL A CA 1
ATOM 2911 C C . VAL A 1 372 ? 3.817 10.053 25.416 1.00 97.69 372 VAL A C 1
ATOM 2913 O O . VAL A 1 372 ? 4.312 11.027 24.854 1.00 97.69 372 VAL A O 1
ATOM 2916 N N . TYR A 1 373 ? 4.439 8.872 25.494 1.00 97.38 373 TYR A N 1
ATOM 2917 C CA . TYR A 1 373 ? 5.780 8.639 24.957 1.00 97.38 373 TYR A CA 1
ATOM 2918 C C . TYR A 1 373 ? 5.867 8.975 23.464 1.00 97.38 373 TYR A C 1
ATOM 2920 O O . TYR A 1 373 ? 6.675 9.807 23.055 1.00 97.38 373 TYR A O 1
ATOM 2928 N N . SER A 1 374 ? 5.004 8.376 22.639 1.00 96.94 374 SER A N 1
ATOM 2929 C CA . SER A 1 374 ? 5.075 8.567 21.183 1.00 96.94 374 SER A CA 1
ATOM 2930 C C . SER A 1 374 ? 4.882 10.019 20.737 1.00 96.94 374 SER A C 1
ATOM 2932 O O . SER A 1 374 ? 5.437 10.424 19.718 1.00 96.94 374 SER A O 1
ATOM 2934 N N . ARG A 1 375 ? 4.080 10.799 21.476 1.00 96.50 375 ARG A N 1
ATOM 2935 C CA . ARG A 1 375 ? 3.864 12.221 21.190 1.00 96.50 375 ARG A CA 1
ATOM 2936 C C . ARG A 1 375 ? 5.047 13.062 21.658 1.00 96.50 375 ARG A C 1
ATOM 2938 O O . ARG A 1 375 ? 5.517 13.889 20.880 1.00 96.50 375 ARG A O 1
ATOM 2945 N N . HIS A 1 376 ? 5.600 12.764 22.835 1.00 97.00 376 HIS A N 1
ATOM 2946 C CA . HIS A 1 376 ? 6.810 13.408 23.345 1.00 97.00 376 HIS A CA 1
ATOM 2947 C C . HIS A 1 376 ? 7.992 13.249 22.377 1.00 97.00 376 HIS A C 1
ATOM 2949 O O . HIS A 1 376 ? 8.662 14.226 22.053 1.00 97.00 376 HIS A O 1
ATOM 2955 N N . VAL A 1 377 ? 8.195 12.049 21.811 1.00 95.44 377 VAL A N 1
ATOM 2956 C CA . VAL A 1 377 ? 9.241 11.801 20.793 1.00 95.44 377 VAL A CA 1
ATOM 2957 C C . VAL A 1 377 ? 9.102 12.716 19.566 1.00 95.44 377 VAL A C 1
ATOM 2959 O O . VAL A 1 377 ? 10.104 13.063 18.943 1.00 95.44 377 VAL A O 1
ATOM 2962 N N . MET A 1 378 ? 7.881 13.137 19.228 1.00 95.06 378 MET A N 1
ATOM 2963 C CA . MET A 1 378 ? 7.600 14.054 18.119 1.00 95.06 378 MET A CA 1
ATOM 2964 C C . MET A 1 378 ? 7.564 15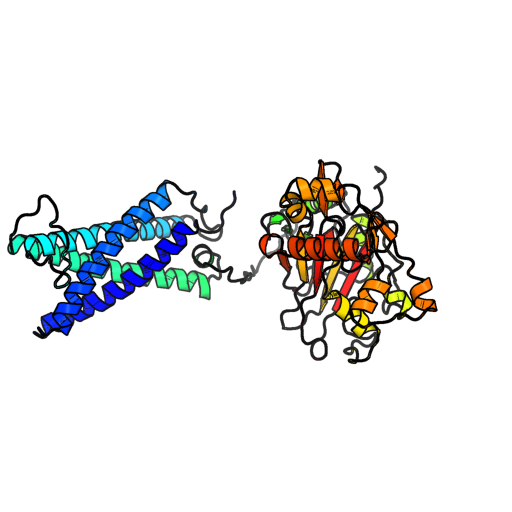.535 18.533 1.00 95.06 378 MET A C 1
ATOM 2966 O O . MET A 1 378 ? 7.246 16.384 17.700 1.00 95.06 378 MET A O 1
ATOM 2970 N N . GLY A 1 379 ? 7.884 15.856 19.790 1.00 94.44 379 GLY A N 1
ATOM 2971 C CA . GLY A 1 379 ? 7.869 17.221 20.322 1.00 94.44 379 GLY A CA 1
ATOM 2972 C C . GLY A 1 379 ? 6.481 17.729 20.722 1.00 94.44 379 GLY A C 1
ATOM 2973 O O . GLY A 1 379 ? 6.259 18.938 20.737 1.00 94.44 379 GLY A O 1
ATOM 2974 N N . PHE A 1 380 ? 5.534 16.831 21.008 1.00 95.31 380 PHE A N 1
ATOM 2975 C CA . PHE A 1 380 ? 4.236 17.178 21.583 1.00 95.31 380 PHE A CA 1
ATOM 2976 C C . PHE A 1 380 ? 4.130 16.653 23.013 1.00 95.31 380 PHE A C 1
ATOM 2978 O O . PHE A 1 380 ? 4.075 15.443 23.232 1.00 95.31 380 PHE A O 1
ATOM 2985 N N . ASP A 1 381 ? 4.019 17.571 23.967 1.00 94.75 381 ASP A N 1
ATOM 2986 C CA . ASP A 1 381 ? 3.893 17.238 25.380 1.00 94.75 381 ASP A CA 1
ATOM 2987 C C . ASP A 1 381 ? 2.443 17.352 25.862 1.00 94.75 381 ASP A C 1
ATOM 2989 O O . ASP A 1 381 ? 1.722 18.320 25.578 1.00 94.75 381 ASP A O 1
ATOM 2993 N N . PHE A 1 382 ? 2.025 16.336 26.611 1.00 94.88 382 PHE A N 1
ATOM 2994 C CA . PHE A 1 382 ? 0.822 16.388 27.433 1.00 94.88 382 PHE A CA 1
ATOM 2995 C C . PHE A 1 382 ? 1.162 17.022 28.784 1.00 94.88 382 PHE A C 1
ATOM 2997 O O . PHE A 1 382 ? 2.259 16.814 29.307 1.00 94.88 382 PHE A O 1
ATOM 3004 N N . SER A 1 383 ? 0.224 17.770 29.368 1.00 95.75 383 SER A N 1
ATOM 3005 C CA . SER A 1 383 ? 0.362 18.223 30.755 1.00 95.75 383 SER A CA 1
ATOM 3006 C C . SER A 1 383 ? 0.369 17.020 31.712 1.00 95.75 383 SER A C 1
ATOM 3008 O O . SER A 1 383 ? -0.114 15.943 31.346 1.00 95.75 383 SER A O 1
ATOM 3010 N N . PRO A 1 384 ? 0.866 17.166 32.952 1.00 95.81 384 PRO A N 1
ATOM 3011 C CA . PRO A 1 384 ? 0.804 16.095 33.947 1.00 95.81 384 PRO A CA 1
ATOM 3012 C C . PRO A 1 384 ? -0.618 15.546 34.169 1.00 95.81 384 PRO A C 1
ATOM 3014 O O . PRO A 1 384 ? -0.805 14.336 34.283 1.00 95.81 384 PRO A O 1
ATOM 3017 N N . GLU A 1 385 ? -1.632 16.414 34.170 1.00 95.38 385 GLU A N 1
ATOM 3018 C CA . GLU A 1 385 ? -3.044 16.051 34.347 1.00 95.38 385 GLU A CA 1
ATOM 3019 C C . GLU A 1 385 ? -3.623 15.327 33.122 1.00 95.38 385 GLU A C 1
ATOM 3021 O O . GLU A 1 385 ? -4.445 14.418 33.262 1.00 95.38 385 GLU A O 1
ATOM 3026 N N . GLU A 1 386 ? -3.205 15.718 31.915 1.00 94.69 386 GLU A N 1
ATOM 3027 C CA . GLU A 1 386 ? -3.555 15.029 30.669 1.00 94.69 386 GLU A CA 1
ATOM 3028 C C . GLU A 1 386 ? -2.891 13.642 30.619 1.00 94.69 386 GLU A C 1
ATOM 3030 O O . GLU A 1 386 ? -3.550 12.643 30.329 1.00 94.69 386 GLU A O 1
ATOM 3035 N N . ALA A 1 387 ? -1.600 13.560 30.957 1.00 94.88 387 ALA A N 1
ATOM 3036 C CA . ALA A 1 387 ? -0.823 12.324 30.955 1.00 94.88 387 ALA A CA 1
ATOM 3037 C C . ALA A 1 387 ? -1.329 11.310 31.994 1.00 94.88 387 ALA A C 1
ATOM 3039 O O . ALA A 1 387 ? -1.391 10.116 31.703 1.00 94.88 387 ALA A O 1
ATOM 3040 N N . ALA A 1 388 ? -1.774 11.767 33.170 1.00 94.62 388 ALA A N 1
ATOM 3041 C CA . ALA A 1 388 ? -2.362 10.906 34.200 1.00 94.62 388 ALA A CA 1
ATOM 3042 C C . ALA A 1 388 ? -3.637 10.175 33.732 1.00 94.62 388 ALA A C 1
ATOM 3044 O O . ALA A 1 388 ? -3.990 9.129 34.275 1.00 94.62 388 ALA A O 1
ATOM 3045 N N . GLN A 1 389 ? -4.324 10.694 32.708 1.00 93.50 389 GLN A N 1
ATOM 3046 C CA . GLN A 1 389 ? -5.500 10.058 32.103 1.00 93.50 389 GLN A CA 1
ATOM 3047 C C . GLN A 1 389 ? -5.149 9.044 31.002 1.00 93.50 389 GLN A C 1
ATOM 3049 O O . GLN A 1 389 ? -6.058 8.429 30.437 1.00 93.50 389 GLN A O 1
ATOM 3054 N N . LEU A 1 390 ? -3.859 8.882 30.690 1.00 94.81 390 LEU A N 1
ATOM 3055 C CA . LEU A 1 390 ? -3.325 8.067 29.599 1.00 94.81 390 LEU A CA 1
ATOM 3056 C C . LEU A 1 390 ? -2.269 7.079 30.141 1.00 94.81 390 LEU A C 1
ATOM 3058 O O . LEU A 1 390 ? -1.089 7.196 29.805 1.00 94.81 390 LEU A O 1
ATOM 3062 N N . PRO A 1 391 ? -2.668 6.102 30.981 1.00 94.50 391 PRO A N 1
ATOM 3063 C CA . PRO A 1 391 ? -1.743 5.252 31.738 1.00 94.50 391 PRO A CA 1
ATOM 3064 C C . PRO A 1 391 ? -0.942 4.249 30.892 1.00 94.50 391 PRO A C 1
ATOM 3066 O O . PRO A 1 391 ? -0.021 3.623 31.415 1.00 94.50 391 PRO A O 1
ATOM 3069 N N . GLY A 1 392 ? -1.270 4.080 29.609 1.00 96.69 392 GLY A N 1
ATOM 3070 C CA . GLY A 1 392 ? -0.651 3.082 28.739 1.00 96.69 392 GLY A CA 1
ATOM 3071 C C . GLY A 1 392 ? -1.108 1.649 29.029 1.00 96.69 392 GLY A C 1
ATOM 3072 O O . GLY A 1 392 ? -1.910 1.401 29.930 1.00 96.69 392 GLY A O 1
ATOM 3073 N N . ALA A 1 393 ? -0.578 0.701 28.258 1.00 97.81 393 ALA A N 1
ATOM 3074 C CA . ALA A 1 393 ? -0.878 -0.724 28.388 1.00 97.81 393 ALA A CA 1
ATOM 3075 C C . ALA A 1 393 ? 0.330 -1.584 28.001 1.00 97.81 393 ALA A C 1
ATOM 3077 O O . ALA A 1 393 ? 1.201 -1.142 27.253 1.00 97.81 393 ALA A O 1
ATOM 3078 N N . THR A 1 394 ? 0.382 -2.815 28.506 1.00 98.56 394 THR A N 1
ATOM 3079 C CA . THR A 1 394 ? 1.442 -3.782 28.191 1.00 98.56 394 THR A CA 1
ATOM 3080 C C . THR A 1 394 ? 0.861 -4.921 27.375 1.00 98.56 394 THR A C 1
ATOM 3082 O O . THR A 1 394 ? -0.141 -5.511 27.770 1.00 98.56 394 THR A O 1
ATOM 3085 N N . HIS A 1 395 ? 1.515 -5.275 26.273 1.00 98.31 395 HIS A N 1
ATOM 3086 C CA . HIS A 1 395 ? 1.065 -6.356 25.403 1.00 98.31 395 HIS A CA 1
ATOM 3087 C C . HIS A 1 395 ? 2.231 -7.229 24.926 1.00 98.31 395 HIS A C 1
ATOM 3089 O O . HIS A 1 395 ? 3.367 -6.750 24.876 1.00 98.31 395 HIS A O 1
ATOM 3095 N N . PRO A 1 396 ? 1.973 -8.492 24.538 1.00 98.38 396 PRO A N 1
ATOM 3096 C CA . PRO A 1 396 ? 2.987 -9.341 23.923 1.00 98.38 396 PRO A CA 1
ATOM 3097 C C . PRO A 1 396 ? 3.541 -8.704 22.650 1.00 98.38 396 PRO A C 1
ATOM 3099 O O . PRO A 1 396 ? 2.774 -8.226 21.812 1.00 98.38 396 PRO A O 1
ATOM 3102 N N . LEU A 1 397 ? 4.861 -8.752 22.478 1.00 98.62 397 LEU A N 1
ATOM 3103 C CA . LEU A 1 397 ? 5.551 -8.279 21.277 1.00 98.62 397 LEU A CA 1
ATOM 3104 C C . LEU A 1 397 ? 5.220 -9.151 20.054 1.00 98.62 397 LEU A C 1
ATOM 3106 O O . LEU A 1 397 ? 5.242 -8.673 18.919 1.00 98.62 397 LEU A O 1
ATOM 3110 N N . VAL A 1 398 ? 4.873 -10.421 20.287 1.00 98.69 398 VAL A N 1
ATOM 3111 C CA . VAL A 1 398 ? 4.378 -11.361 19.276 1.00 98.69 398 VAL A CA 1
ATOM 3112 C C . VAL A 1 398 ? 2.964 -11.798 19.641 1.00 98.69 398 VAL A C 1
ATOM 3114 O O . VAL A 1 398 ? 2.747 -12.512 20.619 1.00 98.69 398 VAL A O 1
ATOM 3117 N N . ARG A 1 399 ? 1.985 -11.417 18.819 1.00 96.69 399 ARG A N 1
ATOM 3118 C CA . ARG A 1 399 ? 0.607 -11.912 18.935 1.00 96.69 399 ARG A CA 1
ATOM 3119 C C . ARG A 1 399 ? 0.466 -13.269 18.255 1.00 96.69 399 ARG A C 1
ATOM 3121 O O . ARG A 1 399 ? 1.051 -13.501 17.197 1.00 96.69 399 ARG A O 1
ATOM 3128 N N . ARG A 1 400 ? -0.336 -14.149 18.857 1.00 95.50 400 ARG A N 1
ATOM 3129 C CA . ARG A 1 400 ? -0.670 -15.491 18.356 1.00 95.50 400 ARG A CA 1
ATOM 3130 C C . ARG A 1 400 ? -2.174 -15.559 18.100 1.00 95.50 400 ARG A C 1
ATOM 3132 O O . ARG A 1 400 ? -2.947 -15.100 18.936 1.00 95.50 400 ARG A O 1
ATOM 3139 N N . PHE A 1 401 ? -2.564 -16.103 16.954 1.00 92.12 401 PHE A N 1
ATOM 3140 C CA . PHE A 1 401 ? -3.961 -16.257 16.548 1.00 92.12 401 PHE A CA 1
ATOM 3141 C C . PHE A 1 401 ? -4.371 -17.735 16.548 1.00 92.12 401 PHE A C 1
ATOM 3143 O O . PHE A 1 401 ? -3.517 -18.621 16.486 1.00 92.12 401 PHE A O 1
ATOM 3150 N N . ASP A 1 402 ? -5.679 -17.996 16.590 1.00 86.06 402 ASP A N 1
ATOM 3151 C CA . ASP A 1 402 ? -6.247 -19.352 16.688 1.00 86.06 402 ASP A CA 1
ATOM 3152 C C . ASP A 1 402 ? -5.877 -20.258 15.500 1.00 86.06 402 ASP A C 1
ATOM 3154 O O . ASP A 1 402 ? -5.803 -21.476 15.637 1.00 86.06 402 ASP A O 1
ATOM 3158 N N . ASP A 1 403 ? -5.607 -19.670 14.332 1.00 82.88 403 ASP A N 1
ATOM 3159 C CA . ASP A 1 403 ? -5.160 -20.375 13.125 1.00 82.88 403 ASP A CA 1
ATOM 3160 C C . ASP A 1 403 ? -3.647 -20.680 13.116 1.00 82.88 403 ASP A C 1
ATOM 3162 O O . ASP A 1 403 ? -3.109 -21.174 12.124 1.00 82.88 403 ASP A O 1
ATOM 3166 N N . GLY A 1 404 ? -2.946 -20.368 14.210 1.00 89.44 404 GLY A N 1
ATOM 3167 C CA . GLY A 1 404 ? -1.504 -20.534 14.358 1.00 89.44 404 GLY A CA 1
ATOM 3168 C C . GLY A 1 404 ? -0.670 -19.420 13.720 1.00 89.44 404 GLY A C 1
ATOM 3169 O O . GLY A 1 404 ? 0.560 -19.443 13.848 1.00 89.44 404 GLY A O 1
ATOM 3170 N N . ARG A 1 405 ? -1.285 -18.423 13.059 1.00 93.25 405 ARG A N 1
ATOM 3171 C CA . ARG A 1 405 ? -0.545 -17.253 12.568 1.00 93.25 405 ARG A CA 1
ATOM 3172 C C . ARG A 1 405 ? 0.016 -16.458 13.738 1.00 93.25 405 ARG A C 1
ATOM 3174 O O . ARG A 1 405 ? -0.542 -16.400 14.836 1.00 93.25 405 ARG A O 1
ATOM 3181 N N . ARG A 1 406 ? 1.144 -15.811 13.467 1.00 97.81 406 ARG A N 1
ATOM 3182 C CA . ARG A 1 406 ? 1.821 -14.898 14.383 1.00 97.81 406 ARG A CA 1
ATOM 3183 C C . ARG A 1 406 ? 1.982 -13.541 13.717 1.00 97.81 406 ARG A C 1
ATOM 3185 O O . ARG A 1 406 ? 2.088 -13.467 12.494 1.00 97.81 406 ARG A O 1
ATOM 3192 N N . ALA A 1 407 ? 1.971 -12.481 14.513 1.00 98.44 407 ALA A N 1
ATOM 3193 C CA . ALA A 1 407 ? 2.236 -11.126 14.048 1.00 98.44 407 ALA A CA 1
ATOM 3194 C C . ALA A 1 407 ? 3.099 -10.374 15.057 1.00 98.44 407 ALA A C 1
ATOM 3196 O O . ALA A 1 407 ? 2.917 -10.524 16.266 1.00 98.44 407 ALA A O 1
ATOM 3197 N N . LEU A 1 408 ? 3.997 -9.530 14.553 1.00 98.75 408 LEU A N 1
ATOM 3198 C CA . LEU A 1 408 ? 4.663 -8.528 15.378 1.00 98.75 408 LEU A CA 1
ATOM 3199 C C . LEU A 1 408 ? 3.628 -7.501 15.855 1.00 98.75 408 LEU A C 1
ATOM 3201 O O . LEU A 1 408 ? 2.857 -6.975 15.054 1.00 98.75 408 LEU A O 1
ATOM 3205 N N . TYR A 1 409 ? 3.611 -7.192 17.146 1.00 98.75 409 TYR A N 1
ATOM 3206 C CA . TYR A 1 409 ? 2.721 -6.179 17.703 1.00 98.75 409 TYR A CA 1
ATOM 3207 C C . TYR A 1 409 ? 3.519 -4.932 18.069 1.00 98.75 409 TYR A C 1
ATOM 3209 O O . TYR A 1 409 ? 3.944 -4.718 19.201 1.00 98.75 409 TYR A O 1
ATOM 3217 N N . LEU A 1 410 ? 3.774 -4.131 17.036 1.00 98.31 410 LEU A N 1
ATOM 3218 C CA . LEU A 1 410 ? 4.621 -2.947 17.084 1.00 98.31 410 LEU A CA 1
ATOM 3219 C C . LEU A 1 410 ? 3.787 -1.679 16.913 1.00 98.31 410 LEU A C 1
ATOM 3221 O O . LEU A 1 410 ? 2.758 -1.664 16.239 1.00 98.31 410 LEU A O 1
ATOM 3225 N N . ALA A 1 411 ? 4.275 -0.592 17.499 1.00 97.81 411 ALA A N 1
ATOM 3226 C CA . ALA A 1 411 ? 3.812 0.761 17.231 1.00 97.81 411 ALA A CA 1
ATOM 3227 C C . ALA A 1 411 ? 4.852 1.760 17.725 1.00 97.81 411 ALA A C 1
ATOM 3229 O O . ALA A 1 411 ? 5.591 1.467 18.661 1.00 97.81 411 ALA A O 1
ATOM 3230 N N . SER A 1 412 ? 4.808 2.994 17.227 1.00 97.62 412 SER A N 1
ATOM 3231 C CA . SER A 1 412 ? 5.525 4.124 17.834 1.00 97.62 412 SER A CA 1
ATOM 3232 C C . SER A 1 412 ? 5.206 4.345 19.315 1.00 97.62 412 SER A C 1
ATOM 3234 O O . SER A 1 412 ? 5.917 5.070 20.000 1.00 97.62 412 SER A O 1
ATOM 3236 N N . HIS A 1 413 ? 4.089 3.791 19.790 1.00 98.12 413 HIS A N 1
ATOM 3237 C CA . HIS A 1 413 ? 3.686 3.824 21.189 1.00 98.12 413 HIS A CA 1
ATOM 3238 C C . HIS A 1 413 ? 4.552 2.928 22.075 1.00 98.12 413 HIS A C 1
ATOM 3240 O O . HIS A 1 413 ? 4.628 3.210 23.263 1.00 98.12 413 HIS A O 1
ATOM 3246 N N . ALA A 1 414 ? 5.193 1.888 21.531 1.00 98.31 414 ALA A N 1
ATOM 3247 C CA . ALA A 1 414 ? 6.049 0.986 22.294 1.00 98.31 414 ALA A CA 1
ATOM 3248 C C . ALA A 1 414 ? 7.254 1.758 22.860 1.00 98.31 414 ALA A C 1
ATOM 3250 O O . ALA A 1 414 ? 8.184 2.121 22.143 1.00 98.31 414 ALA A O 1
ATOM 3251 N N . GLU A 1 415 ? 7.206 2.046 24.156 1.00 98.25 415 GLU A N 1
ATOM 3252 C CA . GLU A 1 415 ? 8.176 2.881 24.858 1.00 98.25 415 GLU A CA 1
ATOM 3253 C C . GLU A 1 415 ? 9.399 2.083 25.310 1.00 98.25 415 GLU A C 1
ATOM 3255 O O . GLU A 1 415 ? 10.531 2.584 25.287 1.00 98.25 415 GLU A O 1
ATOM 3260 N N . ARG A 1 416 ? 9.154 0.853 25.768 1.00 98.50 416 ARG A N 1
ATOM 3261 C CA . ARG A 1 416 ? 10.159 -0.071 26.292 1.00 98.50 416 ARG A CA 1
ATOM 3262 C C . ARG A 1 416 ? 9.661 -1.509 26.203 1.00 98.50 416 ARG A C 1
ATOM 3264 O O . ARG A 1 416 ? 8.454 -1.751 26.237 1.00 98.50 416 ARG A O 1
ATOM 3271 N N . ILE A 1 417 ? 10.606 -2.438 26.147 1.00 98.81 417 ILE A N 1
ATOM 3272 C CA . ILE A 1 417 ? 10.357 -3.866 26.352 1.00 98.81 417 ILE A CA 1
ATOM 3273 C C . ILE A 1 417 ? 10.519 -4.147 27.848 1.00 98.81 417 ILE A C 1
ATOM 3275 O O . ILE A 1 417 ? 11.448 -3.628 28.463 1.00 98.81 417 ILE A O 1
ATOM 3279 N N . ILE A 1 418 ? 9.587 -4.884 28.447 1.00 98.75 418 ILE A N 1
ATOM 3280 C CA . ILE A 1 418 ? 9.517 -5.087 29.900 1.00 98.75 418 ILE A CA 1
ATOM 3281 C C . ILE A 1 418 ? 10.715 -5.889 30.409 1.00 98.75 418 ILE A C 1
ATOM 3283 O O . ILE A 1 418 ? 11.269 -5.564 31.456 1.00 98.75 418 ILE A O 1
ATOM 3287 N N . GLU A 1 419 ? 11.115 -6.908 29.658 1.00 98.62 419 GLU A N 1
ATOM 3288 C CA . GLU A 1 419 ? 12.133 -7.882 30.044 1.00 98.62 419 GLU A CA 1
ATOM 3289 C C . GLU A 1 419 ? 13.570 -7.417 29.750 1.00 98.62 419 GLU A C 1
ATOM 3291 O O . GLU A 1 419 ? 14.520 -8.106 30.112 1.00 98.62 419 GLU A O 1
ATOM 3296 N N . LEU A 1 420 ? 13.749 -6.261 29.102 1.00 98.31 420 LEU A N 1
ATOM 3297 C CA . LEU A 1 420 ? 15.054 -5.730 28.702 1.00 98.31 420 LEU A CA 1
ATOM 3298 C C . LEU A 1 420 ? 15.327 -4.377 29.366 1.00 98.31 420 LEU A C 1
ATOM 3300 O O . LEU A 1 420 ? 14.409 -3.640 29.732 1.00 98.31 420 LEU A O 1
ATOM 3304 N N . ASP A 1 421 ? 16.603 -4.004 29.473 1.00 98.38 421 ASP A N 1
ATOM 3305 C CA . ASP A 1 421 ? 16.955 -2.627 29.806 1.00 98.38 421 ASP A CA 1
ATOM 3306 C C . ASP A 1 421 ? 16.452 -1.662 28.716 1.00 98.38 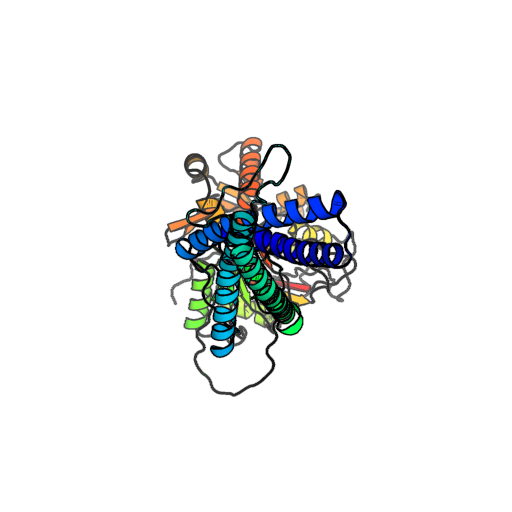421 ASP A C 1
ATOM 3308 O O . ASP A 1 421 ? 16.309 -2.017 27.543 1.00 98.38 421 ASP A O 1
ATOM 3312 N N . VAL A 1 422 ? 16.152 -0.420 29.110 1.00 98.06 422 VAL A N 1
ATOM 3313 C CA . VAL A 1 422 ? 15.491 0.553 28.226 1.00 98.06 422 VAL A CA 1
ATOM 3314 C C . VAL A 1 422 ? 16.277 0.806 26.927 1.00 98.06 422 VAL A C 1
ATOM 3316 O O . VAL A 1 422 ? 15.642 0.791 25.868 1.00 98.06 422 VAL A O 1
ATOM 3319 N N . PRO A 1 423 ? 17.609 1.033 26.944 1.00 98.31 423 PRO A N 1
ATOM 3320 C CA . PRO A 1 423 ? 18.399 1.141 25.717 1.00 98.31 423 PRO A CA 1
ATOM 3321 C C . PRO A 1 423 ? 18.275 -0.075 24.792 1.00 98.31 423 PRO A C 1
ATOM 3323 O O . PRO A 1 423 ? 17.903 0.102 23.629 1.00 98.31 423 PRO A O 1
ATOM 3326 N N . SER A 1 424 ? 18.523 -1.289 25.294 1.00 98.00 424 SER A N 1
ATOM 3327 C CA . SER A 1 424 ? 18.469 -2.516 24.487 1.00 98.00 424 SER A CA 1
ATOM 3328 C C . SER A 1 424 ? 17.072 -2.767 23.924 1.00 98.00 424 SER A C 1
ATOM 3330 O O . SER A 1 424 ? 16.916 -3.033 22.732 1.00 98.00 424 SER A O 1
ATOM 3332 N N . GLY A 1 425 ? 16.034 -2.598 24.750 1.00 98.44 425 GLY A N 1
ATOM 3333 C CA . GLY A 1 425 ? 14.648 -2.758 24.323 1.00 98.44 425 GLY A CA 1
ATOM 3334 C C . GLY A 1 425 ? 14.243 -1.758 23.238 1.00 98.44 425 GLY A C 1
ATOM 3335 O O . GLY A 1 425 ? 13.578 -2.124 22.271 1.00 98.44 425 GLY A O 1
ATOM 3336 N N . ARG A 1 426 ? 14.675 -0.495 23.343 1.00 98.31 426 ARG A N 1
ATOM 3337 C CA . ARG A 1 426 ? 14.388 0.529 22.323 1.00 98.31 426 ARG A CA 1
ATOM 3338 C C . ARG A 1 426 ? 15.146 0.301 21.019 1.00 98.31 426 ARG A C 1
ATOM 3340 O O . ARG A 1 426 ? 14.586 0.593 19.964 1.00 98.31 426 ARG A O 1
ATOM 3347 N N . LEU A 1 427 ? 16.385 -0.191 21.068 1.00 98.50 427 LEU A N 1
ATOM 3348 C CA . LEU A 1 427 ? 17.127 -0.574 19.862 1.00 98.50 427 LEU A CA 1
ATOM 3349 C C . LEU A 1 427 ? 16.432 -1.736 19.149 1.00 98.50 427 LEU A C 1
ATOM 3351 O O . LEU A 1 427 ? 16.131 -1.615 17.967 1.00 98.50 427 LEU A O 1
ATOM 3355 N N . LEU A 1 428 ? 16.038 -2.776 19.889 1.00 98.44 428 LEU A N 1
ATOM 3356 C CA . LEU A 1 428 ? 15.281 -3.896 19.329 1.00 98.44 428 LEU A CA 1
ATOM 3357 C C . LEU A 1 428 ? 13.955 -3.443 18.691 1.00 98.44 428 LEU A C 1
ATOM 3359 O O . LEU A 1 428 ? 13.639 -3.841 17.573 1.00 98.44 428 LEU A O 1
ATOM 3363 N N . LEU A 1 429 ? 13.190 -2.564 19.350 1.00 98.62 429 LEU A N 1
ATOM 3364 C CA . LEU A 1 429 ? 11.960 -2.004 18.771 1.00 98.62 429 LEU A CA 1
ATOM 3365 C C . LEU A 1 429 ? 12.225 -1.231 17.470 1.00 98.62 429 LEU A C 1
ATOM 3367 O O . LEU A 1 429 ? 11.430 -1.326 16.535 1.00 98.62 429 LEU A O 1
ATOM 3371 N N . ARG A 1 430 ? 13.327 -0.475 17.391 1.00 98.00 430 ARG A N 1
ATOM 3372 C CA . ARG A 1 430 ? 13.714 0.251 16.172 1.00 98.00 430 ARG A CA 1
ATOM 3373 C C . ARG A 1 430 ? 14.057 -0.704 15.037 1.00 98.00 430 ARG A C 1
ATOM 3375 O O . ARG A 1 430 ? 13.506 -0.528 13.953 1.00 98.00 430 ARG A O 1
ATOM 3382 N N . ASP A 1 431 ? 14.873 -1.720 15.300 1.00 98.50 431 ASP A N 1
ATOM 3383 C CA . ASP A 1 431 ? 15.272 -2.717 14.300 1.00 98.50 431 ASP A CA 1
ATOM 3384 C C . ASP A 1 431 ? 14.054 -3.486 13.767 1.00 98.50 431 ASP A C 1
ATOM 3386 O O . ASP A 1 431 ? 13.894 -3.673 12.557 1.00 98.50 431 ASP A O 1
ATOM 3390 N N . LEU A 1 432 ? 13.134 -3.871 14.659 1.00 98.75 432 LEU A N 1
ATOM 3391 C CA . LEU A 1 432 ? 11.893 -4.549 14.288 1.00 98.75 432 LEU A CA 1
ATOM 3392 C C . LEU A 1 432 ? 10.953 -3.645 13.479 1.00 98.75 432 LEU A C 1
ATOM 3394 O O . LEU A 1 432 ? 10.364 -4.114 12.507 1.00 98.75 432 LEU A O 1
ATOM 3398 N N . ILE A 1 433 ? 10.812 -2.360 13.830 1.00 98.56 433 ILE A N 1
ATOM 3399 C CA . ILE A 1 433 ? 10.012 -1.405 13.043 1.00 98.56 433 ILE A CA 1
ATOM 3400 C C . ILE A 1 433 ? 10.659 -1.163 11.674 1.00 98.56 433 ILE A C 1
ATOM 3402 O O . ILE A 1 433 ? 9.951 -1.153 10.667 1.00 98.56 433 ILE A O 1
ATOM 3406 N N . GLU A 1 434 ? 11.979 -0.994 11.600 1.00 98.56 434 GLU A N 1
ATOM 3407 C CA . GLU A 1 434 ? 12.696 -0.855 10.329 1.00 98.56 434 GLU A CA 1
ATOM 3408 C C . GLU A 1 434 ? 12.455 -2.077 9.431 1.00 98.56 434 GLU A C 1
ATOM 3410 O O . GLU A 1 434 ? 12.049 -1.931 8.276 1.00 98.56 434 GLU A O 1
ATOM 3415 N N . HIS A 1 435 ? 12.609 -3.286 9.974 1.00 98.50 435 HIS A N 1
ATOM 3416 C CA . HIS A 1 435 ? 12.300 -4.530 9.274 1.00 98.50 435 HIS A CA 1
ATOM 3417 C C . HIS A 1 435 ? 10.836 -4.597 8.814 1.00 98.50 435 HIS A C 1
ATOM 3419 O O . HIS A 1 435 ? 10.560 -4.832 7.637 1.00 98.50 435 HIS A O 1
ATOM 3425 N N . ALA A 1 436 ? 9.892 -4.369 9.726 1.00 98.44 436 ALA A N 1
ATOM 3426 C CA . ALA A 1 436 ? 8.463 -4.525 9.474 1.00 98.44 436 ALA A CA 1
ATOM 3427 C C . ALA A 1 436 ? 7.904 -3.496 8.480 1.00 98.44 436 ALA A C 1
ATOM 3429 O O . ALA A 1 436 ? 6.812 -3.676 7.942 1.00 98.44 436 ALA A O 1
ATOM 3430 N N . THR A 1 437 ? 8.655 -2.425 8.218 1.00 97.81 437 THR A N 1
ATOM 3431 C CA . THR A 1 437 ? 8.271 -1.339 7.311 1.00 97.81 437 THR A CA 1
ATOM 3432 C C . THR A 1 437 ? 9.035 -1.354 5.986 1.00 97.81 437 THR A C 1
ATOM 3434 O O . THR A 1 437 ? 8.994 -0.377 5.234 1.00 97.81 437 THR A O 1
ATOM 3437 N N . ARG A 1 438 ? 9.697 -2.469 5.651 1.00 97.19 438 ARG A N 1
ATOM 3438 C CA . ARG A 1 438 ? 10.300 -2.664 4.328 1.00 97.19 438 ARG A CA 1
ATOM 3439 C C . ARG A 1 438 ? 9.230 -2.737 3.226 1.00 97.19 438 ARG A C 1
ATOM 3441 O O . ARG A 1 438 ? 8.153 -3.287 3.469 1.00 97.19 438 ARG A O 1
ATOM 3448 N N . PRO A 1 439 ? 9.501 -2.220 2.008 1.00 96.06 439 PRO A N 1
ATOM 3449 C CA . PRO A 1 439 ? 8.497 -2.051 0.950 1.00 96.06 439 PRO A CA 1
ATOM 3450 C C . PRO A 1 439 ? 7.684 -3.302 0.603 1.00 96.06 439 PRO A C 1
ATOM 3452 O O . PRO A 1 439 ? 6.533 -3.198 0.196 1.00 96.06 439 PRO A O 1
ATOM 3455 N N . GLU A 1 440 ? 8.257 -4.491 0.760 1.00 94.00 440 GLU A N 1
ATOM 3456 C CA . GLU A 1 440 ? 7.612 -5.762 0.454 1.00 94.00 440 GLU A CA 1
ATOM 3457 C C . GLU A 1 440 ? 6.506 -6.179 1.448 1.00 94.00 440 GLU A C 1
ATOM 3459 O O . GLU A 1 440 ? 5.757 -7.124 1.171 1.00 94.00 440 GLU A O 1
ATOM 3464 N N . PHE A 1 441 ? 6.397 -5.500 2.592 1.00 97.25 441 PHE A N 1
ATOM 3465 C CA . PHE A 1 441 ? 5.309 -5.668 3.563 1.00 97.25 441 PHE A CA 1
ATOM 3466 C C . PHE A 1 441 ? 4.277 -4.542 3.487 1.00 97.25 441 PHE A C 1
ATOM 3468 O O . PHE A 1 441 ? 3.272 -4.597 4.198 1.00 97.25 441 PHE A O 1
ATOM 3475 N N . LEU A 1 442 ? 4.520 -3.528 2.650 1.00 98.25 442 LEU A N 1
ATOM 3476 C CA . LEU A 1 442 ? 3.723 -2.312 2.602 1.00 98.25 442 LEU A CA 1
ATOM 3477 C C . LEU A 1 442 ? 2.695 -2.320 1.472 1.00 98.25 442 LEU A C 1
ATOM 3479 O O . LEU A 1 442 ? 2.923 -2.842 0.382 1.00 98.25 442 LEU A O 1
ATOM 3483 N N . ASN A 1 443 ? 1.587 -1.627 1.708 1.00 97.88 443 ASN A N 1
ATOM 3484 C CA . ASN A 1 443 ? 0.703 -1.147 0.655 1.00 97.88 443 ASN A CA 1
ATOM 3485 C C . ASN A 1 443 ? 0.131 0.224 1.028 1.00 97.88 443 ASN A C 1
ATOM 3487 O O . ASN A 1 443 ? 0.046 0.570 2.207 1.00 97.88 443 ASN A O 1
ATOM 3491 N N . SER A 1 444 ? -0.274 1.006 0.031 1.00 97.12 444 SER A N 1
ATOM 3492 C CA . SER A 1 444 ? -0.856 2.335 0.233 1.00 97.12 444 SER A CA 1
ATOM 3493 C C . SER A 1 444 ? -2.300 2.366 -0.245 1.00 97.12 444 SER A C 1
ATOM 3495 O O . SER A 1 444 ? -2.619 1.846 -1.312 1.00 97.12 444 SER A O 1
ATOM 3497 N N . HIS A 1 445 ? -3.161 3.029 0.518 1.00 98.12 445 HIS A N 1
ATOM 3498 C CA . HIS A 1 445 ? -4.499 3.391 0.080 1.00 98.12 445 HIS A CA 1
ATOM 3499 C C . HIS A 1 445 ? -4.535 4.871 -0.312 1.00 98.12 445 HIS A C 1
ATOM 3501 O O . HIS A 1 445 ? -4.368 5.753 0.537 1.00 98.12 445 HIS A O 1
ATOM 3507 N N . GLU A 1 446 ? -4.745 5.129 -1.602 1.00 96.75 446 GLU A N 1
ATOM 3508 C CA . GLU A 1 446 ? -5.097 6.452 -2.114 1.00 96.75 446 GLU A CA 1
ATOM 3509 C C . GLU A 1 446 ? -6.596 6.667 -1.901 1.00 96.75 446 GLU A C 1
ATOM 3511 O O . GLU A 1 446 ? -7.417 5.932 -2.444 1.00 96.75 446 GLU A O 1
ATOM 3516 N N . TRP A 1 447 ? -6.935 7.663 -1.088 1.00 97.44 447 TRP A N 1
ATOM 3517 C CA . TRP A 1 447 ? -8.307 7.903 -0.658 1.00 97.44 447 TRP A CA 1
ATOM 3518 C C . TRP A 1 447 ? -9.174 8.503 -1.765 1.00 97.44 447 TRP A C 1
ATOM 3520 O O . TRP A 1 447 ? -8.800 9.495 -2.395 1.00 97.44 447 TRP A O 1
ATOM 3530 N N . ALA A 1 448 ? -10.398 8.001 -1.894 1.00 96.06 448 ALA A N 1
ATOM 3531 C CA . ALA A 1 448 ? -11.509 8.697 -2.523 1.00 96.06 448 ALA A CA 1
ATOM 3532 C C . ALA A 1 448 ? -12.573 9.088 -1.482 1.00 96.06 448 ALA A C 1
ATOM 3534 O O . ALA A 1 448 ? -12.677 8.524 -0.392 1.00 96.06 448 ALA A O 1
ATOM 3535 N N . LYS A 1 449 ? -13.381 10.104 -1.806 1.00 96.44 449 LYS A N 1
ATOM 3536 C CA . LYS A 1 449 ? -14.545 10.460 -0.984 1.00 96.44 449 LYS A CA 1
ATOM 3537 C C . LYS A 1 449 ? -15.525 9.285 -0.963 1.00 96.44 449 LYS A C 1
ATOM 3539 O O . LYS A 1 449 ? -15.875 8.782 -2.024 1.00 96.44 449 LYS A O 1
ATOM 3544 N N . GLY A 1 450 ? -16.023 8.936 0.220 1.00 97.44 450 GLY A N 1
ATOM 3545 C CA . GLY A 1 450 ? -16.928 7.803 0.411 1.00 97.44 450 GLY A CA 1
ATOM 3546 C C . GLY A 1 450 ? -16.213 6.485 0.709 1.00 97.44 450 GLY A C 1
ATOM 3547 O O . GLY A 1 450 ? -16.883 5.504 1.012 1.00 97.44 450 GLY A O 1
ATOM 3548 N N . ASP A 1 451 ? -14.882 6.445 0.683 1.00 98.69 451 ASP A N 1
ATOM 3549 C CA . ASP A 1 451 ? -14.157 5.239 1.071 1.00 98.69 451 ASP A CA 1
ATOM 3550 C C . ASP A 1 451 ? -14.295 4.987 2.577 1.00 98.69 451 ASP A C 1
ATOM 3552 O O . ASP A 1 451 ? -14.114 5.890 3.400 1.00 98.69 451 ASP A O 1
ATOM 3556 N N . LEU A 1 452 ? -14.593 3.741 2.940 1.00 98.75 452 LEU A N 1
ATOM 3557 C CA . LEU A 1 452 ? -14.383 3.200 4.275 1.00 98.75 452 LEU A CA 1
ATOM 3558 C C . LEU A 1 452 ? -13.247 2.181 4.195 1.00 98.75 452 LEU A C 1
ATOM 3560 O O . LEU A 1 452 ? -13.352 1.185 3.480 1.00 98.75 452 LEU A O 1
ATOM 3564 N N . VAL A 1 453 ? -12.190 2.392 4.974 1.00 98.88 453 VAL A N 1
ATOM 3565 C CA . VAL A 1 453 ? -11.125 1.398 5.144 1.00 98.88 453 VAL A CA 1
ATOM 3566 C C . VAL A 1 453 ? -11.193 0.835 6.551 1.00 98.88 453 VAL A C 1
ATOM 3568 O O . VAL A 1 453 ? -11.186 1.589 7.526 1.00 98.88 453 VAL A O 1
ATOM 3571 N N . ILE A 1 454 ? -11.252 -0.490 6.643 1.00 98.81 454 ILE A N 1
ATOM 3572 C CA . ILE A 1 454 ? -11.200 -1.234 7.899 1.00 98.81 454 ILE A CA 1
ATOM 3573 C C . ILE A 1 454 ? -9.840 -1.914 7.983 1.00 98.81 454 ILE A C 1
ATOM 3575 O O . ILE A 1 454 ? -9.473 -2.626 7.053 1.00 98.81 454 ILE A O 1
ATOM 3579 N N . TRP A 1 455 ? -9.104 -1.738 9.076 1.00 98.88 455 TRP A N 1
ATOM 3580 C CA . TRP A 1 455 ? -7.880 -2.501 9.339 1.00 98.88 455 TRP A CA 1
ATOM 3581 C C . TRP A 1 455 ? -7.894 -3.144 10.721 1.00 98.88 455 TRP A C 1
ATOM 3583 O O . TRP A 1 455 ? -8.493 -2.619 11.659 1.00 98.88 455 TRP A O 1
ATOM 3593 N N . ASP A 1 456 ? -7.235 -4.295 10.828 1.00 98.62 456 ASP A N 1
ATOM 3594 C CA . ASP A 1 456 ? -7.039 -5.036 12.066 1.00 98.62 456 ASP A CA 1
ATOM 3595 C C . ASP A 1 456 ? -5.726 -4.618 12.735 1.00 98.62 456 ASP A C 1
ATOM 3597 O O . ASP A 1 456 ? -4.625 -4.983 12.307 1.00 98.62 456 ASP A O 1
ATOM 3601 N N . ASN A 1 457 ? -5.860 -3.847 13.810 1.00 98.50 457 ASN A N 1
ATOM 3602 C CA . ASN A 1 457 ? -4.767 -3.318 14.619 1.00 98.50 457 ASN A CA 1
ATOM 3603 C C . ASN A 1 457 ? -3.927 -4.426 15.275 1.00 98.50 457 ASN A C 1
ATOM 3605 O O . ASN A 1 457 ? -2.765 -4.201 15.607 1.00 98.50 457 ASN A O 1
ATOM 3609 N N . ARG A 1 458 ? -4.455 -5.650 15.408 1.00 97.56 458 ARG A N 1
ATOM 3610 C CA . ARG A 1 458 ? -3.722 -6.787 15.989 1.00 97.56 458 ARG A CA 1
ATOM 3611 C C . ARG A 1 458 ? -2.639 -7.323 15.055 1.00 97.56 458 ARG A C 1
ATOM 3613 O O . ARG A 1 458 ? -1.749 -8.033 15.515 1.00 97.56 458 ARG A O 1
ATOM 3620 N N . MET A 1 459 ? -2.737 -7.037 13.754 1.00 97.94 459 MET A N 1
ATOM 3621 C CA . MET A 1 459 ? -1.868 -7.616 12.721 1.00 97.94 459 MET A CA 1
ATOM 3622 C C . MET A 1 459 ? -1.353 -6.610 11.682 1.00 97.94 459 MET A C 1
ATOM 3624 O O . MET A 1 459 ? -0.692 -7.010 10.721 1.00 97.94 459 MET A O 1
ATOM 3628 N N . THR A 1 460 ? -1.641 -5.319 11.851 1.00 98.75 460 THR A N 1
ATOM 3629 C CA . THR A 1 460 ? -1.179 -4.261 10.946 1.00 98.75 460 THR A CA 1
ATOM 3630 C C . THR A 1 460 ? -0.603 -3.076 11.711 1.00 98.75 460 THR A C 1
ATOM 3632 O O . THR A 1 460 ? -1.068 -2.736 12.795 1.00 98.75 460 THR A O 1
ATOM 3635 N N . MET A 1 461 ? 0.397 -2.425 11.116 1.00 98.81 461 MET A N 1
ATOM 3636 C CA . MET A 1 461 ? 0.730 -1.032 11.422 1.00 98.81 461 MET A CA 1
ATOM 3637 C C . MET A 1 461 ? 0.240 -0.141 10.283 1.00 98.81 461 MET A C 1
ATOM 3639 O O . MET A 1 461 ? 0.105 -0.592 9.145 1.00 98.81 461 MET A O 1
ATOM 3643 N N . HIS A 1 462 ? 0.026 1.138 10.567 1.00 98.88 462 HIS A N 1
ATOM 3644 C CA . HIS A 1 462 ? -0.327 2.131 9.565 1.00 98.88 462 HIS A CA 1
ATOM 3645 C C . HIS A 1 462 ? 0.298 3.499 9.858 1.00 98.88 462 HIS A C 1
ATOM 3647 O O . HIS A 1 462 ? 0.772 3.769 10.965 1.00 98.88 462 HIS A O 1
ATOM 3653 N N . ARG A 1 463 ? 0.333 4.366 8.841 1.00 98.50 463 ARG A N 1
ATOM 3654 C CA . ARG A 1 463 ? 0.690 5.784 8.981 1.00 98.50 463 ARG A CA 1
ATOM 3655 C C . ARG A 1 463 ? 0.028 6.647 7.915 1.00 98.50 463 ARG A C 1
ATOM 3657 O O . ARG A 1 463 ? -0.177 6.214 6.781 1.00 98.50 463 ARG A O 1
ATOM 3664 N N . ALA A 1 464 ? -0.239 7.903 8.251 1.00 97.88 464 ALA A N 1
ATOM 3665 C CA . ALA A 1 464 ? -0.660 8.905 7.279 1.00 97.88 464 ALA A CA 1
ATOM 3666 C C . ALA A 1 464 ? 0.538 9.431 6.470 1.00 97.88 464 ALA A C 1
ATOM 3668 O O . ALA A 1 464 ? 1.602 9.719 7.024 1.00 97.88 464 ALA A O 1
ATOM 3669 N N . ARG A 1 465 ? 0.363 9.621 5.160 1.00 97.44 465 ARG A N 1
ATOM 3670 C CA . ARG A 1 465 ? 1.336 10.326 4.316 1.00 97.44 465 ARG A CA 1
ATOM 3671 C C . ARG A 1 465 ? 1.155 11.841 4.405 1.00 97.44 465 ARG A C 1
ATOM 3673 O O . ARG A 1 465 ? 0.043 12.318 4.640 1.00 97.44 465 ARG A O 1
ATOM 3680 N N . PRO A 1 466 ? 2.245 12.616 4.253 1.00 94.81 466 PRO A N 1
ATOM 3681 C CA . PRO A 1 466 ? 2.159 14.066 4.304 1.00 94.81 466 PRO A CA 1
ATOM 3682 C C . PRO A 1 466 ? 1.352 14.607 3.119 1.00 94.81 466 PRO A C 1
ATOM 3684 O O . PRO A 1 466 ? 1.485 14.135 1.994 1.00 94.81 466 PRO A O 1
ATOM 3687 N N . PHE A 1 467 ? 0.574 15.646 3.395 1.00 95.00 467 PHE A N 1
ATOM 3688 C CA . PHE A 1 467 ? -0.050 16.537 2.424 1.00 95.00 467 PHE A CA 1
ATOM 3689 C C . PHE A 1 467 ? 0.025 17.965 2.986 1.00 95.00 467 PHE A C 1
ATOM 3691 O O . PHE A 1 467 ? 0.376 18.146 4.157 1.00 95.00 467 PHE A O 1
ATOM 3698 N N . ASP A 1 468 ? -0.275 18.971 2.165 1.00 94.06 468 ASP A N 1
ATOM 3699 C CA . ASP A 1 468 ? -0.345 20.367 2.610 1.00 94.06 468 ASP A CA 1
ATOM 3700 C C . ASP A 1 468 ? -1.623 20.590 3.443 1.00 94.06 468 ASP A C 1
ATOM 3702 O O . ASP A 1 468 ? -2.688 20.954 2.936 1.00 94.06 468 ASP A O 1
ATOM 3706 N N . ASP A 1 469 ? -1.510 20.284 4.735 1.00 93.81 469 ASP A N 1
ATOM 3707 C CA . ASP A 1 469 ? -2.594 20.267 5.718 1.00 93.81 469 ASP A CA 1
ATOM 3708 C C . ASP A 1 469 ? -2.942 21.651 6.278 1.00 93.81 469 ASP A C 1
ATOM 3710 O O . ASP A 1 469 ? -3.860 21.756 7.090 1.00 93.81 469 ASP A O 1
ATOM 3714 N N . VAL A 1 470 ? -2.237 22.696 5.837 1.00 94.50 470 VAL A N 1
ATOM 3715 C CA . VAL A 1 470 ? -2.577 24.104 6.103 1.00 94.50 470 VAL A CA 1
ATOM 3716 C C . VAL A 1 470 ? -3.301 24.755 4.924 1.00 94.50 470 VAL A C 1
ATOM 3718 O O . VAL A 1 470 ? -3.897 25.818 5.077 1.00 94.50 470 VAL A O 1
ATOM 3721 N N . LYS A 1 471 ? -3.283 24.111 3.753 1.00 96.00 471 LYS A N 1
ATOM 3722 C CA . LYS A 1 471 ? -3.948 24.584 2.535 1.00 96.00 471 LYS A CA 1
ATOM 3723 C C . LYS A 1 471 ? -5.212 23.807 2.196 1.00 96.00 471 LYS A C 1
ATOM 3725 O O . LYS A 1 471 ? -6.185 24.398 1.732 1.00 96.00 471 LYS A O 1
ATOM 3730 N N . TYR A 1 472 ? -5.201 22.487 2.376 1.00 96.75 472 TYR A N 1
ATOM 3731 C CA . TYR A 1 472 ? -6.306 21.627 1.958 1.00 96.75 472 TYR A CA 1
ATOM 3732 C C . TYR A 1 472 ? -7.046 21.017 3.149 1.00 96.75 472 TYR A C 1
ATOM 3734 O O . TYR A 1 472 ? -6.436 20.526 4.096 1.00 96.75 472 TYR A O 1
ATOM 3742 N N . LYS A 1 473 ? -8.380 20.993 3.069 1.00 96.56 473 LYS A N 1
ATOM 3743 C CA . LYS A 1 473 ? -9.236 20.306 4.044 1.00 96.56 473 LYS A CA 1
ATOM 3744 C C . LYS A 1 473 ? -9.194 18.793 3.812 1.00 96.56 473 LYS A C 1
ATOM 3746 O O . LYS A 1 473 ? -9.313 18.336 2.674 1.00 96.56 473 LYS A O 1
ATOM 3751 N N . ARG A 1 474 ? -9.088 18.030 4.895 1.00 96.81 474 ARG A N 1
ATOM 3752 C CA . ARG A 1 474 ? -9.216 16.573 4.951 1.00 96.81 474 ARG A CA 1
ATOM 3753 C C . ARG A 1 474 ? -10.078 16.233 6.158 1.00 96.81 474 ARG A C 1
ATOM 3755 O O . ARG A 1 474 ? -9.700 16.526 7.289 1.00 96.81 474 ARG A O 1
ATOM 3762 N N . GLU A 1 475 ? -11.228 15.623 5.904 1.00 96.31 475 GLU A N 1
ATOM 3763 C CA . GLU A 1 475 ? -12.182 15.250 6.944 1.00 96.31 475 GLU A CA 1
ATOM 3764 C C . GLU A 1 475 ? -12.415 13.751 6.947 1.00 96.31 475 GLU A C 1
ATOM 3766 O O . GLU A 1 475 ? -12.930 13.176 5.981 1.00 96.31 475 GLU A O 1
ATOM 3771 N N . LEU A 1 476 ? -12.022 13.137 8.056 1.00 96.62 476 LEU A N 1
ATOM 3772 C CA . LEU A 1 476 ? -12.061 11.704 8.269 1.00 96.62 476 LEU A CA 1
ATOM 3773 C C . LEU A 1 476 ? -12.638 11.421 9.649 1.00 96.62 476 LEU A C 1
ATOM 3775 O O . LEU A 1 476 ? -12.221 12.030 10.635 1.00 96.62 476 LEU A O 1
ATOM 3779 N N . THR A 1 477 ? -13.543 10.453 9.730 1.00 96.94 477 THR A N 1
ATOM 3780 C CA . THR A 1 477 ? -14.066 9.966 11.009 1.00 96.94 477 THR A CA 1
ATOM 3781 C C . THR A 1 477 ? -13.679 8.515 11.208 1.00 96.94 477 THR A C 1
ATOM 3783 O O . THR A 1 477 ? -13.795 7.710 10.283 1.00 96.94 477 THR A O 1
ATOM 3786 N N . ARG A 1 478 ? -13.211 8.168 12.407 1.00 97.44 478 ARG A N 1
ATOM 3787 C CA . ARG A 1 478 ? -12.803 6.806 12.757 1.00 97.44 478 ARG A CA 1
ATOM 3788 C C . ARG A 1 478 ? -13.660 6.261 13.882 1.00 97.44 478 ARG A C 1
ATOM 3790 O O . ARG A 1 478 ? -13.903 6.960 14.858 1.00 97.44 478 ARG A O 1
ATOM 3797 N N . VAL A 1 479 ? -14.037 4.996 13.770 1.00 97.69 479 VAL A N 1
ATOM 3798 C CA . VAL A 1 479 ? -14.559 4.213 14.891 1.00 97.69 479 VAL A CA 1
ATOM 3799 C C . VAL A 1 479 ? -13.612 3.049 15.132 1.00 97.69 479 VAL A C 1
ATOM 3801 O O . VAL A 1 479 ? -13.178 2.410 14.173 1.00 97.69 479 VAL A O 1
ATOM 3804 N N . THR A 1 480 ? -13.275 2.792 16.393 1.00 97.56 480 THR A N 1
ATOM 3805 C CA . THR A 1 480 ? -12.388 1.691 16.782 1.00 97.56 480 THR A CA 1
ATOM 3806 C C . THR A 1 480 ? -13.129 0.739 17.718 1.00 97.56 480 THR A C 1
ATOM 3808 O O . THR A 1 480 ? -13.808 1.193 18.638 1.00 97.56 480 THR A O 1
ATOM 3811 N N . THR A 1 481 ? -13.022 -0.569 17.493 1.00 97.31 481 THR A N 1
ATOM 3812 C CA . THR A 1 481 ? -13.576 -1.614 18.372 1.00 97.31 481 THR A CA 1
ATOM 3813 C C . THR A 1 481 ? -12.505 -2.156 19.315 1.00 97.31 481 THR A C 1
ATOM 3815 O O . THR A 1 481 ? -11.313 -2.061 19.025 1.00 97.31 481 THR A O 1
ATOM 3818 N N . LEU A 1 482 ? -12.914 -2.697 20.462 1.00 96.06 482 LEU A N 1
ATOM 3819 C CA . LEU A 1 482 ? -12.014 -3.315 21.440 1.00 96.06 482 LEU A CA 1
ATOM 3820 C C . LEU A 1 482 ? -11.797 -4.799 21.128 1.00 96.06 482 LEU A C 1
ATOM 3822 O O . LEU A 1 482 ? -12.732 -5.508 20.760 1.00 96.06 482 LEU A O 1
ATOM 3826 N N . ASP A 1 483 ? -10.575 -5.284 21.336 1.00 94.81 483 ASP A N 1
ATOM 3827 C CA . ASP A 1 483 ? -10.194 -6.684 21.158 1.00 94.81 483 ASP A CA 1
ATOM 3828 C C . ASP A 1 483 ? -10.718 -7.551 22.306 1.00 94.81 483 ASP A C 1
ATOM 3830 O O . ASP A 1 483 ? -10.009 -7.908 23.242 1.00 94.81 483 ASP A O 1
ATOM 3834 N N . LEU A 1 484 ? -12.008 -7.863 22.236 1.00 92.31 484 LEU A N 1
ATOM 3835 C CA . LEU A 1 484 ? -12.713 -8.709 23.189 1.00 92.31 484 LEU A CA 1
ATOM 3836 C C . LEU A 1 484 ? -13.158 -10.008 22.521 1.00 92.31 484 LEU A C 1
ATOM 3838 O O . LEU A 1 484 ? -13.492 -10.033 21.331 1.00 92.31 484 LEU A O 1
ATOM 3842 N N . ALA A 1 485 ? -13.204 -11.098 23.285 1.00 80.44 485 ALA A N 1
ATOM 3843 C CA . ALA A 1 485 ? -13.844 -12.320 22.817 1.00 80.44 485 ALA A CA 1
ATOM 3844 C C . ALA A 1 485 ? -15.300 -12.007 22.424 1.00 80.44 485 ALA A C 1
ATOM 3846 O O . ALA A 1 485 ? -16.035 -11.383 23.194 1.00 80.44 485 ALA A O 1
ATOM 3847 N N . ARG A 1 486 ? -15.725 -12.413 21.219 1.00 67.12 486 ARG A N 1
ATOM 3848 C CA . ARG A 1 486 ? -17.154 -12.384 20.885 1.00 67.12 486 ARG A CA 1
ATOM 3849 C C . ARG A 1 486 ? -17.805 -13.537 21.638 1.00 67.12 486 ARG A C 1
ATOM 3851 O O . ARG A 1 486 ? -17.425 -14.686 21.432 1.00 67.12 486 ARG A O 1
ATOM 3858 N N . ASN A 1 487 ? -18.778 -13.233 22.491 1.00 51.75 487 ASN A N 1
ATOM 3859 C CA . ASN A 1 487 ? -19.669 -14.261 23.018 1.00 51.75 487 ASN A CA 1
ATOM 3860 C C . ASN A 1 487 ? -20.353 -14.927 21.816 1.00 51.75 487 ASN A C 1
ATOM 3862 O O . ASN A 1 487 ? -20.873 -14.218 20.952 1.00 51.75 487 ASN A O 1
ATOM 3866 N N . ALA A 1 488 ? -20.299 -16.258 21.728 1.00 39.03 488 ALA A N 1
ATOM 3867 C CA . ALA A 1 488 ? -21.080 -16.988 20.737 1.00 39.03 488 ALA A CA 1
ATOM 3868 C C . ALA A 1 488 ? -22.559 -16.650 20.977 1.00 39.03 488 ALA A C 1
ATOM 3870 O O . ALA A 1 488 ? -23.051 -16.844 22.090 1.00 39.03 488 ALA A O 1
ATOM 3871 N N . ALA A 1 489 ? -23.198 -16.043 19.977 1.00 34.06 489 ALA A N 1
ATOM 3872 C CA . ALA A 1 489 ? -24.628 -15.760 19.989 1.00 34.06 489 ALA A CA 1
ATOM 3873 C C . ALA A 1 489 ? -25.418 -17.026 19.655 1.00 34.06 489 ALA A C 1
ATOM 3875 O O . ALA A 1 489 ? -24.935 -17.790 18.783 1.00 34.06 489 ALA A O 1
#

Foldseek 3Di:
DQQLAFDPLLLVLVVVLLVLLVVLLVLVVVLVVCVVVVNDDPVSLLSLLSNLVSLVVLQVSLVVSVVCVVPPDGHDDFPPDDPVRVVVVVVLVVLLSVLSNLLSVLVLLLCLLCVVQDSDPVDGHDRDPPRHNDNVSSVVSVVVNVVSSVVSVVSSVVVVVVLVCCVPPVVGCPVVNSDPDRPPDPDDDDDDDDDDDDDPDDKDWDAPAPFAETEIDADALLPDQDVVVLVVVVVNCVRHQKYKYFQYDDDQVSLVVSVCRNFRAWDQLDLVVLLDQDLVNGSLKDWLWQADNVGHGPDPPRLSVLLSQLLQFKFFPQQFPVL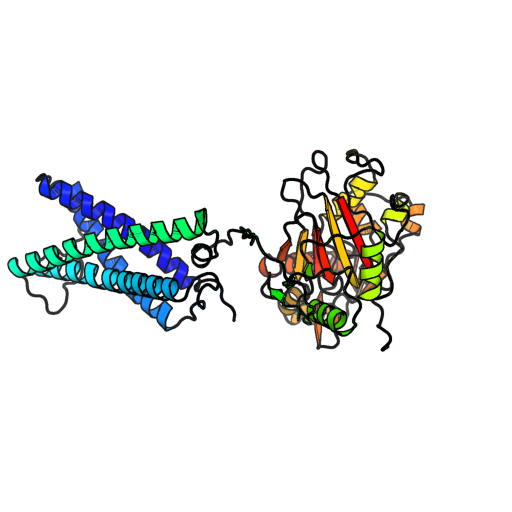RWFKKKKAFADDWPDFWKKKKFFQLVLLVPDDPVLCVVQQAKKFWFFSQQSSVVSVRHDDPVSRVSRNGDIDRQWDADPVRGIGGLAGSRRQAIPVDDRVVRVVSNVVSSVSRPPPSRMDMDGDDHGMIMMGTSRGMIMGIDDDPSNPTITTMIMGIRGPDDDDDD

Secondary structure (DSSP, 8-state):
----SPPHHHHHHHHHHHHHHHHHHHHHHHHHHHHHTT--SHHHHHHHHHHHHHHHHHHHHHHHHHHHHHHSPPPPPPTTS-HHHHHHHHHHHHHHHHHHHHHHHHHHHHHHHTT--EEETTEEPPPPTT----HHHHHHHHHHHHHHHHHHHHHHHHHHHHHHHIIIII--TTTTTT-SS-----------------------EEESSSSS-EEEPS--TTT---HHHHHHHHHHHHHHSEEEE-S----HHHHHHHHHHHH-PBP---SHHHHS--TTS-TTSEE--SB-TTSPBPPTT-HHHHHHHGGGS-B-TTTTSSSPEEEEEEEEEE--SS---EEEEEHHHHHHTS-HHHHHHHTT-EEEE-HHHHHHHTT-PPPHHHHTT---EEEESEEE-TTS-EEE---TTEEEETTS-HHHHHHHHHHHHHHHTSGGGEEEE---TT-EEEEETTTEEEEEPP--TTTS--EEEEEEEE--PPPP-

InterPro domains:
  IPR003819 TauD/TfdA-like domain [PF02668] (205-480)
  IPR011577 Cytochrome b561, bacterial/Ni-hydrogenase [PF01292] (6-179)
  IPR016174 Di-haem cytochrome, transmembrane [SSF81342] (4-180)
  IPR042098 Glutarate 2-hydroxylase superfamily [G3DSA:3.60.130.10] (196-487)
  IPR051178 TfdA dioxygenase [PTHR43779] (201-482)

Radius of gyration: 30.93 Å; chains: 1; bounding box: 73×52×91 Å